Protein AF-A0A6J0RIJ1-F1 (afdb_monomer_lite)

Sequence (533 aa):
MSDLSSSWLGGGSSSSPSESFSSFSINHNDITWEALFMKAVALPAILENGRKVFGPPVEYIGERPSYICELYVSNLPKSLDEVRFLTWLHRCGVVYEMRVMMQSFSMTRGYAFVRYTQEYEALVAYELLKCLFLGGERVCVYRSQGKNRLFVSNIPKQLPMSSLEEGFKKTFRDIERCISFPATETCSLRGDFNRGFAFIEFYDHESAMEAKKKTTPGHMRMWGNDLKVQWARPKLLQAHFKSNNEQKEKRSMAEASSKSQDYCAKLRLFCLANNWCIPVVIYGNCFYQNGFQYGGILLKDPTSGQFSGILMEVAAGRDMQDVHVAMCEVAVQIIDRSNGFPKHHYMVRVLNGFRAELLLVCGNCSDITSLVSHCDRNVFNFNSMVELAVALEVLAQYSTEFILTTYRRSFLVLRNCFSLQRQSHIVQFYSIYPKFRNNPPLNLAFNDTEITLLVSEVIMEHNVNEFLAMGEQLRNPPYMILNSQRVRNADGYRLRYISLEKLESREFYHPHQRINASPIWITGHSYQKSIFK

Secondary structure (DSSP, 8-state):
---------------------------TT---HHHHHHHHHHS-EEEETTEEEE---TT--SPPPPGGGEEEEES--TT--HHHHHHHHTTSS-EEEEEEEEEETTEEEEEEEEEESSHHHHHHHHHHHTT-EETTEE-EEEE-----EEEEE---TTSBHHHHHHHHHHH-TTEEEEEEEESSTT-SSS--BEEEEEEEEESSHHHHHHHHHHT-SS-EEETTEEEEEEEPPPHHHHHHTTS--THHHHHHHHHHTTS---HHHHHHHHHHHTTPPPPEEEEEEEETTTTEEEEEEEEE-TTT--EEEEEEEEE--TT-SBHHHHHHHHHHHHHHHTTSS--SEEEEEEETTTEEEEEEEE---S-TTHHHHTS-TTTS-HHHHHHHHHHHHHHHHS-HHHHHHHHHHHTTSTT-EEEEEETTEEEEEEEPPTTTT-PPPPGGG-----EEEEEEEEEESS-GGG--------SS--EEE-SGGGSPPTT---B----HHHHHTT--SSTT---SSS-TT-----HHHHS--

InterPro domains:
  IPR000504 RNA recognition motif domain [PF00076] (71-130)
  IPR000504 RNA recognition motif domain [PF00076] (150-214)
  IPR000504 RNA recognition motif domain [PS50102] (69-146)
  IPR000504 RNA recognition motif domain [PS50102] (148-234)
  IPR000504 RNA recognition motif domain [SM00360] (70-143)
  IPR000504 RNA recognition motif domain [SM00360] (149-230)
  IPR012677 Nucleotide-binding alpha-beta plait domain superfamily [G3DSA:3.30.70.330] (69-148)
  IPR012677 Nucleotide-binding alpha-beta plait domain superfamily [G3DSA:3.30.70.330] (149-233)
  IPR035979 RNA-binding domain superfamily [SSF54928] (69-235)

Radius of gyration: 30.69 Å; chains: 1; bounding box: 118×57×74 Å

Organism: Bactrocera dorsalis (NCBI:txid27457)

pLDDT: mean 76.87, std 18.91, range [24.38, 97.5]

Structure (mmCIF, N/CA/C/O backbone):
data_AF-A0A6J0RIJ1-F1
#
_entry.id   AF-A0A6J0RIJ1-F1
#
loop_
_atom_site.group_PDB
_atom_site.id
_atom_site.type_symbol
_atom_site.label_atom_id
_atom_site.label_alt_id
_atom_site.label_comp_id
_atom_site.label_asym_id
_atom_site.label_entity_id
_atom_site.label_seq_id
_atom_site.pdbx_PDB_ins_code
_atom_site.Cartn_x
_atom_site.Cartn_y
_atom_site.Cartn_z
_atom_site.occupancy
_atom_site.B_iso_or_equiv
_atom_site.auth_seq_id
_atom_site.auth_comp_id
_atom_site.auth_asym_id
_atom_site.auth_atom_id
_atom_site.pdbx_PDB_model_num
ATOM 1 N N . MET A 1 1 ? 71.657 31.149 -27.073 1.00 35.19 1 MET A N 1
ATOM 2 C CA . MET A 1 1 ? 71.368 30.843 -25.660 1.00 35.19 1 MET A CA 1
ATOM 3 C C . MET A 1 1 ? 69.911 30.408 -25.616 1.00 35.19 1 MET A C 1
ATOM 5 O O . MET A 1 1 ? 69.043 31.262 -25.607 1.00 35.19 1 MET A O 1
ATOM 9 N N . SER A 1 2 ? 69.612 29.215 -26.133 1.00 2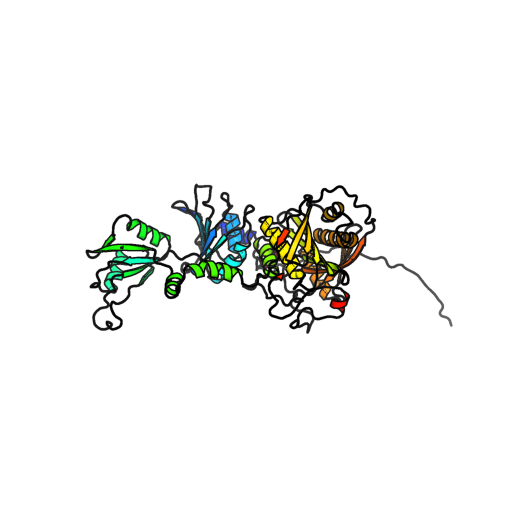8.39 2 SER A N 1
ATOM 10 C CA . SER A 1 2 ? 69.603 27.929 -25.413 1.00 28.39 2 SER A CA 1
ATOM 11 C C . SER A 1 2 ? 68.509 27.899 -24.351 1.00 28.39 2 SER A C 1
ATOM 13 O O . SER A 1 2 ? 68.717 28.466 -23.292 1.00 28.39 2 SER A O 1
ATOM 15 N N . ASP A 1 3 ? 67.395 27.236 -24.672 1.00 27.34 3 ASP A N 1
ATOM 16 C CA . ASP A 1 3 ? 66.779 26.248 -23.781 1.00 27.34 3 ASP A CA 1
ATOM 17 C C . ASP A 1 3 ? 66.022 25.191 -24.613 1.00 27.34 3 ASP A C 1
ATOM 19 O O . ASP A 1 3 ? 64.930 25.388 -25.142 1.00 27.34 3 ASP A O 1
ATOM 23 N N . LEU A 1 4 ? 66.742 24.080 -24.790 1.00 31.11 4 LEU A N 1
ATOM 24 C CA . LEU A 1 4 ? 66.310 22.686 -24.958 1.00 31.11 4 LEU A CA 1
ATOM 25 C C . LEU A 1 4 ? 65.640 22.239 -23.626 1.00 31.11 4 LEU A C 1
ATOM 27 O O . LEU A 1 4 ? 65.943 22.825 -22.599 1.00 31.11 4 LEU A O 1
ATOM 31 N N . SER A 1 5 ? 64.793 21.221 -23.450 1.00 28.19 5 SER A N 1
ATOM 32 C CA . SER A 1 5 ? 64.331 20.082 -24.248 1.00 28.19 5 SER A CA 1
ATOM 33 C C . SER A 1 5 ? 63.334 19.249 -23.405 1.00 28.19 5 SER A C 1
ATOM 35 O O . SER A 1 5 ? 63.549 19.056 -22.214 1.00 28.19 5 SER A O 1
ATOM 37 N N . SER A 1 6 ? 62.296 18.723 -24.067 1.00 27.08 6 SER A N 1
ATOM 38 C CA . SER A 1 6 ? 61.731 17.353 -24.000 1.00 27.08 6 SER A CA 1
ATOM 39 C C . SER A 1 6 ? 61.372 16.628 -22.674 1.00 27.08 6 SER A C 1
ATOM 41 O O . SER A 1 6 ? 62.239 16.215 -21.912 1.00 27.08 6 SER A O 1
ATOM 43 N N . SER A 1 7 ? 60.073 16.273 -22.615 1.00 26.28 7 SER A N 1
ATOM 44 C CA . SER A 1 7 ? 59.458 14.935 -22.399 1.00 26.28 7 SER A CA 1
ATOM 45 C C . SER A 1 7 ? 59.618 14.196 -21.070 1.00 26.28 7 SER A C 1
ATOM 47 O O . SER A 1 7 ? 60.737 13.842 -20.753 1.00 26.28 7 SER A O 1
ATOM 49 N N . TRP A 1 8 ? 58.496 13.768 -20.460 1.00 24.97 8 TRP A N 1
ATOM 50 C CA . TRP A 1 8 ? 58.283 12.400 -19.937 1.00 24.97 8 TRP A CA 1
ATOM 51 C C . TRP A 1 8 ? 56.781 12.038 -19.938 1.00 24.97 8 TRP A C 1
ATOM 53 O O . TRP A 1 8 ? 55.933 12.817 -19.509 1.00 24.97 8 TRP A O 1
ATOM 63 N N . LEU A 1 9 ? 56.482 10.847 -20.463 1.00 27.09 9 LEU A N 1
ATOM 64 C CA . LEU A 1 9 ? 55.205 10.126 -20.414 1.00 27.09 9 LEU A CA 1
ATOM 65 C C . LEU A 1 9 ? 54.968 9.564 -18.998 1.00 27.09 9 LEU A C 1
ATOM 67 O O . LEU A 1 9 ? 55.912 9.088 -18.372 1.00 27.09 9 LEU A O 1
ATOM 71 N N . GLY A 1 10 ? 53.717 9.530 -18.529 1.00 24.81 10 GLY A N 1
ATOM 72 C CA . GLY A 1 10 ? 53.329 8.842 -17.291 1.00 24.81 10 GLY A CA 1
ATOM 73 C C . GLY A 1 10 ? 51.822 8.592 -17.234 1.00 24.81 10 GLY A C 1
ATOM 74 O O . GLY A 1 10 ? 51.041 9.536 -17.276 1.00 24.81 10 GLY A O 1
ATOM 75 N N . GLY A 1 11 ? 51.431 7.316 -17.216 1.00 24.41 11 GLY A N 1
ATOM 76 C CA . GLY A 1 11 ? 50.067 6.827 -17.416 1.00 24.41 11 GLY A CA 1
ATOM 77 C C . GLY A 1 11 ? 49.048 7.218 -16.343 1.00 24.41 11 GLY A C 1
ATOM 78 O O . GLY A 1 11 ? 49.356 7.314 -15.158 1.00 24.41 11 GLY A O 1
ATOM 79 N N . GLY A 1 12 ? 47.802 7.394 -16.788 1.00 24.38 12 GLY A N 1
ATOM 80 C CA . GLY A 1 12 ? 46.637 7.526 -15.922 1.00 24.38 12 GLY A CA 1
ATOM 81 C C . GLY A 1 12 ? 46.197 6.160 -15.408 1.00 24.38 12 GLY A C 1
ATOM 82 O O . GLY A 1 12 ? 45.707 5.336 -16.177 1.00 24.38 12 GLY A O 1
ATOM 83 N N . SER A 1 13 ? 46.357 5.931 -14.108 1.00 25.80 13 SER A N 1
ATOM 84 C CA . SER A 1 13 ? 45.671 4.871 -13.380 1.00 25.80 13 SER A CA 1
ATOM 85 C C . SER A 1 13 ? 44.400 5.435 -12.742 1.00 25.80 13 SER A C 1
ATOM 87 O O . SER A 1 13 ? 44.409 6.407 -11.990 1.00 25.80 13 SER A O 1
ATOM 89 N N . SER A 1 14 ? 43.281 4.807 -13.085 1.00 28.95 14 SER A N 1
ATOM 90 C CA . SER A 1 14 ? 41.968 4.974 -12.477 1.00 28.95 14 SER A CA 1
ATOM 91 C C . SER A 1 14 ? 41.998 4.541 -11.009 1.00 28.95 14 SER A C 1
ATOM 93 O O . SER A 1 14 ? 42.167 3.356 -10.720 1.00 28.95 14 SER A O 1
ATOM 95 N N . SER A 1 15 ? 41.804 5.474 -10.079 1.00 28.08 15 SER A N 1
ATOM 96 C CA . SER A 1 15 ? 41.576 5.162 -8.667 1.00 28.08 15 SER A CA 1
ATOM 97 C C . SER A 1 15 ? 40.080 5.191 -8.352 1.00 28.08 15 SER A C 1
ATOM 99 O O . SER A 1 15 ? 39.456 6.254 -8.324 1.00 28.08 15 SER A O 1
ATOM 101 N N . SER A 1 16 ? 39.518 4.009 -8.108 1.00 26.72 16 SER A N 1
ATOM 102 C CA . SER A 1 16 ? 38.225 3.789 -7.455 1.00 26.72 16 SER A CA 1
ATOM 103 C C . SER A 1 16 ? 38.145 4.570 -6.135 1.00 26.72 16 SER A C 1
ATOM 105 O O . SER A 1 16 ? 39.127 4.564 -5.389 1.00 26.72 16 SER A O 1
ATOM 107 N N . PRO A 1 17 ? 37.013 5.198 -5.771 1.00 28.28 17 PRO A N 1
ATOM 108 C CA . PRO A 1 17 ? 36.883 5.782 -4.448 1.00 28.28 17 PRO A CA 1
ATOM 109 C C . PRO A 1 17 ? 36.555 4.675 -3.445 1.00 28.28 17 PRO A C 1
ATOM 111 O O . PRO A 1 17 ? 35.424 4.198 -3.359 1.00 28.28 17 PRO A O 1
ATOM 114 N N . SER A 1 18 ? 37.583 4.260 -2.708 1.00 26.06 18 SER A N 1
ATOM 115 C CA . SER A 1 18 ? 37.478 3.500 -1.467 1.00 26.06 18 SER A CA 1
ATOM 116 C C . SER A 1 18 ? 36.736 4.308 -0.401 1.00 26.06 18 SER A C 1
ATOM 118 O O . SER A 1 18 ? 36.947 5.513 -0.262 1.00 26.06 18 SER A O 1
ATOM 120 N N . GLU A 1 19 ? 35.885 3.616 0.350 1.00 32.47 19 GLU A N 1
ATOM 121 C CA . GLU A 1 19 ? 35.080 4.130 1.454 1.00 32.47 19 GLU A CA 1
ATOM 122 C C . GLU A 1 19 ? 35.897 4.899 2.502 1.00 32.47 19 GLU A C 1
ATOM 124 O O . GLU A 1 19 ? 36.935 4.439 2.977 1.00 32.47 19 GLU A O 1
ATOM 129 N N . SER A 1 20 ? 35.349 6.024 2.958 1.00 25.62 20 SER A N 1
ATOM 130 C CA . SER A 1 20 ? 35.606 6.543 4.297 1.00 25.62 20 SER A CA 1
ATOM 131 C C . SER A 1 20 ? 34.289 7.022 4.911 1.00 25.62 20 SER A C 1
ATOM 133 O O . SER A 1 20 ? 33.678 8.010 4.506 1.00 25.62 20 SER A O 1
ATOM 135 N N . PHE A 1 21 ? 33.813 6.246 5.884 1.00 34.56 21 PHE A N 1
ATOM 136 C CA . PHE A 1 21 ? 32.752 6.638 6.799 1.00 34.56 21 PHE A CA 1
ATOM 137 C C . PHE A 1 21 ? 33.257 7.793 7.670 1.00 34.56 21 PHE A C 1
ATOM 139 O O . PHE A 1 21 ? 34.181 7.615 8.461 1.00 34.56 21 PHE A O 1
ATOM 146 N N . SER A 1 22 ? 32.617 8.956 7.586 1.00 26.20 22 SER A N 1
ATOM 147 C CA . SER A 1 22 ? 32.747 9.995 8.608 1.00 26.20 22 SER A CA 1
ATOM 148 C C . SER A 1 22 ? 31.375 10.576 8.943 1.00 26.20 22 SER A C 1
ATOM 150 O O . SER A 1 22 ? 30.809 11.360 8.184 1.00 26.20 22 SER A O 1
ATOM 152 N N . SER A 1 23 ? 30.854 10.106 10.080 1.00 32.19 23 SER A N 1
ATOM 153 C CA . SER A 1 23 ? 29.942 10.777 11.017 1.00 32.19 23 SER A CA 1
ATOM 154 C C . SER A 1 23 ? 28.904 11.737 10.425 1.00 32.19 23 SER A C 1
ATOM 156 O O . SER A 1 23 ? 29.131 12.945 10.342 1.00 32.19 23 SER A O 1
ATOM 158 N N . PHE A 1 24 ? 27.712 11.214 10.134 1.00 26.66 24 PHE A N 1
ATOM 159 C CA . PHE A 1 24 ? 26.512 12.045 10.098 1.00 26.66 24 PHE A CA 1
ATOM 160 C C . PHE A 1 24 ? 25.971 12.202 11.517 1.00 26.66 24 PHE A C 1
ATOM 162 O O . PHE A 1 24 ? 25.646 11.227 12.192 1.00 26.66 24 PHE A O 1
ATOM 169 N N . SER A 1 25 ? 25.893 13.453 11.949 1.00 27.98 25 SER A N 1
ATOM 170 C CA . SER A 1 25 ? 25.192 13.913 13.138 1.00 27.98 25 SER A CA 1
ATOM 171 C C . SER A 1 25 ? 23.777 13.328 13.159 1.00 27.98 25 SER A C 1
ATOM 173 O O . SER A 1 25 ? 22.984 13.561 12.245 1.00 27.98 25 SER A O 1
ATOM 175 N N . ILE A 1 26 ? 23.470 12.554 14.198 1.00 29.95 26 ILE A N 1
ATOM 176 C CA . ILE A 1 26 ? 22.133 12.020 14.453 1.00 29.95 26 ILE A CA 1
ATOM 177 C C . ILE A 1 26 ? 21.247 13.205 14.840 1.00 29.95 26 ILE A C 1
ATOM 179 O O . ILE A 1 26 ? 21.358 13.740 15.941 1.00 29.95 26 ILE A O 1
ATOM 183 N N . ASN A 1 27 ? 20.376 13.637 13.930 1.00 31.41 27 ASN A N 1
ATOM 184 C CA . ASN A 1 27 ? 19.250 14.478 14.312 1.00 31.41 27 ASN A CA 1
ATOM 185 C C . ASN A 1 27 ? 18.284 13.619 15.138 1.00 31.41 27 ASN A C 1
ATOM 187 O O . ASN A 1 27 ? 17.731 12.637 14.646 1.00 31.41 27 ASN A O 1
ATOM 191 N N . HIS A 1 28 ? 18.087 13.996 16.399 1.00 40.81 28 HIS A N 1
ATOM 192 C CA . HIS A 1 28 ? 17.037 13.470 17.262 1.00 40.81 28 HIS A CA 1
ATOM 193 C C . HIS A 1 28 ? 15.662 13.758 16.638 1.00 40.81 28 HIS A C 1
ATOM 195 O O . HIS A 1 28 ? 15.274 14.922 16.587 1.00 40.81 28 HIS A O 1
ATOM 201 N N . ASN A 1 29 ? 14.989 12.719 16.115 1.00 45.91 29 ASN A N 1
ATOM 202 C CA . ASN A 1 29 ? 13.521 12.542 15.997 1.00 45.91 29 ASN A CA 1
ATOM 203 C C . ASN A 1 29 ? 13.094 11.409 15.031 1.00 45.91 29 ASN A C 1
ATOM 205 O O . ASN A 1 29 ? 11.922 11.333 14.671 1.00 45.91 29 ASN A O 1
ATOM 209 N N . ASP A 1 30 ? 13.984 10.507 14.605 1.00 52.84 30 ASP A N 1
ATOM 210 C CA . ASP A 1 30 ? 13.561 9.336 13.822 1.00 52.84 30 ASP A CA 1
ATOM 211 C C . ASP A 1 30 ? 12.835 8.328 14.742 1.00 52.84 30 ASP A C 1
ATOM 213 O O . ASP A 1 30 ? 13.439 7.747 15.646 1.00 52.84 30 ASP A O 1
ATOM 217 N N . ILE A 1 31 ? 11.523 8.134 14.556 1.00 64.75 31 ILE A N 1
ATOM 218 C CA . ILE A 1 31 ? 10.723 7.199 15.363 1.00 64.75 31 ILE A CA 1
ATOM 219 C C . ILE A 1 31 ? 11.068 5.769 14.940 1.00 64.75 31 ILE A C 1
ATOM 221 O O . ILE A 1 31 ? 10.541 5.284 13.958 1.00 64.75 31 ILE A O 1
ATOM 225 N N . THR A 1 32 ? 11.933 5.044 15.642 1.00 80.00 32 THR A N 1
ATOM 226 C CA . THR A 1 32 ? 12.315 3.695 15.182 1.00 80.00 32 THR A CA 1
ATOM 227 C C . THR A 1 32 ? 11.222 2.641 15.415 1.00 80.00 32 THR A C 1
ATOM 229 O O . THR A 1 32 ? 10.290 2.836 16.205 1.00 80.00 32 THR A O 1
ATOM 232 N N . TRP A 1 33 ? 11.337 1.484 14.751 1.00 81.19 33 TRP A N 1
ATOM 233 C CA . TRP A 1 33 ? 10.448 0.343 15.000 1.00 81.19 33 TRP A CA 1
ATOM 234 C C . TRP A 1 33 ? 10.475 -0.080 16.474 1.00 81.19 33 TRP A C 1
ATOM 236 O O . TRP A 1 33 ? 9.427 -0.372 17.046 1.00 81.19 33 TRP A O 1
ATOM 246 N N . GLU A 1 34 ? 11.647 -0.049 17.110 1.00 85.19 34 GLU A N 1
ATOM 247 C CA . GLU A 1 34 ? 11.805 -0.345 18.535 1.00 85.19 34 GLU A CA 1
ATOM 248 C C . GLU A 1 34 ? 11.025 0.653 19.395 1.00 85.19 34 GLU A C 1
ATOM 250 O O . GLU A 1 34 ? 10.338 0.246 20.328 1.00 85.19 34 GLU A O 1
ATOM 255 N N . ALA A 1 35 ? 11.050 1.946 19.059 1.00 86.12 35 ALA A N 1
ATOM 256 C CA . ALA A 1 35 ? 10.281 2.955 19.783 1.00 86.12 35 ALA A CA 1
ATOM 257 C C . ALA A 1 35 ? 8.765 2.704 19.688 1.00 86.12 35 ALA A C 1
ATOM 259 O O . ALA A 1 35 ? 8.049 2.828 20.683 1.00 86.12 35 ALA A O 1
ATOM 260 N N . LEU A 1 36 ? 8.261 2.312 18.513 1.00 87.25 36 LEU A N 1
ATOM 261 C CA . LEU A 1 36 ? 6.851 1.942 18.342 1.00 87.25 36 LEU A CA 1
ATOM 262 C C . LEU A 1 36 ? 6.497 0.643 19.067 1.00 87.25 36 LEU A C 1
ATOM 264 O O . LEU A 1 36 ? 5.411 0.537 19.635 1.00 87.25 36 LEU A O 1
ATOM 268 N N . PHE A 1 37 ? 7.410 -0.327 19.071 1.00 89.81 37 PHE A N 1
ATOM 269 C CA . PHE A 1 37 ? 7.231 -1.582 19.789 1.00 89.81 37 PHE A CA 1
ATOM 270 C C . PHE A 1 37 ? 7.133 -1.334 21.295 1.00 89.81 37 PHE A C 1
ATOM 272 O O . PHE A 1 37 ? 6.227 -1.845 21.950 1.00 89.81 37 PHE A O 1
ATOM 279 N N . MET A 1 38 ? 7.992 -0.467 21.836 1.00 89.69 38 MET A N 1
ATOM 280 C CA . MET A 1 38 ? 7.922 -0.058 23.239 1.00 89.69 38 MET A CA 1
ATOM 281 C C . MET A 1 38 ? 6.605 0.655 23.564 1.00 89.69 38 MET A C 1
ATOM 283 O O . MET A 1 38 ? 6.019 0.376 24.606 1.00 89.69 38 MET A O 1
ATOM 287 N N . LYS A 1 39 ? 6.081 1.503 22.663 1.00 88.06 39 LYS A N 1
ATOM 288 C CA . LYS A 1 39 ? 4.739 2.100 22.823 1.00 88.06 39 LYS A CA 1
ATOM 289 C C . LYS A 1 39 ? 3.637 1.040 22.860 1.00 88.06 39 LYS A C 1
ATOM 291 O O . LYS A 1 39 ? 2.752 1.126 23.704 1.00 88.06 39 LYS A O 1
ATOM 296 N N . ALA A 1 40 ? 3.706 0.035 21.987 1.00 90.00 40 ALA A N 1
ATOM 297 C CA . ALA A 1 40 ? 2.732 -1.051 21.947 1.00 90.00 40 ALA A CA 1
ATOM 298 C C . ALA A 1 40 ? 2.751 -1.896 23.232 1.00 90.00 40 ALA A C 1
ATOM 300 O O . ALA A 1 40 ? 1.695 -2.220 23.769 1.00 90.00 40 ALA A O 1
ATOM 301 N N . VAL A 1 41 ? 3.939 -2.230 23.745 1.00 91.50 41 VAL A N 1
ATOM 302 C CA . VAL A 1 41 ? 4.106 -3.010 24.985 1.00 91.50 41 VAL A CA 1
ATOM 303 C C . VAL A 1 41 ? 3.723 -2.205 26.230 1.00 91.50 41 VAL A C 1
ATOM 305 O O . VAL A 1 41 ? 3.242 -2.781 27.201 1.00 91.50 41 VAL A O 1
ATOM 308 N N . ALA A 1 42 ? 3.900 -0.882 26.207 1.00 90.38 42 ALA A N 1
ATOM 309 C CA . ALA A 1 42 ? 3.533 -0.007 27.318 1.00 90.38 42 ALA A CA 1
ATOM 310 C C . ALA A 1 42 ? 2.012 0.128 27.522 1.00 90.38 42 ALA A C 1
ATOM 312 O O . ALA A 1 42 ? 1.578 0.599 28.575 1.00 90.38 42 ALA A O 1
ATOM 313 N N . LEU A 1 43 ? 1.188 -0.263 26.541 1.00 90.12 43 LEU A N 1
ATOM 314 C CA . LEU A 1 43 ? -0.263 -0.224 26.688 1.00 90.12 43 LEU A CA 1
ATOM 315 C C . LEU A 1 43 ? -0.741 -1.320 27.658 1.00 90.12 43 LEU A C 1
ATOM 317 O O . LEU A 1 43 ? -0.416 -2.494 27.458 1.00 90.12 43 LEU A O 1
ATOM 321 N N . PRO A 1 44 ? -1.551 -0.979 28.682 1.00 91.81 44 PRO A N 1
ATOM 322 C CA . PRO A 1 44 ? -2.098 -1.972 29.598 1.00 91.81 44 PRO A CA 1
ATOM 323 C C . PRO A 1 44 ? -2.973 -2.960 28.825 1.00 91.81 44 PRO A C 1
ATOM 325 O O . PRO A 1 44 ? -3.778 -2.555 27.986 1.00 91.81 44 PRO A O 1
ATOM 328 N N . ALA A 1 45 ? -2.811 -4.253 29.104 1.00 91.31 45 ALA A N 1
ATOM 329 C CA . ALA A 1 45 ? -3.559 -5.318 28.451 1.00 91.31 45 ALA A CA 1
ATOM 330 C C . ALA A 1 45 ? -4.464 -6.031 29.461 1.00 91.31 45 ALA A C 1
ATOM 332 O O . ALA A 1 45 ? -3.981 -6.589 30.446 1.00 91.31 45 ALA A O 1
ATOM 333 N N . ILE A 1 46 ? -5.772 -6.039 29.205 1.00 91.06 46 ILE A N 1
ATOM 334 C CA . ILE A 1 46 ? -6.774 -6.667 30.075 1.00 91.06 46 ILE A CA 1
ATOM 335 C C . ILE A 1 46 ? -7.622 -7.632 29.244 1.00 91.06 46 ILE A C 1
ATOM 337 O O . ILE A 1 46 ? -8.050 -7.318 28.130 1.00 91.06 46 ILE A O 1
ATOM 341 N N . LEU A 1 47 ? -7.855 -8.834 29.771 1.00 87.75 47 LEU A N 1
ATOM 342 C CA . LEU A 1 47 ? -8.777 -9.800 29.183 1.00 87.75 47 LEU A CA 1
ATOM 343 C C . LEU A 1 47 ? -10.111 -9.749 29.932 1.00 87.75 47 LEU A C 1
ATOM 345 O O . LEU A 1 47 ? -10.194 -10.157 31.086 1.00 87.75 47 LEU A O 1
ATOM 349 N N . GLU A 1 48 ? -11.165 -9.306 29.255 1.00 82.50 48 GLU A N 1
ATOM 350 C CA . GLU A 1 48 ? -12.499 -9.151 29.842 1.00 82.50 48 GLU A CA 1
ATOM 351 C C . GLU A 1 48 ? -13.551 -9.676 28.877 1.00 82.50 48 GLU A C 1
ATOM 353 O O . GLU A 1 48 ? -13.467 -9.421 27.681 1.00 82.50 48 GLU A O 1
ATOM 358 N N . ASN A 1 49 ? -14.574 -10.386 29.359 1.00 81.69 49 ASN A N 1
ATOM 359 C CA . ASN A 1 49 ? -15.769 -10.716 28.567 1.00 81.69 49 ASN A CA 1
ATOM 360 C C . ASN A 1 49 ? -15.496 -11.355 27.178 1.00 81.69 49 ASN A C 1
ATOM 362 O O . ASN A 1 49 ? -16.268 -11.169 26.235 1.00 81.69 49 ASN A O 1
ATOM 366 N N . GLY A 1 50 ? -14.398 -12.110 27.025 1.00 83.19 50 GLY A N 1
ATOM 367 C CA . GLY A 1 50 ? -14.010 -12.732 25.750 1.00 83.19 50 GLY A CA 1
ATOM 368 C C . GLY A 1 50 ? -13.383 -11.773 24.727 1.00 83.19 50 GLY A C 1
ATOM 369 O O . GLY A 1 50 ? -13.404 -12.052 23.528 1.00 83.19 50 GLY A O 1
ATOM 370 N N . ARG A 1 51 ? -12.828 -10.643 25.169 1.00 87.81 51 ARG A N 1
ATOM 371 C CA . ARG A 1 51 ? -12.032 -9.707 24.362 1.00 87.81 51 ARG A CA 1
ATOM 372 C C . ARG A 1 51 ? -10.749 -9.339 25.106 1.00 87.81 51 ARG A C 1
ATOM 374 O O . ARG A 1 51 ? -10.738 -9.251 26.330 1.00 87.81 51 ARG A O 1
ATOM 381 N N . LYS A 1 52 ? -9.676 -9.130 24.354 1.00 91.62 52 LYS A N 1
ATOM 382 C CA . LYS A 1 52 ? -8.379 -8.664 24.843 1.00 91.62 52 LYS A CA 1
ATOM 383 C C . LYS A 1 52 ? -8.255 -7.188 24.477 1.00 91.62 52 LYS A C 1
ATOM 385 O O . LYS A 1 52 ? -8.275 -6.845 23.294 1.00 91.62 52 LYS A O 1
ATOM 390 N N . VAL A 1 53 ? -8.236 -6.328 25.485 1.00 92.50 53 VAL A N 1
ATOM 391 C CA . VAL A 1 53 ? -8.222 -4.870 25.349 1.00 92.50 53 VAL A CA 1
ATOM 392 C C . VAL A 1 53 ? -6.818 -4.369 25.654 1.00 92.50 53 VAL A C 1
ATOM 394 O O . VAL A 1 53 ? -6.273 -4.707 26.697 1.00 92.50 53 VAL A O 1
ATOM 397 N N . PHE A 1 54 ? -6.247 -3.593 24.739 1.00 94.06 54 PHE A N 1
ATOM 398 C CA . PHE A 1 54 ? -4.985 -2.877 24.896 1.00 94.06 54 PHE A CA 1
ATOM 399 C C . PHE A 1 54 ? -5.281 -1.383 24.995 1.00 94.06 54 PHE A C 1
ATOM 401 O O . PHE A 1 54 ? -5.950 -0.842 24.112 1.00 94.06 54 PHE A O 1
ATOM 408 N N . GLY A 1 55 ? -4.768 -0.723 26.028 1.00 91.19 55 GLY A N 1
ATOM 409 C CA . GLY A 1 55 ? -5.038 0.682 26.329 1.00 91.19 55 GLY A CA 1
ATOM 410 C C . GLY A 1 55 ? -6.161 0.880 27.360 1.00 91.19 55 GLY A C 1
ATOM 411 O O . GLY A 1 55 ? -6.742 -0.099 27.832 1.00 91.19 55 GLY A O 1
ATOM 412 N N . PRO A 1 56 ? -6.480 2.135 27.723 1.00 90.00 56 PRO A N 1
ATOM 413 C CA . PRO A 1 56 ? -5.872 3.374 27.227 1.00 90.00 56 PRO A CA 1
ATOM 414 C C . PRO A 1 56 ? -4.408 3.564 27.662 1.00 90.00 56 PRO A C 1
ATOM 416 O O . PRO A 1 56 ? -3.976 2.916 28.616 1.00 90.00 56 PRO A O 1
ATOM 419 N N . PRO A 1 57 ? -3.618 4.424 26.986 1.00 87.94 57 PRO A N 1
ATOM 420 C CA . PRO A 1 57 ? -2.279 4.764 27.456 1.00 87.94 57 PRO A CA 1
ATOM 421 C C . PRO A 1 57 ? -2.347 5.357 28.867 1.00 87.94 57 PRO A C 1
ATOM 423 O O . PRO A 1 57 ? -3.165 6.238 29.119 1.00 87.94 57 PRO A O 1
ATOM 426 N N . VAL A 1 58 ? -1.481 4.891 29.774 1.00 82.50 58 VAL A N 1
ATOM 427 C CA . VAL A 1 58 ? -1.490 5.292 31.198 1.00 82.50 58 VAL A CA 1
ATOM 428 C C . VAL A 1 58 ? -1.326 6.806 31.366 1.00 82.50 58 VAL A C 1
ATOM 430 O O . VAL A 1 58 ? -1.947 7.409 32.234 1.00 82.50 58 VAL A O 1
ATOM 433 N N . GLU A 1 59 ? -0.527 7.426 30.500 1.00 80.88 59 GLU A N 1
ATOM 434 C CA . GLU A 1 59 ? -0.232 8.863 30.509 1.00 80.88 59 GLU A CA 1
ATOM 435 C C . GLU A 1 59 ? -1.196 9.689 29.639 1.00 80.88 59 GLU A C 1
ATOM 437 O O . GLU A 1 59 ? -0.959 10.873 29.404 1.00 80.88 59 GLU A O 1
ATOM 442 N N . TYR A 1 60 ? -2.270 9.095 29.106 1.00 83.00 60 TYR A N 1
ATOM 443 C CA . TYR A 1 60 ? -3.194 9.829 28.244 1.00 83.00 60 TYR A CA 1
ATOM 444 C C . TYR A 1 60 ? -4.026 10.833 29.051 1.00 83.00 60 TYR A C 1
ATOM 446 O O . TYR A 1 60 ? -4.893 10.460 29.840 1.00 83.00 60 TYR A O 1
ATOM 454 N N . ILE A 1 61 ? -3.789 12.122 28.800 1.00 79.44 61 ILE A N 1
ATOM 455 C CA . ILE A 1 61 ? -4.534 13.235 29.390 1.00 79.44 61 ILE A CA 1
ATOM 456 C C . ILE A 1 61 ? -5.484 13.783 28.322 1.00 79.44 61 ILE A C 1
ATOM 458 O O . ILE A 1 61 ? -5.063 14.477 27.397 1.00 79.44 61 ILE A O 1
ATOM 462 N N . GLY A 1 62 ? -6.769 13.456 28.429 1.00 81.81 62 GLY A N 1
ATOM 463 C CA . GLY A 1 62 ? -7.793 13.915 27.494 1.00 81.81 62 GLY A CA 1
ATOM 464 C C . GLY A 1 62 ? -9.100 13.139 27.619 1.00 81.81 62 GLY A C 1
ATOM 465 O O . GLY A 1 62 ? -9.177 12.118 28.304 1.00 81.81 62 GLY A O 1
ATOM 466 N N . GLU A 1 63 ? -10.139 13.624 26.942 1.00 84.44 63 GLU A N 1
ATOM 467 C CA . GLU A 1 63 ? -11.390 12.880 26.796 1.00 84.44 63 GLU A CA 1
ATOM 468 C C . GLU A 1 63 ? -11.197 11.673 25.872 1.00 84.44 63 GLU A C 1
ATOM 470 O O . GLU A 1 63 ? -10.362 11.679 24.967 1.00 84.44 63 GLU A O 1
ATOM 475 N N . ARG A 1 64 ? -11.991 10.618 26.075 1.00 83.56 64 ARG A N 1
ATOM 476 C CA . ARG A 1 64 ? -11.941 9.441 25.204 1.00 83.56 64 ARG A CA 1
ATOM 477 C C . ARG A 1 64 ? -12.307 9.825 23.769 1.00 83.56 64 ARG A C 1
ATOM 479 O O . ARG A 1 64 ? -13.360 10.426 23.554 1.00 83.56 64 ARG A O 1
ATOM 486 N N . PRO A 1 65 ? -11.517 9.397 22.772 1.00 88.31 65 PRO A N 1
ATOM 487 C CA . PRO A 1 65 ? -11.816 9.677 21.377 1.00 88.31 65 PRO A CA 1
ATOM 488 C C . PRO A 1 65 ? -13.168 9.104 20.932 1.00 88.31 65 PRO A C 1
ATOM 490 O O . PRO A 1 65 ? -13.520 7.954 21.218 1.00 88.31 65 PRO A O 1
ATOM 493 N N . SER A 1 66 ? -13.899 9.913 20.167 1.00 82.12 66 SER A N 1
ATOM 494 C CA . SER A 1 66 ? -15.195 9.580 19.565 1.00 82.12 66 SER A CA 1
ATOM 495 C C . SER A 1 66 ? -15.141 8.323 18.678 1.00 82.12 66 SER A C 1
ATOM 497 O O . SER A 1 66 ? -14.085 7.876 18.229 1.00 82.12 66 SER A O 1
ATOM 499 N N . TYR A 1 67 ? -16.308 7.749 18.365 1.00 79.56 67 TYR A N 1
ATOM 500 C CA . TYR A 1 67 ? -16.434 6.605 17.453 1.00 79.56 67 TYR A CA 1
ATOM 501 C C . TYR A 1 67 ? -15.907 6.878 16.033 1.00 79.56 67 TYR A C 1
ATOM 503 O O . TYR A 1 67 ? -15.585 5.928 15.325 1.00 79.56 67 TYR A O 1
ATOM 511 N N . ILE A 1 68 ? -15.799 8.147 15.615 1.00 83.38 68 ILE A N 1
ATOM 512 C CA . ILE A 1 68 ? -15.205 8.525 14.320 1.00 83.38 68 ILE A CA 1
ATOM 513 C C . ILE A 1 68 ? -13.704 8.203 14.255 1.00 83.38 68 ILE A C 1
ATOM 515 O O . ILE A 1 68 ? -13.180 7.958 13.173 1.00 83.38 68 ILE A O 1
ATOM 519 N N . CYS A 1 69 ? -13.039 8.131 15.413 1.00 89.19 69 CYS A N 1
ATOM 520 C CA . CYS A 1 69 ? -11.643 7.725 15.546 1.00 89.19 69 CYS A CA 1
ATOM 521 C C . CYS A 1 69 ? -11.484 6.195 15.629 1.00 89.19 69 CYS A C 1
ATOM 523 O O . CYS A 1 69 ? -10.371 5.705 15.805 1.00 89.19 69 CYS A O 1
ATOM 525 N N . GLU A 1 70 ? -12.581 5.428 15.561 1.00 91.44 70 GLU A N 1
ATOM 526 C CA . GLU A 1 70 ? -12.573 3.970 15.684 1.00 91.44 70 GLU A CA 1
ATOM 527 C C . GLU A 1 70 ? -12.780 3.273 14.331 1.00 91.44 70 GLU A C 1
ATOM 529 O O . GLU A 1 70 ? -13.726 3.539 13.582 1.00 91.44 70 GLU A O 1
ATOM 534 N N . LEU A 1 71 ? -11.920 2.299 14.055 1.00 91.94 71 LEU A N 1
ATOM 535 C CA . LEU A 1 71 ? -11.986 1.409 12.908 1.00 91.94 71 LEU A CA 1
ATOM 536 C C . LEU A 1 71 ? -12.356 -0.005 13.346 1.00 91.94 71 LEU A C 1
ATOM 538 O O . LEU A 1 71 ? -11.883 -0.508 14.364 1.00 91.94 71 LEU A O 1
ATOM 542 N N . TYR A 1 72 ? -13.175 -0.663 12.536 1.00 92.06 72 TYR A N 1
ATOM 543 C CA . TYR A 1 72 ? -13.392 -2.100 12.588 1.00 92.06 72 TYR A CA 1
ATOM 544 C C . TYR A 1 72 ? -12.424 -2.777 11.619 1.00 92.06 72 TYR A C 1
ATOM 546 O O . TYR A 1 72 ? -12.466 -2.530 10.412 1.00 92.06 72 TYR A O 1
ATOM 554 N N . VAL A 1 73 ? -11.558 -3.628 12.156 1.00 93.00 73 VAL A N 1
ATOM 555 C CA . VAL A 1 73 ? -10.546 -4.376 11.415 1.00 93.00 73 VAL A CA 1
ATOM 556 C C . VAL A 1 73 ? -10.915 -5.852 11.461 1.00 93.00 73 VAL A C 1
ATOM 558 O O . VAL A 1 73 ? -11.139 -6.410 12.527 1.00 93.00 73 VAL A O 1
ATOM 561 N N . SER A 1 74 ? -10.993 -6.497 10.309 1.00 91.38 74 SER A N 1
ATOM 562 C CA . SER A 1 74 ? -11.445 -7.879 10.141 1.00 91.38 74 SER A CA 1
ATOM 563 C C . SER A 1 74 ? -10.537 -8.631 9.182 1.00 91.38 74 SER A C 1
ATOM 565 O O . SER A 1 74 ? -9.651 -8.035 8.567 1.00 91.38 74 SER A O 1
ATOM 567 N N . ASN A 1 75 ? -10.770 -9.937 9.060 1.00 90.25 75 ASN A N 1
ATOM 568 C CA . ASN A 1 75 ? -9.895 -10.842 8.324 1.00 90.25 75 ASN A CA 1
ATOM 569 C C . ASN A 1 75 ? -8.472 -10.875 8.912 1.00 90.25 75 ASN A C 1
ATOM 571 O O . ASN A 1 75 ? -7.474 -10.850 8.199 1.00 90.25 75 ASN A O 1
ATOM 575 N N . LEU A 1 76 ? -8.393 -10.845 10.247 1.00 92.81 76 LEU A N 1
ATOM 576 C CA . LEU A 1 76 ? -7.145 -11.011 10.983 1.00 92.81 76 LEU A CA 1
ATOM 577 C C . LEU A 1 76 ? -6.853 -12.508 11.170 1.00 92.81 76 LEU A C 1
ATOM 579 O O . LEU A 1 76 ? -7.787 -13.279 11.420 1.00 92.81 76 LEU A O 1
ATOM 583 N N . PRO A 1 77 ? -5.579 -12.933 11.124 1.00 90.44 77 PRO A N 1
ATOM 584 C CA . PRO A 1 77 ? -5.212 -14.316 11.397 1.00 90.44 77 PRO A CA 1
ATOM 585 C C . PRO A 1 77 ? -5.642 -14.736 12.809 1.00 90.44 77 PRO A C 1
ATOM 587 O O . PRO A 1 77 ? -5.585 -13.958 13.764 1.00 90.44 77 PRO A O 1
ATOM 590 N N . LYS A 1 78 ? -6.048 -16.002 12.971 1.00 88.00 78 LYS A N 1
ATOM 591 C CA . LYS A 1 78 ? -6.461 -16.535 14.284 1.00 88.00 78 LYS A CA 1
ATOM 592 C C . LYS A 1 78 ? -5.326 -16.499 15.311 1.00 88.00 78 LYS A C 1
ATOM 594 O O . LYS A 1 78 ? -5.584 -16.263 16.488 1.00 88.00 78 LYS A O 1
ATOM 599 N N . SER A 1 79 ? -4.095 -16.706 14.844 1.00 87.00 79 SER A N 1
ATOM 600 C CA . SER A 1 79 ? -2.839 -16.602 15.594 1.00 87.00 79 SER A CA 1
ATOM 601 C C . SER A 1 79 ? -2.173 -15.237 15.370 1.00 87.00 79 SER A C 1
ATOM 603 O O . SER A 1 79 ? -1.008 -15.161 14.978 1.00 87.00 79 SER A O 1
ATOM 605 N N . LEU A 1 80 ? -2.942 -14.154 15.506 1.00 89.88 80 LEU A N 1
ATOM 606 C CA . LEU A 1 80 ? -2.427 -12.793 15.383 1.00 89.88 80 LEU A CA 1
ATOM 607 C C . LEU A 1 80 ? -1.420 -12.513 16.503 1.00 89.88 80 LEU A C 1
ATOM 609 O O . LEU A 1 80 ? -1.758 -12.644 17.674 1.00 89.88 80 LEU A O 1
ATOM 613 N N . ASP A 1 81 ? -0.225 -12.058 16.138 1.00 91.06 81 ASP A N 1
ATOM 614 C CA . ASP A 1 81 ? 0.693 -11.419 17.080 1.00 91.06 81 ASP A CA 1
ATOM 615 C C . ASP A 1 81 ? 0.166 -10.010 17.380 1.00 91.06 81 ASP A C 1
ATOM 617 O O . ASP A 1 81 ? 0.316 -9.085 16.571 1.00 91.06 81 ASP A O 1
ATOM 621 N N . GLU A 1 82 ? -0.537 -9.858 18.505 1.00 92.12 82 GLU A N 1
ATOM 622 C CA . GLU A 1 82 ? -1.251 -8.617 18.796 1.00 92.12 82 GLU A CA 1
ATOM 623 C C . GLU A 1 82 ? -0.294 -7.462 19.091 1.00 92.12 82 GLU A C 1
ATOM 625 O O . GLU A 1 82 ? -0.594 -6.332 18.716 1.00 92.12 82 GLU A O 1
ATOM 630 N N . VAL A 1 83 ? 0.868 -7.730 19.696 1.00 92.31 83 VAL A N 1
ATOM 631 C CA . VAL A 1 83 ? 1.872 -6.699 20.007 1.00 92.31 83 VAL A CA 1
ATOM 632 C C . VAL A 1 83 ? 2.521 -6.197 18.722 1.00 92.31 83 VAL A C 1
ATOM 634 O O . VAL A 1 83 ? 2.634 -4.987 18.512 1.00 92.31 83 VAL A O 1
ATOM 637 N N . ARG A 1 84 ? 2.894 -7.100 17.809 1.00 91.19 84 ARG A N 1
ATOM 638 C CA . ARG A 1 84 ? 3.432 -6.711 16.500 1.00 91.19 84 ARG A CA 1
ATOM 639 C C . ARG A 1 84 ? 2.396 -5.973 15.658 1.00 91.19 84 ARG A C 1
ATOM 641 O O . ARG A 1 84 ? 2.738 -5.002 14.983 1.00 91.19 84 ARG A O 1
ATOM 648 N N . PHE A 1 85 ? 1.133 -6.396 15.712 1.00 93.56 85 PHE A N 1
ATOM 649 C CA . PHE A 1 85 ? 0.057 -5.685 15.028 1.00 93.56 85 PHE A CA 1
ATOM 650 C C . PHE A 1 85 ? -0.166 -4.291 15.622 1.00 93.56 85 PHE A C 1
ATOM 652 O O . PHE A 1 85 ? -0.248 -3.327 14.870 1.00 93.56 85 PHE A O 1
ATOM 659 N N . LEU A 1 86 ? -0.166 -4.156 16.948 1.00 94.06 86 LEU A N 1
ATOM 660 C CA . LEU A 1 86 ? -0.276 -2.876 17.649 1.00 94.06 86 LEU A CA 1
ATOM 661 C C . LEU A 1 86 ? 0.908 -1.943 17.351 1.00 94.06 86 LEU A C 1
ATOM 663 O O . LEU A 1 86 ? 0.712 -0.750 17.128 1.00 94.06 86 LEU A O 1
ATOM 667 N N . THR A 1 87 ? 2.118 -2.495 17.243 1.00 91.38 87 THR A N 1
ATOM 668 C CA . THR A 1 87 ? 3.322 -1.766 16.806 1.00 91.38 87 THR A CA 1
ATOM 669 C C . THR A 1 87 ? 3.140 -1.183 15.408 1.00 91.38 87 THR A C 1
ATOM 671 O O . THR A 1 87 ? 3.496 -0.033 15.156 1.00 91.38 87 THR A O 1
ATOM 674 N N . TRP A 1 88 ? 2.540 -1.958 14.499 1.00 90.00 88 TRP A N 1
ATOM 675 C CA . TRP A 1 88 ? 2.149 -1.444 13.192 1.00 90.00 88 TRP A CA 1
ATOM 676 C C . TRP A 1 88 ? 1.059 -0.374 13.369 1.00 90.00 88 TRP A C 1
ATOM 678 O O . TRP A 1 88 ? 1.281 0.764 12.995 1.00 90.00 88 TRP A O 1
ATOM 688 N N . LEU A 1 89 ? -0.057 -0.620 14.050 1.00 92.81 89 LEU A N 1
ATOM 689 C CA . LEU A 1 89 ? -1.099 0.407 14.231 1.00 92.81 89 LEU A CA 1
ATOM 690 C C . LEU A 1 89 ? -0.564 1.770 14.722 1.00 92.81 89 LEU A C 1
ATOM 692 O O . LEU A 1 89 ? -1.061 2.798 14.260 1.00 92.81 89 LEU A O 1
ATOM 696 N N . HIS A 1 90 ? 0.487 1.780 15.552 1.00 90.69 90 HIS A N 1
ATOM 697 C CA . HIS A 1 90 ? 1.174 2.993 15.998 1.00 90.69 90 HIS A CA 1
ATOM 698 C C . HIS A 1 90 ? 1.944 3.784 14.922 1.00 90.69 90 HIS A C 1
ATOM 700 O O . HIS A 1 90 ? 2.186 4.973 15.118 1.00 90.69 90 HIS A O 1
ATOM 706 N N . ARG A 1 91 ? 2.296 3.190 13.775 1.00 85.31 91 ARG A N 1
ATOM 707 C CA . ARG A 1 91 ? 2.849 3.930 12.619 1.00 85.31 91 ARG A CA 1
ATOM 708 C C . ARG A 1 91 ? 1.790 4.803 11.934 1.00 85.31 91 ARG A C 1
ATOM 710 O O . ARG A 1 91 ? 2.144 5.727 11.217 1.00 85.31 91 ARG A O 1
ATOM 717 N N . CYS A 1 92 ? 0.502 4.496 12.100 1.00 86.81 92 CYS A N 1
ATOM 718 C CA . CYS A 1 92 ? -0.585 5.303 11.534 1.00 86.81 92 CYS A CA 1
ATOM 719 C C . CYS A 1 92 ? -0.990 6.482 12.434 1.00 86.81 92 CYS A C 1
ATOM 721 O O . CYS A 1 92 ? -1.707 7.370 11.981 1.00 86.81 92 CYS A O 1
ATOM 723 N N . GLY A 1 93 ? -0.589 6.460 13.707 1.00 88.00 93 GLY A N 1
ATOM 724 C CA . GLY A 1 93 ? -0.976 7.441 14.717 1.00 88.00 93 GLY A CA 1
ATOM 725 C C . GLY A 1 93 ? -0.990 6.848 16.123 1.00 88.00 93 GLY A C 1
ATOM 726 O O . GLY A 1 93 ? -0.704 5.667 16.328 1.00 88.00 93 GLY A O 1
ATOM 727 N N . VAL A 1 94 ? -1.337 7.651 17.123 1.00 90.44 94 VAL A N 1
ATOM 728 C CA . VAL A 1 94 ? -1.397 7.191 18.513 1.00 90.44 94 VAL A CA 1
ATOM 729 C C . VAL A 1 94 ? -2.650 6.340 18.722 1.00 90.44 94 VAL A C 1
ATOM 731 O O . VAL A 1 94 ? -3.780 6.825 18.660 1.00 90.44 94 VAL A O 1
ATOM 734 N N . VAL A 1 95 ? -2.456 5.044 18.980 1.00 94.38 95 VAL A N 1
ATOM 735 C CA . VAL A 1 95 ? -3.547 4.133 19.336 1.00 94.38 95 VAL A CA 1
ATOM 736 C C . VAL A 1 95 ? -3.995 4.446 20.760 1.00 94.38 95 VAL A C 1
ATOM 738 O O . VAL A 1 95 ? -3.220 4.313 21.705 1.00 94.38 95 VAL A O 1
ATOM 741 N N . TYR A 1 96 ? -5.251 4.861 20.903 1.00 94.00 96 TYR A N 1
ATOM 742 C CA . TYR A 1 96 ? -5.898 5.028 22.198 1.00 94.00 96 TYR A CA 1
ATOM 743 C C . TYR A 1 96 ? -6.330 3.672 22.756 1.00 94.00 96 TYR A C 1
ATOM 745 O O . TYR A 1 96 ? -6.127 3.391 23.924 1.00 94.00 96 TYR A O 1
ATOM 753 N N . GLU A 1 97 ? -6.931 2.808 21.940 1.00 93.25 97 GLU A N 1
ATOM 754 C CA . GLU A 1 97 ? -7.415 1.511 22.413 1.00 93.25 97 GLU A CA 1
ATOM 755 C C . GLU A 1 97 ? -7.491 0.512 21.257 1.00 93.25 97 GLU A C 1
ATOM 757 O O . GLU A 1 97 ? -8.031 0.826 20.197 1.00 93.25 97 GLU A O 1
ATOM 762 N N . MET A 1 98 ? -7.018 -0.717 21.462 1.00 95.19 98 MET A N 1
ATOM 763 C CA . MET A 1 98 ? -7.252 -1.837 20.549 1.00 95.19 98 MET A CA 1
ATOM 764 C C . MET A 1 98 ? -7.994 -2.957 21.275 1.00 95.19 98 MET A C 1
ATOM 766 O O . MET A 1 98 ? -7.509 -3.507 22.255 1.00 95.19 98 MET A O 1
ATOM 770 N N . ARG A 1 99 ? -9.162 -3.349 20.764 1.00 92.62 99 ARG A N 1
ATOM 771 C CA . ARG A 1 99 ? -9.990 -4.430 21.313 1.00 92.62 99 ARG A CA 1
ATOM 772 C C . ARG A 1 99 ? -10.009 -5.599 20.345 1.00 92.62 99 ARG A C 1
ATOM 774 O O . ARG A 1 99 ? -10.713 -5.549 19.338 1.00 92.62 99 ARG A O 1
ATOM 781 N N . VAL A 1 100 ? -9.261 -6.652 20.649 1.00 93.25 100 VAL A N 1
ATOM 782 C CA . VAL A 1 100 ? -9.231 -7.895 19.870 1.00 93.25 100 VAL A CA 1
ATOM 783 C C . VAL A 1 100 ? -10.285 -8.842 20.425 1.00 93.25 100 VAL A C 1
ATOM 785 O O . VAL A 1 100 ? -10.291 -9.154 21.615 1.00 93.25 100 VAL A O 1
ATOM 788 N N . MET A 1 101 ? -11.206 -9.304 19.585 1.00 90.69 101 MET A N 1
ATOM 789 C CA . MET A 1 101 ? -12.225 -10.246 20.044 1.00 90.69 101 MET A CA 1
ATOM 790 C C . MET A 1 101 ? -11.641 -11.653 20.081 1.00 90.69 101 MET A C 1
ATOM 792 O O . MET A 1 101 ? -11.091 -12.117 19.085 1.00 90.69 101 MET A O 1
ATOM 796 N N . MET A 1 102 ? -11.785 -12.345 21.209 1.00 88.94 102 MET A N 1
ATOM 797 C CA . MET A 1 102 ? -11.158 -13.642 21.458 1.00 88.94 102 MET A CA 1
ATOM 798 C C . MET A 1 102 ? -12.192 -14.771 21.387 1.00 88.94 102 MET A C 1
ATOM 800 O O . MET A 1 102 ? -13.349 -14.640 21.801 1.00 88.94 102 MET A O 1
ATOM 804 N N . GLN A 1 103 ? -11.798 -15.893 20.795 1.00 85.81 103 GLN A N 1
ATOM 805 C CA . GLN A 1 103 ? -12.546 -17.147 20.862 1.00 85.81 103 GLN A CA 1
ATOM 806 C C . GLN A 1 103 ? -12.116 -17.947 22.096 1.00 85.81 103 GLN A C 1
ATOM 808 O O . GLN A 1 103 ? -12.960 -18.480 22.810 1.00 85.81 103 GLN A O 1
ATOM 813 N N . SER A 1 104 ? -10.813 -17.988 22.358 1.00 82.06 104 SER A N 1
ATOM 814 C CA . SER A 1 104 ? -10.175 -18.586 23.532 1.00 82.06 104 SER A CA 1
ATOM 815 C C . SER A 1 104 ? -8.983 -17.716 23.944 1.00 82.06 104 SER A C 1
ATOM 817 O O . SER A 1 104 ? -8.664 -16.755 23.248 1.00 82.06 104 SER A O 1
ATOM 819 N N . PHE A 1 105 ? -8.306 -18.031 25.052 1.00 74.00 105 PHE A N 1
ATOM 820 C CA . PHE A 1 105 ? -7.167 -17.239 25.548 1.00 74.00 105 PHE A CA 1
ATOM 821 C C . PHE A 1 105 ? -6.066 -16.979 24.501 1.00 74.00 105 PHE A C 1
ATOM 823 O O . PHE A 1 105 ? -5.420 -15.938 24.561 1.00 74.00 105 PHE A O 1
ATOM 830 N N . SER A 1 106 ? -5.871 -17.886 23.538 1.00 75.94 106 SER A N 1
ATOM 831 C CA . SER A 1 106 ? -4.815 -17.808 22.518 1.00 75.94 106 SER A CA 1
ATOM 832 C C . SER A 1 106 ? -5.320 -17.697 21.076 1.00 75.94 106 SER A C 1
ATOM 834 O O . SER A 1 106 ? -4.505 -17.609 20.161 1.00 75.94 106 SER A O 1
ATOM 836 N N . MET A 1 107 ? -6.638 -17.709 20.839 1.00 85.19 107 MET A N 1
ATOM 837 C CA . MET A 1 107 ? -7.198 -17.611 19.486 1.00 85.19 107 MET A CA 1
ATOM 838 C C . MET A 1 107 ? -8.155 -16.437 19.365 1.00 85.19 107 MET A C 1
ATOM 840 O O . MET A 1 107 ? -9.130 -16.327 20.114 1.00 85.19 107 MET A O 1
ATOM 844 N N . THR A 1 108 ? -7.916 -15.592 18.365 1.00 88.81 108 THR A N 1
ATOM 845 C CA . THR A 1 108 ? -8.804 -14.475 18.039 1.00 88.81 108 THR A CA 1
ATOM 846 C C . THR A 1 108 ? -10.018 -14.960 17.237 1.00 88.81 108 THR A C 1
ATOM 848 O O . THR A 1 108 ? -9.980 -15.978 16.544 1.00 88.81 108 THR A O 1
ATOM 851 N N . ARG A 1 109 ? -11.112 -14.194 17.276 1.00 87.56 109 ARG A N 1
ATOM 852 C CA . ARG A 1 109 ? -12.269 -14.346 16.375 1.00 87.56 109 ARG A CA 1
ATOM 853 C C . ARG A 1 109 ? -12.003 -13.769 14.976 1.00 87.56 109 ARG A C 1
ATOM 855 O O . ARG A 1 109 ? -12.935 -13.674 14.184 1.00 87.56 109 ARG A O 1
ATOM 862 N N . GLY A 1 110 ? -10.771 -13.341 14.689 1.00 89.31 110 GLY A N 1
ATOM 863 C CA . GLY A 1 110 ? -10.364 -12.785 13.396 1.00 89.31 110 GLY A CA 1
ATOM 864 C C . GLY A 1 110 ? -10.759 -11.325 13.156 1.00 89.31 110 GLY A C 1
ATOM 865 O O . GLY A 1 110 ? -10.761 -10.873 12.011 1.00 89.31 110 GLY A O 1
ATOM 866 N N . TYR A 1 111 ? -11.107 -10.570 14.204 1.00 91.94 111 TYR A N 1
ATOM 867 C CA . TYR A 1 111 ? -11.392 -9.139 14.088 1.00 91.94 111 TYR A CA 1
ATOM 868 C C . TYR A 1 111 ? -11.077 -8.359 15.372 1.00 91.94 111 TYR A C 1
ATOM 870 O O . TYR A 1 111 ? -11.091 -8.903 16.481 1.00 91.94 111 TYR A O 1
ATOM 878 N N . ALA A 1 112 ? -10.820 -7.066 15.202 1.00 93.56 112 ALA A N 1
ATOM 879 C CA . ALA A 1 112 ? -10.500 -6.117 16.252 1.00 93.56 112 ALA A CA 1
ATOM 880 C C . ALA A 1 112 ? -11.164 -4.756 15.995 1.00 93.56 112 ALA A C 1
ATOM 882 O O . ALA A 1 112 ? -11.525 -4.416 14.868 1.00 93.56 112 ALA A O 1
ATOM 883 N N . PHE A 1 113 ? -11.307 -3.962 17.049 1.00 93.12 113 PHE A N 1
ATOM 884 C CA . PHE A 1 113 ? -11.631 -2.543 16.953 1.00 93.12 113 PHE A CA 1
ATOM 885 C C . PHE A 1 113 ? -10.411 -1.737 17.367 1.00 93.12 113 PHE A C 1
ATOM 887 O O . PHE A 1 113 ? -9.837 -2.015 18.414 1.00 93.12 113 PHE A O 1
ATOM 894 N N . VAL A 1 114 ? -10.030 -0.751 16.565 1.00 95.12 114 VAL A N 1
ATOM 895 C CA . VAL A 1 114 ? -8.875 0.109 16.836 1.00 95.12 114 VAL A CA 1
ATOM 896 C C . VAL A 1 114 ? -9.363 1.542 16.922 1.00 95.12 114 VAL A C 1
ATOM 898 O O . VAL A 1 114 ? -9.888 2.064 15.943 1.00 95.12 114 VAL A O 1
ATOM 901 N N . ARG A 1 115 ? -9.203 2.172 18.080 1.00 93.75 115 ARG A N 1
ATOM 902 C CA . ARG A 1 115 ? -9.500 3.582 18.317 1.00 93.75 115 ARG A CA 1
ATOM 903 C C . ARG A 1 115 ? -8.194 4.363 18.384 1.00 93.75 115 ARG A C 1
ATOM 905 O O . ARG A 1 115 ? -7.327 4.048 19.194 1.00 93.75 115 ARG A O 1
ATOM 912 N N . TYR A 1 116 ? -8.086 5.385 17.550 1.00 94.44 116 TYR A N 1
ATOM 913 C CA . TYR A 1 116 ? -7.000 6.363 17.565 1.00 94.44 116 TYR A CA 1
ATOM 914 C C . TYR A 1 116 ? -7.355 7.570 18.430 1.00 94.44 116 TYR A C 1
ATOM 916 O O . TYR A 1 116 ? -8.520 7.751 18.790 1.00 94.44 116 TYR A O 1
ATOM 924 N N . THR A 1 117 ? -6.364 8.397 18.763 1.00 91.62 117 THR A N 1
ATOM 925 C CA . THR A 1 117 ? -6.606 9.632 19.521 1.00 91.62 117 THR A CA 1
ATOM 926 C C . THR A 1 117 ? -7.314 10.699 18.689 1.00 91.62 117 THR A C 1
ATOM 928 O O . THR A 1 117 ? -8.141 11.438 19.220 1.00 91.62 117 THR A O 1
ATOM 931 N N . GLN A 1 118 ? -7.054 10.740 17.379 1.00 89.88 118 GLN A N 1
ATOM 932 C CA . GLN A 1 118 ? -7.611 11.730 16.456 1.00 89.88 118 GLN A CA 1
ATOM 933 C C . GLN A 1 118 ? -8.275 11.085 15.231 1.00 89.88 118 GLN A C 1
ATOM 935 O O . GLN A 1 118 ? -7.906 9.996 14.791 1.00 89.88 118 GLN A O 1
ATOM 940 N N . GLU A 1 119 ? -9.237 11.791 14.627 1.00 88.25 119 GLU A N 1
ATOM 941 C CA . GLU A 1 119 ? -9.924 11.321 13.413 1.00 88.25 119 GLU A CA 1
ATOM 942 C C . GLU A 1 119 ? -8.955 11.197 12.227 1.00 88.25 119 GLU A C 1
ATOM 944 O O . GLU A 1 119 ? -9.021 10.229 11.471 1.00 88.25 119 GLU A O 1
ATOM 949 N N . TYR A 1 120 ? -8.021 12.144 12.085 1.00 88.88 120 TYR A N 1
ATOM 950 C CA . TYR A 1 120 ? -7.011 12.124 11.024 1.00 88.88 120 TYR A CA 1
ATOM 951 C C . TYR A 1 120 ? -6.171 10.835 11.044 1.00 88.88 120 TYR A C 1
ATOM 953 O O . TYR A 1 120 ? -5.982 10.207 10.004 1.00 88.88 120 TYR A O 1
ATOM 961 N N . GLU A 1 121 ? -5.742 10.390 12.227 1.00 91.06 121 GLU A N 1
ATOM 962 C CA . GLU A 1 121 ? -4.986 9.143 12.421 1.00 91.06 121 GLU A CA 1
ATOM 963 C C . GLU A 1 121 ? -5.811 7.913 12.011 1.00 91.06 121 GLU A C 1
ATOM 965 O O . GLU A 1 121 ? -5.312 7.005 11.345 1.00 91.06 121 GLU A O 1
ATOM 970 N N . ALA A 1 122 ? -7.108 7.906 12.333 1.00 89.62 122 ALA A N 1
ATOM 971 C CA . ALA A 1 122 ? -8.019 6.852 11.897 1.00 89.62 122 ALA A CA 1
ATOM 972 C C . ALA A 1 122 ? -8.216 6.852 10.369 1.00 89.62 122 ALA A C 1
ATOM 974 O O . ALA A 1 122 ? -8.326 5.787 9.762 1.00 89.62 122 ALA A O 1
ATOM 975 N N . LEU A 1 123 ? -8.227 8.016 9.711 1.00 89.75 123 LEU A N 1
ATOM 976 C CA . LEU A 1 123 ? -8.274 8.098 8.245 1.00 89.75 123 LEU A CA 1
ATOM 977 C C . LEU A 1 123 ? -6.977 7.590 7.601 1.00 89.75 123 LEU A C 1
ATOM 979 O O . LEU A 1 123 ? -7.041 6.850 6.617 1.00 89.75 123 LEU A O 1
ATOM 983 N N . VAL A 1 124 ? -5.822 7.931 8.178 1.00 89.31 124 VAL A N 1
ATOM 984 C CA . VAL A 1 124 ? -4.508 7.410 7.768 1.00 89.31 124 VAL A CA 1
ATOM 985 C C . VAL A 1 124 ? -4.480 5.887 7.879 1.00 89.31 124 VAL A C 1
ATOM 987 O O . VAL A 1 124 ? -4.172 5.193 6.906 1.00 89.31 124 VAL A O 1
ATOM 990 N N . ALA A 1 125 ? -4.882 5.356 9.034 1.00 91.56 125 ALA A N 1
ATOM 991 C CA . ALA A 1 125 ? -4.956 3.923 9.269 1.00 91.56 125 ALA A CA 1
ATOM 992 C C . ALA A 1 125 ? -5.928 3.229 8.310 1.00 91.56 125 ALA A C 1
ATOM 994 O O . ALA A 1 125 ? -5.607 2.173 7.775 1.00 91.56 125 ALA A O 1
ATOM 995 N N . TYR A 1 126 ? -7.086 3.827 8.029 1.00 91.44 126 TYR A N 1
ATOM 996 C CA . TYR A 1 126 ? -8.051 3.285 7.074 1.00 91.44 126 TYR A CA 1
ATOM 997 C C . TYR A 1 126 ? -7.455 3.121 5.665 1.00 91.44 126 TYR A C 1
ATOM 999 O O . TYR A 1 126 ? -7.646 2.081 5.029 1.00 91.44 126 TYR A O 1
ATOM 1007 N N . GLU A 1 127 ? -6.705 4.116 5.183 1.00 87.81 127 GLU A N 1
ATOM 1008 C CA . GLU A 1 127 ? -6.090 4.082 3.853 1.00 87.81 127 GLU A CA 1
ATOM 1009 C C . GLU A 1 127 ? -4.914 3.100 3.748 1.00 87.81 127 GLU A C 1
ATOM 1011 O O . GLU A 1 127 ? -4.741 2.486 2.694 1.00 87.81 127 GLU A O 1
ATOM 1016 N N . LEU A 1 128 ? -4.130 2.905 4.813 1.00 89.88 128 LEU A N 1
ATOM 1017 C CA . LEU A 1 128 ? -2.990 1.981 4.793 1.00 89.88 128 LEU A CA 1
ATOM 1018 C C . LEU A 1 128 ? -3.383 0.537 5.118 1.00 89.88 128 LEU A C 1
ATOM 1020 O O . LEU A 1 128 ? -2.974 -0.388 4.418 1.00 89.88 128 LEU A O 1
ATOM 1024 N N . LEU A 1 129 ? -4.198 0.319 6.151 1.00 91.50 129 LEU A N 1
ATOM 1025 C CA . LEU A 1 129 ? -4.530 -1.025 6.629 1.00 91.50 129 LEU A CA 1
ATOM 1026 C C . LEU A 1 129 ? -5.354 -1.826 5.610 1.00 91.50 129 LEU A C 1
ATOM 1028 O O . LEU A 1 129 ? -5.228 -3.044 5.563 1.00 91.50 129 LEU A O 1
ATOM 1032 N N . LYS A 1 130 ? -6.134 -1.177 4.732 1.00 90.19 130 LYS A N 1
ATOM 1033 C CA . LYS A 1 130 ? -6.817 -1.866 3.615 1.00 90.19 130 LYS A CA 1
ATOM 1034 C C . LYS A 1 130 ? -5.846 -2.488 2.599 1.00 90.19 130 LYS A C 1
ATOM 1036 O O . LYS A 1 130 ? -6.245 -3.338 1.807 1.00 90.19 130 LYS A O 1
ATOM 1041 N N . CYS A 1 131 ? -4.593 -2.035 2.595 1.00 92.31 131 CYS A N 1
ATOM 1042 C CA . CYS A 1 131 ? -3.510 -2.516 1.742 1.00 92.31 131 CYS A CA 1
ATOM 1043 C C . CYS A 1 131 ? -2.542 -3.445 2.495 1.00 92.31 131 CYS A C 1
ATOM 1045 O O . CYS A 1 131 ? -1.579 -3.925 1.901 1.00 92.31 131 CYS A O 1
ATOM 1047 N N . LEU A 1 132 ? -2.773 -3.703 3.785 1.00 93.56 132 LEU A N 1
ATOM 1048 C CA . LEU A 1 132 ? -1.918 -4.543 4.615 1.00 93.56 132 LEU A CA 1
ATOM 1049 C C . LEU A 1 132 ? -2.261 -6.028 4.448 1.00 93.56 132 LEU A C 1
ATOM 1051 O O . LEU A 1 132 ? -3.425 -6.421 4.543 1.00 93.56 132 LEU A O 1
ATOM 1055 N N . PHE A 1 133 ? -1.231 -6.853 4.279 1.00 93.31 133 PHE A N 1
ATOM 1056 C CA . PHE A 1 133 ? -1.315 -8.306 4.334 1.00 93.31 133 PHE A CA 1
ATOM 1057 C C . PHE A 1 133 ? -0.750 -8.825 5.662 1.00 93.31 133 PHE A C 1
ATOM 1059 O O . PHE A 1 133 ? 0.364 -8.484 6.055 1.00 93.31 133 PHE A O 1
ATOM 1066 N N . LEU A 1 134 ? -1.510 -9.677 6.350 1.00 91.31 134 LEU A N 1
ATOM 1067 C CA . LEU A 1 134 ? -1.103 -10.365 7.575 1.00 91.31 134 LEU A CA 1
ATOM 1068 C C . LEU A 1 134 ? -1.346 -11.863 7.411 1.00 91.31 134 LEU A C 1
ATOM 1070 O O . LEU A 1 134 ? -2.443 -12.281 7.061 1.00 91.31 134 LEU A O 1
ATOM 1074 N N . GLY A 1 135 ? -0.323 -12.682 7.661 1.00 85.62 135 GLY A N 1
ATOM 1075 C CA . GLY A 1 135 ? -0.458 -14.142 7.585 1.00 85.62 135 GLY A CA 1
ATOM 1076 C C . GLY A 1 135 ? -0.858 -14.677 6.203 1.00 85.62 135 GLY A C 1
ATOM 1077 O O . GLY A 1 135 ? -1.430 -15.757 6.127 1.00 85.62 135 GLY A O 1
ATOM 1078 N N . GLY A 1 136 ? -0.576 -13.936 5.126 1.00 86.06 136 GLY A N 1
ATOM 1079 C CA . GLY A 1 136 ? -0.971 -14.318 3.767 1.00 86.06 136 GLY A CA 1
ATOM 1080 C C . GLY A 1 136 ? -2.427 -14.005 3.426 1.00 86.06 136 GLY A C 1
ATOM 1081 O O . GLY A 1 136 ? -2.945 -14.548 2.458 1.00 86.06 136 GLY A O 1
ATOM 1082 N N . GLU A 1 137 ? -3.092 -13.145 4.198 1.00 87.38 137 GLU A N 1
ATOM 1083 C CA . GLU A 1 137 ? -4.409 -12.615 3.863 1.00 87.38 137 GLU A CA 1
ATOM 1084 C C . GLU A 1 137 ? -4.426 -11.093 3.965 1.00 87.38 137 GLU A C 1
ATOM 1086 O O . GLU A 1 137 ? -3.725 -10.491 4.782 1.00 87.38 137 GLU A O 1
ATOM 1091 N N . ARG A 1 138 ? -5.245 -10.447 3.131 1.00 90.56 138 ARG A N 1
ATOM 1092 C CA . ARG A 1 138 ? -5.425 -8.998 3.203 1.00 90.56 138 ARG A CA 1
ATOM 1093 C C . ARG A 1 138 ? -6.395 -8.642 4.318 1.00 90.56 138 ARG A C 1
ATOM 1095 O O . ARG A 1 138 ? -7.480 -9.216 4.420 1.00 90.56 138 ARG A O 1
ATOM 1102 N N . VAL A 1 139 ? -6.027 -7.640 5.102 1.00 91.94 139 VAL A N 1
ATOM 1103 C CA . VAL A 1 139 ? -6.872 -7.106 6.164 1.00 91.94 139 VAL A CA 1
ATOM 1104 C C . VAL A 1 139 ? -8.050 -6.336 5.559 1.00 91.94 139 VAL A C 1
ATOM 1106 O O . VAL A 1 139 ? -7.910 -5.601 4.581 1.00 91.94 139 VAL A O 1
ATOM 1109 N N . CYS A 1 140 ? -9.236 -6.489 6.145 1.00 89.25 140 CYS A N 1
ATOM 1110 C CA . CYS A 1 140 ? -10.430 -5.740 5.762 1.00 89.25 140 CYS A CA 1
ATOM 1111 C C . CYS A 1 140 ? -10.760 -4.687 6.817 1.00 89.25 140 CYS A C 1
ATOM 1113 O O . CYS A 1 140 ? -10.925 -5.012 7.992 1.00 89.25 140 CYS A O 1
ATOM 1115 N N . VAL A 1 141 ? -10.902 -3.431 6.398 1.00 89.38 141 VAL A N 1
ATOM 1116 C CA . VAL A 1 141 ? -11.043 -2.290 7.309 1.00 89.38 141 VAL A CA 1
ATOM 1117 C C . VAL A 1 141 ? -12.284 -1.491 6.964 1.00 89.38 141 VAL A C 1
ATOM 1119 O O . VAL A 1 141 ? -12.543 -1.187 5.801 1.00 89.38 141 VAL A O 1
ATOM 1122 N N . TYR A 1 142 ? -13.039 -1.126 7.991 1.00 87.12 142 TYR A N 1
ATOM 1123 C CA . TYR A 1 142 ? -14.273 -0.367 7.877 1.00 87.12 142 TYR A CA 1
ATOM 1124 C C . TYR A 1 142 ? -14.323 0.692 8.973 1.00 87.12 142 TYR A C 1
ATOM 1126 O O . TYR A 1 142 ? -13.783 0.502 10.063 1.00 87.12 142 TYR A O 1
ATOM 1134 N N . ARG A 1 143 ? -15.015 1.804 8.722 1.00 82.50 143 ARG A N 1
ATOM 1135 C CA . ARG A 1 143 ? -15.326 2.758 9.795 1.00 82.50 143 ARG A CA 1
ATOM 1136 C C . ARG A 1 143 ? -16.248 2.098 10.817 1.00 82.50 143 ARG A C 1
ATOM 1138 O O . ARG A 1 143 ? -17.194 1.403 10.433 1.00 82.50 143 ARG A O 1
ATOM 1145 N N . SER A 1 144 ? -15.987 2.314 12.106 1.00 77.94 144 SER A N 1
ATOM 1146 C CA . SER A 1 144 ? -16.855 1.781 13.152 1.00 77.94 144 SER A CA 1
ATOM 1147 C C . SER A 1 144 ? -18.253 2.395 13.049 1.00 77.94 144 SER A C 1
ATOM 1149 O O . SER A 1 144 ? -18.424 3.592 12.829 1.00 77.94 144 SER A O 1
ATOM 1151 N N . GLN A 1 145 ? -19.285 1.565 13.206 1.00 69.50 145 GLN A N 1
ATOM 1152 C CA . GLN A 1 145 ? -20.681 1.986 13.048 1.00 69.50 145 GLN A CA 1
ATOM 1153 C C . GLN A 1 145 ? -21.264 2.684 14.290 1.00 69.50 145 GLN A C 1
ATOM 1155 O O . GLN A 1 145 ? -22.471 2.912 14.329 1.00 69.50 145 GLN A O 1
ATOM 1160 N N . GLY A 1 146 ? -20.446 3.003 15.303 1.00 63.97 146 GLY A N 1
ATOM 1161 C CA . GLY A 1 146 ? -20.879 3.772 16.475 1.00 63.97 146 GLY A CA 1
ATOM 1162 C C . GLY A 1 146 ? -22.119 3.179 17.150 1.00 63.97 146 GLY A C 1
ATOM 1163 O O . GLY A 1 146 ? -23.140 3.848 17.297 1.00 63.97 146 GLY A O 1
ATOM 1164 N N . LYS A 1 147 ? -22.080 1.894 17.533 1.00 69.94 147 LYS A N 1
ATOM 1165 C CA . LYS A 1 147 ? -23.194 1.227 18.239 1.00 69.94 147 LYS A CA 1
ATOM 1166 C C . LYS A 1 147 ? -23.287 1.658 19.714 1.00 69.94 147 LYS A C 1
ATOM 1168 O O . LYS A 1 147 ? -23.498 0.829 20.588 1.00 69.94 147 LYS A O 1
ATOM 1173 N N . ASN A 1 148 ? -23.119 2.938 20.014 1.00 75.31 148 ASN A N 1
ATOM 1174 C CA . ASN A 1 148 ? -23.189 3.498 21.366 1.00 75.31 148 ASN A CA 1
ATOM 1175 C C . ASN A 1 148 ? -24.522 4.213 21.643 1.00 75.31 148 ASN A C 1
ATOM 1177 O O . ASN A 1 148 ? -24.679 4.857 22.672 1.00 75.31 148 ASN A O 1
ATOM 1181 N N . ARG A 1 149 ? -25.506 4.108 20.740 1.00 82.81 149 ARG A N 1
ATOM 1182 C CA . ARG A 1 149 ? -26.802 4.783 20.874 1.00 82.81 149 ARG A CA 1
ATOM 1183 C C . ARG A 1 149 ? -27.955 3.787 20.953 1.00 82.81 149 ARG A C 1
ATOM 1185 O O . ARG A 1 149 ? -28.119 2.941 20.069 1.00 82.81 149 ARG A O 1
ATOM 1192 N N . LEU A 1 150 ? -28.788 3.917 21.981 1.00 86.00 150 LEU A N 1
ATOM 1193 C CA . LEU A 1 150 ? -30.042 3.181 22.132 1.00 86.00 150 LEU A CA 1
ATOM 1194 C C . LEU A 1 150 ? -31.234 4.079 21.803 1.00 86.00 150 LEU A C 1
ATOM 1196 O O . LEU A 1 150 ? -31.244 5.273 22.089 1.00 86.00 150 LEU A O 1
ATOM 1200 N N . PHE A 1 151 ? -32.245 3.485 21.183 1.00 86.94 151 PHE A N 1
ATOM 1201 C CA . PHE A 1 151 ? -33.561 4.062 20.974 1.00 86.94 151 PHE A CA 1
ATOM 1202 C C . PHE A 1 151 ? -34.513 3.472 22.009 1.00 86.94 151 PHE A C 1
ATOM 1204 O O . PHE A 1 151 ? -34.723 2.258 22.044 1.00 86.94 151 PHE A O 1
ATOM 1211 N N . VAL A 1 152 ? -35.083 4.334 22.845 1.00 87.44 152 VAL A N 1
ATOM 1212 C CA . VAL A 1 152 ? -36.062 3.964 23.864 1.00 87.44 152 VAL A CA 1
ATOM 1213 C C . VAL A 1 152 ? -37.412 4.532 23.463 1.00 87.44 152 VAL A C 1
ATOM 1215 O O . VAL A 1 152 ? -37.548 5.728 23.223 1.00 87.44 152 VAL A O 1
ATOM 1218 N N . SER A 1 153 ? -38.414 3.667 23.378 1.00 85.75 153 SER A N 1
ATOM 1219 C CA . SER A 1 153 ? -39.784 4.013 22.991 1.00 85.75 153 SER A CA 1
ATOM 1220 C C . SER A 1 153 ? -40.789 3.578 24.053 1.00 85.75 153 SER A C 1
ATOM 1222 O O . SER A 1 153 ? -40.443 2.818 24.961 1.00 85.75 153 SER A O 1
ATOM 1224 N N . ASN A 1 154 ? -42.032 4.048 23.909 1.00 86.25 154 ASN A N 1
ATOM 1225 C CA . ASN A 1 154 ? -43.140 3.844 24.850 1.00 86.25 154 ASN A CA 1
ATOM 1226 C C . ASN A 1 154 ? -43.014 4.643 26.162 1.00 86.25 154 ASN A C 1
ATOM 1228 O O . ASN A 1 154 ? -43.513 4.241 27.213 1.00 86.25 154 ASN A O 1
ATOM 1232 N N . ILE A 1 155 ? -42.350 5.798 26.096 1.00 85.88 155 ILE A N 1
ATOM 1233 C CA . ILE A 1 155 ? -42.205 6.708 27.233 1.00 85.88 155 ILE A CA 1
ATOM 1234 C C . ILE A 1 155 ? -43.520 7.495 27.423 1.00 85.88 155 ILE A C 1
ATOM 1236 O O . ILE A 1 155 ? -44.097 7.943 26.426 1.00 85.88 155 ILE A O 1
ATOM 1240 N N . PRO A 1 156 ? -44.014 7.693 28.660 1.00 83.88 156 PRO A N 1
ATOM 1241 C CA . PRO A 1 156 ? -45.177 8.542 28.910 1.00 83.88 156 PRO A CA 1
ATOM 1242 C C . PRO A 1 156 ? -44.954 9.977 28.410 1.00 83.88 156 PRO A C 1
ATOM 1244 O O . PRO A 1 156 ? -44.053 10.677 28.872 1.00 83.88 156 PRO A O 1
ATOM 1247 N N . LYS A 1 157 ? -45.804 10.443 27.487 1.00 82.12 157 LYS A N 1
ATOM 1248 C CA . LYS A 1 157 ? -45.697 11.776 26.854 1.00 82.12 157 LYS A CA 1
ATOM 1249 C C . LYS A 1 157 ? -45.899 12.946 27.825 1.00 82.12 157 LYS A C 1
ATOM 1251 O O . LYS A 1 157 ? -45.548 14.070 27.510 1.00 82.12 157 LYS A O 1
ATOM 1256 N N . GLN A 1 158 ? -46.476 12.680 28.995 1.00 75.94 158 GLN A N 1
ATOM 1257 C CA . GLN A 1 158 ? -46.760 13.672 30.038 1.00 75.94 158 GLN A CA 1
ATOM 1258 C C . GLN A 1 158 ? -45.545 13.946 30.942 1.00 75.94 158 GLN A C 1
ATOM 1260 O O . GLN A 1 158 ? -45.618 14.806 31.813 1.00 75.94 158 GLN A O 1
ATOM 1265 N N . LEU A 1 159 ? -44.433 13.220 30.760 1.00 78.62 159 LEU A N 1
ATOM 1266 C CA . LEU A 1 159 ? -43.212 13.446 31.532 1.00 78.62 159 LEU A CA 1
ATOM 1267 C C . LEU A 1 159 ? -42.415 14.632 30.969 1.00 78.62 159 LEU A C 1
ATOM 1269 O O . LEU A 1 159 ? -42.190 14.679 29.749 1.00 78.62 159 LEU A O 1
ATOM 1273 N N . PRO A 1 160 ? -41.936 15.540 31.835 1.00 80.69 160 PRO A N 1
ATOM 1274 C CA . PRO A 1 160 ? -41.028 16.597 31.420 1.00 80.69 160 PRO A CA 1
ATOM 1275 C C . PRO A 1 160 ? -39.661 16.014 31.024 1.00 80.69 160 PRO A C 1
ATOM 1277 O O . PRO A 1 160 ? -39.206 15.014 31.588 1.00 80.69 160 PRO A O 1
ATOM 1280 N N . MET A 1 161 ? -38.995 16.640 30.050 1.00 74.88 161 MET A N 1
ATOM 1281 C CA . MET A 1 161 ? -37.700 16.196 29.518 1.00 74.88 161 MET A CA 1
ATOM 1282 C C . MET A 1 161 ? -36.600 16.169 30.598 1.00 74.88 161 MET A C 1
ATOM 1284 O O . MET A 1 161 ? -35.758 15.274 30.575 1.00 74.88 161 MET A O 1
ATOM 1288 N N . SER A 1 162 ? -36.656 17.065 31.591 1.00 79.62 162 SER A N 1
ATOM 1289 C CA . SER A 1 162 ? -35.729 17.087 32.734 1.00 79.62 162 SER A CA 1
ATOM 1290 C C . SER A 1 162 ? -35.827 15.826 33.603 1.00 79.62 162 SER A C 1
ATOM 1292 O O . SER A 1 162 ? -34.825 15.155 33.845 1.00 79.62 162 SER A O 1
ATOM 1294 N N . SER A 1 163 ? -37.039 15.428 34.002 1.00 82.50 163 SER A N 1
ATOM 1295 C CA . SER A 1 163 ? -37.255 14.208 34.798 1.00 82.50 163 SER A CA 1
ATOM 1296 C C . SER A 1 163 ? -36.934 12.926 34.026 1.00 82.50 163 SER A C 1
ATOM 1298 O O . SER A 1 163 ? -36.612 11.895 34.621 1.00 82.50 163 SER A O 1
ATOM 1300 N N . LEU A 1 164 ? -37.021 12.974 32.696 1.00 82.44 164 LEU A N 1
ATOM 1301 C CA . LEU A 1 164 ? -36.646 11.871 31.821 1.00 82.44 164 LEU A CA 1
ATOM 1302 C C . LEU A 1 164 ? -35.130 11.648 31.822 1.00 82.44 164 LEU A C 1
ATOM 1304 O O . LEU A 1 164 ? -34.681 10.510 31.974 1.00 82.44 164 LEU A O 1
ATOM 1308 N N . GLU A 1 165 ? -34.350 12.723 31.708 1.00 81.94 165 GLU A N 1
ATOM 1309 C CA . GLU A 1 165 ? -32.891 12.658 31.785 1.00 81.94 165 GLU A CA 1
ATOM 1310 C C . GLU A 1 165 ? -32.421 12.159 33.161 1.00 81.94 165 GLU A C 1
ATOM 1312 O O . GLU A 1 165 ? -31.600 11.242 33.230 1.00 81.94 165 GLU A O 1
ATOM 1317 N N . GLU A 1 166 ? -32.994 12.675 34.252 1.00 84.00 166 GLU A N 1
ATOM 1318 C CA . GLU A 1 166 ? -32.694 12.219 35.618 1.00 84.00 166 GLU A CA 1
ATOM 1319 C C . GLU A 1 166 ? -33.038 10.740 35.836 1.00 84.00 166 GLU A C 1
ATOM 1321 O O . GLU A 1 166 ? -32.239 9.986 36.398 1.00 84.00 166 GLU A O 1
ATOM 1326 N N . GLY A 1 167 ? -34.206 10.286 35.366 1.00 85.00 167 GLY A N 1
ATOM 1327 C CA . GLY A 1 167 ? -34.619 8.891 35.524 1.00 85.00 167 GLY A CA 1
ATOM 1328 C C . GLY A 1 167 ? -33.728 7.919 34.751 1.00 85.00 167 GLY A C 1
ATOM 1329 O O . GLY A 1 167 ? -33.396 6.842 35.258 1.00 85.00 167 GLY A O 1
ATOM 1330 N N . PHE A 1 168 ? -33.271 8.308 33.557 1.00 85.44 168 PHE A N 1
ATOM 1331 C CA . PHE A 1 168 ? -32.307 7.511 32.806 1.00 85.44 168 PHE A CA 1
ATOM 1332 C C . PHE A 1 168 ? -30.920 7.518 33.460 1.00 85.44 168 PHE A C 1
ATOM 1334 O O . PHE A 1 168 ? -30.349 6.437 33.601 1.00 85.44 168 PHE A O 1
ATOM 1341 N N . LYS A 1 169 ? -30.421 8.667 33.941 1.00 85.19 169 LYS A N 1
ATOM 1342 C CA . LYS A 1 169 ? -29.145 8.760 34.685 1.00 85.19 169 LYS A CA 1
ATOM 1343 C C . LYS A 1 169 ? -29.152 7.953 35.987 1.00 85.19 169 LYS A C 1
ATOM 1345 O O . LYS A 1 169 ? -28.134 7.402 36.387 1.00 85.19 169 LYS A O 1
ATOM 1350 N N . LYS A 1 170 ? -30.306 7.829 36.650 1.00 84.81 170 LYS A N 1
ATOM 1351 C CA . LYS A 1 170 ? -30.451 6.979 37.843 1.00 84.81 170 LYS A CA 1
ATOM 1352 C C . LYS A 1 170 ? -30.397 5.483 37.512 1.00 84.81 170 LYS A C 1
ATOM 1354 O O . LYS A 1 170 ? -29.977 4.675 38.337 1.00 84.81 170 LYS A O 1
ATOM 1359 N N . THR A 1 171 ? -30.848 5.108 36.318 1.00 81.12 171 THR A N 1
ATOM 1360 C CA . THR A 1 171 ? -31.004 3.704 35.905 1.00 81.12 171 THR A CA 1
ATOM 1361 C C . THR A 1 171 ? -29.757 3.150 35.217 1.00 81.12 171 THR A C 1
ATOM 1363 O O . THR A 1 171 ? -29.413 1.973 35.397 1.00 81.12 171 THR A O 1
ATOM 1366 N N . PHE A 1 172 ? -29.076 4.000 34.450 1.00 81.06 172 PHE A N 1
ATOM 1367 C CA . PHE A 1 172 ? -27.860 3.709 33.705 1.00 81.06 172 PHE A CA 1
ATOM 1368 C C . PHE A 1 172 ? -26.754 4.661 34.173 1.00 81.06 172 PHE A C 1
ATOM 1370 O O . PHE A 1 172 ? -26.949 5.872 34.146 1.00 81.06 172 PHE A O 1
ATOM 1377 N N . ARG A 1 173 ? -25.609 4.119 34.601 1.00 69.50 173 ARG A N 1
ATOM 1378 C CA . ARG A 1 173 ? -24.513 4.917 35.176 1.00 69.50 173 ARG A CA 1
ATOM 1379 C C . ARG A 1 173 ? -23.755 5.746 34.133 1.00 69.50 173 ARG A C 1
ATOM 1381 O O . ARG A 1 173 ? -23.371 6.866 34.439 1.00 69.50 173 ARG A O 1
ATOM 1388 N N . ASP A 1 174 ? -23.635 5.244 32.904 1.00 74.00 174 ASP A N 1
ATOM 1389 C CA . ASP A 1 174 ? -22.679 5.764 31.909 1.00 74.00 174 ASP A CA 1
ATOM 1390 C C . ASP A 1 174 ? -23.364 6.421 30.695 1.00 74.00 174 ASP A C 1
ATOM 1392 O O . ASP A 1 174 ? -23.021 6.189 29.529 1.00 74.00 174 ASP A O 1
ATOM 1396 N N . ILE A 1 175 ? -24.396 7.228 30.962 1.00 80.94 175 ILE A N 1
ATOM 1397 C CA . ILE A 1 175 ? -25.056 8.035 29.928 1.00 80.94 175 ILE A CA 1
ATOM 1398 C C . ILE A 1 175 ? -24.235 9.293 29.670 1.00 80.94 175 ILE A C 1
ATOM 1400 O O . ILE A 1 175 ? -24.063 10.117 30.564 1.00 80.94 175 ILE A O 1
ATOM 1404 N N . GLU A 1 176 ? -23.829 9.486 28.417 1.00 74.69 176 GLU A N 1
ATOM 1405 C CA . GLU A 1 176 ? -23.201 10.727 27.962 1.00 74.69 176 GLU A CA 1
ATOM 1406 C C . GLU A 1 176 ? -24.269 11.783 27.658 1.00 74.69 176 GLU A C 1
ATOM 1408 O O . GLU A 1 176 ? -24.197 12.921 28.121 1.00 74.69 176 GLU A O 1
ATOM 1413 N N . ARG A 1 177 ? -25.302 11.404 26.892 1.00 76.75 177 ARG A N 1
ATOM 1414 C CA . ARG A 1 177 ? -26.366 12.328 26.489 1.00 76.75 177 ARG A CA 1
ATOM 1415 C C . ARG A 1 177 ? -27.712 11.630 26.363 1.00 76.75 177 ARG A C 1
ATOM 1417 O O . ARG A 1 177 ? -27.838 10.585 25.725 1.00 76.75 177 ARG A O 1
ATOM 1424 N N . CYS A 1 178 ? -28.754 12.263 26.896 1.00 79.50 178 CYS A N 1
ATOM 1425 C CA . CYS A 1 178 ? -30.137 11.904 26.606 1.00 79.50 178 CYS A CA 1
ATOM 1426 C C . CYS A 1 178 ? -30.727 12.920 25.622 1.00 79.50 178 CYS A C 1
ATOM 1428 O O . CYS A 1 178 ? -30.839 14.100 25.931 1.00 79.50 178 CYS A O 1
ATOM 1430 N N . ILE A 1 179 ? -31.088 12.475 24.419 1.00 80.44 179 ILE A N 1
ATOM 1431 C CA . ILE A 1 179 ? -31.718 13.317 23.398 1.00 80.44 179 ILE A CA 1
ATOM 1432 C C . ILE A 1 179 ? -33.194 12.941 23.332 1.00 80.44 179 ILE A C 1
ATOM 1434 O O . ILE A 1 179 ? -33.555 11.889 22.794 1.00 80.44 179 ILE A O 1
ATOM 1438 N N . SER A 1 180 ? -34.046 13.814 23.854 1.00 77.94 180 SER A N 1
ATOM 1439 C CA . SER A 1 180 ? -35.496 13.744 23.686 1.00 77.94 180 SER A CA 1
ATOM 1440 C C . SER A 1 180 ? -35.976 14.936 22.857 1.00 77.94 180 SER A C 1
ATOM 1442 O O . SER A 1 180 ? -35.277 15.938 22.732 1.00 77.94 180 SER A O 1
ATOM 1444 N N . PHE A 1 181 ? -37.125 14.785 22.201 1.00 75.94 181 PHE A N 1
ATOM 1445 C CA . PHE A 1 181 ? -37.702 15.833 21.362 1.00 75.94 181 PHE A CA 1
ATOM 1446 C C . PHE A 1 181 ? -39.030 16.294 21.963 1.00 75.94 181 PHE A C 1
ATOM 1448 O O . PHE A 1 181 ? -39.790 15.432 22.432 1.00 75.94 181 PHE A O 1
ATOM 1455 N N . PRO A 1 182 ? -39.338 17.603 21.915 1.00 69.12 182 PRO A N 1
ATOM 1456 C CA . PRO A 1 182 ? -40.613 18.119 22.384 1.00 69.12 182 PRO A CA 1
ATOM 1457 C C . PRO A 1 182 ? -41.765 17.575 21.529 1.00 69.12 182 PRO A C 1
ATOM 1459 O O . PRO A 1 182 ? -41.599 17.248 20.348 1.00 69.12 182 PRO A O 1
ATOM 1462 N N . ALA A 1 183 ? -42.946 17.449 22.135 1.00 62.50 183 ALA A N 1
ATOM 1463 C CA . ALA A 1 183 ? -44.134 16.919 21.467 1.00 62.50 183 ALA A CA 1
ATOM 1464 C C . ALA A 1 183 ? -44.591 17.771 20.260 1.00 62.50 183 ALA A C 1
ATOM 1466 O O . ALA A 1 183 ? -45.104 17.207 19.290 1.00 62.50 183 ALA A O 1
ATOM 1467 N N . THR A 1 184 ? -44.352 19.087 20.289 1.00 60.38 184 THR A N 1
ATOM 1468 C CA . THR A 1 184 ? -44.719 20.068 19.248 1.00 60.38 184 THR A CA 1
ATOM 1469 C C . THR A 1 184 ? -43.734 21.242 19.230 1.00 60.38 184 THR A C 1
ATOM 1471 O O . THR A 1 184 ? -43.290 21.687 20.285 1.00 60.38 184 THR A O 1
ATOM 1474 N N . GLU A 1 185 ? -43.426 21.782 18.043 1.00 56.47 185 GLU A N 1
ATOM 1475 C CA . GLU A 1 185 ? -42.474 22.901 17.842 1.00 56.47 185 GLU A CA 1
ATOM 1476 C C . GLU A 1 185 ? -42.908 24.217 18.526 1.00 56.47 185 GLU A C 1
ATOM 1478 O O . GLU A 1 185 ? -42.094 25.112 18.724 1.00 56.47 185 GLU A O 1
ATOM 1483 N N . THR A 1 186 ? -44.178 24.330 18.930 1.00 49.78 186 THR A N 1
ATOM 1484 C CA . THR A 1 186 ? -44.787 25.540 19.516 1.00 49.78 186 THR A CA 1
ATOM 1485 C C . THR A 1 186 ? -44.864 25.527 21.052 1.00 49.78 186 THR A C 1
ATOM 1487 O O . THR A 1 186 ? -45.340 26.487 21.654 1.00 49.78 186 THR A O 1
ATOM 1490 N N . CYS A 1 187 ? -44.432 24.450 21.718 1.00 49.38 187 CYS A N 1
ATOM 1491 C CA . CYS A 1 187 ? -44.583 24.273 23.169 1.00 49.38 187 CYS A CA 1
ATOM 1492 C C . CYS A 1 187 ? -43.315 24.645 23.951 1.00 49.38 187 CYS A C 1
ATOM 1494 O O . CYS A 1 187 ? -42.804 23.836 24.710 1.00 49.38 187 CYS A O 1
ATOM 1496 N N . SER A 1 188 ? -42.821 25.872 23.797 1.00 51.09 188 SER A N 1
ATOM 1497 C CA . SER A 1 188 ? -41.700 26.414 24.586 1.00 51.09 188 SER A CA 1
ATOM 1498 C C . SER A 1 188 ? -42.140 27.212 25.829 1.00 51.09 188 SER A C 1
ATOM 1500 O O . SER A 1 188 ? -41.298 27.677 26.588 1.00 51.09 188 SER A O 1
ATOM 1502 N N . LEU A 1 189 ? -43.451 27.366 26.073 1.00 50.59 189 LEU A N 1
ATOM 1503 C CA . LEU A 1 189 ? -43.988 28.216 27.156 1.00 50.59 189 LEU A CA 1
ATOM 1504 C C . LEU A 1 189 ? -44.756 27.466 28.265 1.00 50.59 189 LEU A C 1
ATOM 1506 O O . LEU A 1 189 ? -45.130 28.075 29.264 1.00 50.59 189 LEU A O 1
ATOM 1510 N N . ARG A 1 190 ? -45.001 26.155 28.132 1.00 48.97 190 ARG A N 1
ATOM 1511 C CA . ARG A 1 190 ? -45.676 25.332 29.158 1.00 48.97 190 ARG A CA 1
ATOM 1512 C C . ARG A 1 190 ? -45.096 23.922 29.212 1.00 48.97 190 ARG A C 1
ATOM 1514 O O . ARG A 1 190 ? -45.723 22.998 28.714 1.00 48.97 190 ARG A O 1
ATOM 1521 N N . GLY A 1 191 ? -43.938 23.774 29.847 1.00 54.38 191 GLY A N 1
ATOM 1522 C CA . GLY A 1 191 ? -43.373 22.470 30.192 1.00 54.38 191 GLY A CA 1
ATOM 1523 C C . GLY A 1 191 ? -42.897 21.667 28.981 1.00 54.38 191 GLY A C 1
ATOM 1524 O O . GLY A 1 191 ? -43.665 21.263 28.114 1.00 54.38 191 GLY A O 1
ATOM 1525 N N . ASP A 1 192 ? -41.602 21.404 28.951 1.00 65.69 192 ASP A N 1
ATOM 1526 C CA . ASP A 1 192 ? -40.938 20.603 27.932 1.00 65.69 192 ASP A CA 1
ATOM 1527 C C . ASP A 1 192 ? -41.376 19.130 28.013 1.00 65.69 192 ASP A C 1
ATOM 1529 O O . ASP A 1 192 ? -40.731 18.308 28.658 1.00 65.69 192 ASP A O 1
ATOM 1533 N N . PHE A 1 193 ? -42.511 18.781 27.404 1.00 70.12 193 PHE A N 1
ATOM 1534 C CA . PHE A 1 193 ? -43.043 17.415 27.374 1.00 70.12 193 PHE A CA 1
ATOM 1535 C C . PHE A 1 193 ? -42.445 16.595 26.225 1.00 70.12 193 PHE A C 1
ATOM 1537 O O . PHE A 1 193 ? -42.362 17.053 25.081 1.00 70.12 193 PHE A O 1
ATOM 1544 N N . ASN A 1 194 ? -42.062 15.349 26.512 1.00 79.00 194 ASN A N 1
ATOM 1545 C CA . ASN A 1 194 ? -41.399 14.476 25.542 1.00 79.00 194 ASN A CA 1
ATOM 1546 C C . ASN A 1 194 ? -42.368 13.871 24.498 1.00 79.00 194 ASN A C 1
ATOM 1548 O O . ASN A 1 194 ? -43.528 13.565 24.775 1.00 79.00 194 ASN A O 1
ATOM 1552 N N . ARG A 1 195 ? -41.868 13.596 23.288 1.00 79.25 195 ARG A N 1
ATOM 1553 C CA . ARG A 1 195 ? -42.630 12.999 22.169 1.00 79.25 195 ARG A CA 1
ATOM 1554 C C . ARG A 1 195 ? -42.934 11.490 22.315 1.00 79.25 195 ARG A C 1
ATOM 1556 O O . ARG A 1 195 ? -43.497 10.880 21.405 1.00 79.25 195 ARG A O 1
ATOM 1563 N N . GLY A 1 196 ? -42.591 10.867 23.443 1.00 81.44 196 GLY A N 1
ATOM 1564 C CA . GLY A 1 196 ? -42.824 9.444 23.729 1.00 81.44 196 GLY A CA 1
ATOM 1565 C C . GLY A 1 196 ? -41.677 8.503 23.340 1.00 81.44 196 GLY A C 1
ATOM 1566 O O . GLY A 1 196 ? -41.821 7.276 23.398 1.00 81.44 196 GLY A O 1
ATOM 1567 N N . PHE A 1 197 ? -40.533 9.060 22.945 1.00 86.06 197 PHE A N 1
ATOM 1568 C CA . PHE A 1 197 ? -39.292 8.328 22.714 1.00 86.06 197 PHE A CA 1
ATOM 1569 C C . PHE A 1 197 ? -38.085 9.194 23.075 1.00 86.06 197 PHE A C 1
ATOM 1571 O O . PHE A 1 197 ? -38.153 10.424 23.053 1.00 86.06 197 PHE A O 1
ATOM 1578 N N . ALA A 1 198 ? -36.971 8.539 23.371 1.00 86.50 198 ALA A N 1
ATOM 1579 C CA . ALA A 1 198 ? -35.698 9.179 23.646 1.00 86.50 198 ALA A CA 1
ATOM 1580 C C . ALA A 1 198 ? -34.567 8.374 23.011 1.00 86.50 198 ALA A C 1
ATOM 1582 O O . ALA A 1 198 ? -34.653 7.154 22.842 1.00 86.50 198 ALA A O 1
ATOM 1583 N N . PHE A 1 199 ? -33.492 9.065 22.666 1.00 86.00 199 PHE A N 1
ATOM 1584 C CA . PHE A 1 199 ? -32.238 8.430 22.319 1.00 86.00 199 PHE A CA 1
ATOM 1585 C C . PHE A 1 199 ? -31.261 8.590 23.468 1.00 86.00 199 PHE A C 1
ATOM 1587 O O . PHE A 1 199 ? -31.024 9.703 23.928 1.00 86.00 199 PHE A O 1
ATOM 1594 N N . ILE A 1 200 ? -30.670 7.482 23.883 1.00 86.75 200 ILE A N 1
ATOM 1595 C CA . ILE A 1 200 ? -29.640 7.470 24.913 1.00 86.75 200 ILE A CA 1
ATOM 1596 C C . ILE A 1 200 ? -28.318 7.214 24.200 1.00 86.75 200 ILE A C 1
ATOM 1598 O O . ILE A 1 200 ? -28.133 6.150 23.608 1.00 86.75 200 ILE A O 1
ATOM 1602 N N . GLU A 1 201 ? -27.452 8.220 24.179 1.00 82.75 201 GLU A N 1
ATOM 1603 C CA . GLU A 1 201 ? -26.062 8.104 23.744 1.00 82.75 201 GLU A CA 1
ATOM 1604 C C . GLU A 1 201 ? -25.230 7.744 24.983 1.00 82.75 201 GLU A C 1
ATOM 1606 O O . GLU A 1 201 ? -25.229 8.460 25.987 1.00 82.75 201 GLU A O 1
ATOM 1611 N N . PHE A 1 202 ? -24.595 6.578 24.925 1.00 81.81 202 PHE A N 1
ATOM 1612 C CA . PHE A 1 202 ? -23.659 6.097 25.929 1.00 81.81 202 PHE A CA 1
ATOM 1613 C C . PHE A 1 202 ? -22.246 6.482 25.524 1.00 81.81 202 PHE A C 1
ATOM 1615 O O . PHE A 1 202 ? -21.931 6.568 24.330 1.00 81.81 202 PHE A O 1
ATOM 1622 N N . TYR A 1 203 ? -21.400 6.617 26.537 1.00 70.25 203 TYR A N 1
ATOM 1623 C CA . TYR A 1 203 ? -19.981 6.893 26.369 1.00 70.25 203 TYR A CA 1
ATOM 1624 C C . TYR A 1 203 ? -19.275 5.834 25.503 1.00 70.25 203 TYR A C 1
ATOM 1626 O O . TYR A 1 203 ? -18.432 6.139 24.661 1.00 70.25 203 TYR A O 1
ATOM 1634 N N . ASP A 1 204 ? -19.664 4.570 25.653 1.00 69.38 204 ASP A N 1
ATOM 1635 C CA . ASP A 1 204 ? -19.043 3.436 24.986 1.00 69.38 204 ASP A CA 1
ATOM 1636 C C . ASP A 1 204 ? -20.067 2.372 24.557 1.00 69.38 204 ASP A C 1
ATOM 1638 O O . ASP A 1 204 ? -21.209 2.296 25.021 1.00 69.38 204 ASP A O 1
ATOM 1642 N N . HIS A 1 205 ? -19.654 1.530 23.605 1.00 77.00 205 HIS A N 1
ATOM 1643 C CA . HIS A 1 205 ? -20.498 0.440 23.118 1.00 77.00 205 HIS A CA 1
ATOM 1644 C C . HIS A 1 205 ? -20.810 -0.587 24.212 1.00 77.00 205 HIS A C 1
ATOM 1646 O O . HIS A 1 205 ? -21.862 -1.220 24.152 1.00 77.00 205 HIS A O 1
ATOM 1652 N N . GLU A 1 206 ? -19.913 -0.784 25.177 1.00 74.25 206 GLU A N 1
ATOM 1653 C CA . GLU A 1 206 ? -20.117 -1.762 26.236 1.00 74.25 206 GLU A CA 1
ATOM 1654 C C . GLU A 1 206 ? -21.145 -1.282 27.249 1.00 74.25 206 GLU A C 1
ATOM 1656 O O . GLU A 1 206 ? -22.091 -2.028 27.472 1.00 74.25 206 GLU A O 1
ATOM 1661 N N . SER A 1 207 ? -21.085 -0.039 27.725 1.00 80.94 207 SER A N 1
ATOM 1662 C CA . SER A 1 207 ? -22.161 0.526 28.549 1.00 80.94 207 SER A CA 1
ATOM 1663 C C . SER A 1 207 ? -23.503 0.485 27.823 1.00 80.94 207 SER A C 1
ATOM 1665 O O . SER A 1 207 ? -24.524 0.104 28.399 1.00 80.94 207 SER A O 1
ATOM 1667 N N . ALA A 1 208 ? -23.515 0.776 26.516 1.00 84.31 208 ALA A N 1
ATOM 1668 C CA . ALA A 1 208 ? -24.724 0.636 25.708 1.00 84.31 208 ALA A CA 1
ATOM 1669 C C . ALA A 1 208 ? -25.198 -0.827 25.608 1.00 84.31 208 ALA A C 1
ATOM 1671 O O . ALA A 1 208 ? -26.399 -1.105 25.590 1.00 84.31 208 ALA A O 1
ATOM 1672 N N . MET A 1 209 ? -24.271 -1.784 25.527 1.00 82.50 209 MET A N 1
ATOM 1673 C CA . MET A 1 209 ? -24.574 -3.212 25.466 1.00 82.50 209 MET A CA 1
ATOM 1674 C C . MET A 1 209 ? -25.053 -3.741 26.815 1.00 82.50 209 MET A C 1
ATOM 1676 O O . MET A 1 209 ? -25.996 -4.527 26.831 1.00 82.50 209 MET A O 1
ATOM 1680 N N . GLU A 1 210 ? -24.464 -3.310 27.927 1.00 81.75 210 GLU A N 1
ATOM 1681 C CA . GLU A 1 210 ? -24.880 -3.661 29.281 1.00 81.75 210 GLU A CA 1
ATOM 1682 C C . GLU A 1 210 ? -26.271 -3.100 29.567 1.00 81.75 210 GLU A C 1
ATOM 1684 O O . GLU A 1 210 ? -27.165 -3.848 29.967 1.00 81.75 210 GLU A O 1
ATOM 1689 N N . ALA A 1 211 ? -26.507 -1.827 29.239 1.00 84.81 211 ALA A N 1
ATOM 1690 C CA . ALA A 1 211 ? -27.829 -1.214 29.293 1.00 84.81 211 ALA A CA 1
ATOM 1691 C C . ALA A 1 211 ? -28.855 -1.994 28.456 1.00 84.81 211 ALA A C 1
ATOM 1693 O O . ALA A 1 211 ? -29.977 -2.263 28.899 1.00 84.81 211 ALA A O 1
ATOM 1694 N N . LYS A 1 212 ? -28.468 -2.436 27.254 1.00 85.81 212 LYS A N 1
ATOM 1695 C CA . LYS A 1 212 ? -29.321 -3.282 26.415 1.00 85.81 212 LYS A CA 1
ATOM 1696 C C . LYS A 1 212 ? -29.531 -4.687 27.003 1.00 85.81 212 LYS A C 1
ATOM 1698 O O . LYS A 1 212 ? -30.624 -5.242 26.922 1.00 85.81 212 LYS A O 1
ATOM 1703 N N . LYS A 1 213 ? -28.506 -5.287 27.601 1.00 83.62 213 LYS A N 1
ATOM 1704 C CA . LYS A 1 213 ? -28.588 -6.617 28.216 1.00 83.62 213 LYS A CA 1
ATOM 1705 C C . LYS A 1 213 ? -29.503 -6.584 29.437 1.00 83.62 213 LYS A C 1
ATOM 1707 O O . LYS A 1 213 ? -30.371 -7.437 29.552 1.00 83.62 213 LYS A O 1
ATOM 1712 N N . LYS A 1 214 ? -29.392 -5.544 30.268 1.00 82.25 214 LYS A N 1
ATOM 1713 C CA . LYS A 1 214 ? -30.260 -5.280 31.428 1.00 82.25 214 LYS A CA 1
ATOM 1714 C C . LYS A 1 214 ? -31.732 -5.087 31.044 1.00 82.25 214 LYS A C 1
ATOM 1716 O O . LYS A 1 214 ? -32.612 -5.278 31.872 1.00 82.25 214 LYS A O 1
ATOM 1721 N N . THR A 1 215 ? -32.003 -4.736 29.787 1.00 80.06 215 THR A N 1
ATOM 1722 C CA . THR A 1 215 ? -33.356 -4.531 29.244 1.00 80.06 215 THR A CA 1
ATOM 1723 C C . THR A 1 215 ? -33.890 -5.749 28.462 1.00 80.06 215 THR A C 1
ATOM 1725 O O . THR A 1 215 ? -34.993 -5.686 27.924 1.00 80.06 215 THR A O 1
ATOM 1728 N N . THR A 1 216 ? -33.151 -6.873 28.404 1.00 73.38 216 THR A N 1
ATOM 1729 C CA . THR A 1 216 ? -33.534 -8.127 27.709 1.00 73.38 216 THR A CA 1
ATOM 1730 C C . THR A 1 216 ? -33.701 -9.268 28.739 1.00 73.38 216 THR A C 1
ATOM 1732 O O . THR A 1 216 ? -32.782 -9.441 29.536 1.00 73.38 216 THR A O 1
ATOM 1735 N N . PRO A 1 217 ? -34.797 -10.072 28.771 1.00 54.47 217 PRO A N 1
ATOM 1736 C CA . PRO A 1 217 ? -35.805 -10.316 27.734 1.00 54.47 217 PRO A CA 1
ATOM 1737 C C . PRO A 1 217 ? -37.211 -9.790 28.095 1.00 54.47 217 PRO A C 1
ATOM 1739 O O . PRO A 1 217 ? -38.212 -10.410 27.749 1.00 54.47 217 PRO A O 1
ATOM 1742 N N . GLY A 1 218 ? -37.314 -8.669 28.807 1.00 55.62 218 GLY A N 1
ATOM 1743 C CA . GLY A 1 218 ? -38.603 -8.143 29.249 1.00 55.62 218 GLY A CA 1
ATOM 1744 C C . GLY A 1 218 ? -38.521 -6.646 29.480 1.00 55.62 218 GLY A C 1
ATOM 1745 O O . GLY A 1 218 ? -37.588 -6.167 30.115 1.00 55.62 218 GLY A O 1
ATOM 1746 N N . HIS A 1 219 ? -39.480 -5.931 28.900 1.00 63.94 219 HIS A N 1
ATOM 1747 C CA . HIS A 1 219 ? -39.639 -4.484 28.921 1.00 63.94 219 HIS A CA 1
ATOM 1748 C C . HIS A 1 219 ? -39.167 -3.831 30.226 1.00 63.94 219 HIS A C 1
ATOM 1750 O O . HIS A 1 219 ? -39.649 -4.155 31.310 1.00 63.94 219 HIS A O 1
ATOM 1756 N N . MET A 1 220 ? -38.227 -2.892 30.126 1.00 72.81 220 MET A N 1
ATOM 1757 C CA . MET A 1 220 ? -37.780 -2.141 31.295 1.00 72.81 220 MET A CA 1
ATOM 1758 C C . MET A 1 220 ? -38.924 -1.240 31.754 1.00 72.81 220 MET A C 1
ATOM 1760 O O . MET A 1 220 ? -39.248 -0.263 31.079 1.00 72.81 220 MET A O 1
ATOM 1764 N N . ARG A 1 221 ? -39.554 -1.580 32.880 1.00 79.69 221 ARG A N 1
ATOM 1765 C CA . ARG A 1 221 ? -40.675 -0.811 33.416 1.00 79.69 221 ARG A CA 1
ATOM 1766 C C . ARG A 1 221 ? -40.164 0.436 34.129 1.00 79.69 221 ARG A C 1
ATOM 1768 O O . ARG A 1 221 ? -39.542 0.338 35.183 1.00 79.69 221 ARG A O 1
ATOM 1775 N N . MET A 1 222 ? -40.446 1.609 33.570 1.00 80.19 222 MET A N 1
ATOM 1776 C CA . MET A 1 222 ? -40.201 2.901 34.217 1.00 80.19 222 MET A CA 1
ATOM 1777 C C . MET A 1 222 ? -41.424 3.795 34.064 1.00 80.19 222 MET A C 1
ATOM 1779 O O . MET A 1 222 ? -42.106 3.757 33.042 1.00 80.19 222 MET A O 1
ATOM 1783 N N . TRP A 1 223 ? -41.705 4.600 35.090 1.00 85.06 223 TRP A N 1
ATOM 1784 C CA . TRP A 1 223 ? -42.836 5.538 35.098 1.00 85.06 223 TRP A CA 1
ATOM 1785 C C . TRP A 1 223 ? -44.192 4.884 34.766 1.00 85.06 223 TRP A C 1
ATOM 1787 O O . TRP A 1 223 ? -45.015 5.463 34.066 1.00 85.06 223 TRP A O 1
ATOM 1797 N N . GLY A 1 224 ? -44.406 3.648 35.229 1.00 77.38 224 GLY A N 1
ATOM 1798 C CA . GLY A 1 224 ? -45.638 2.891 34.979 1.00 77.38 224 GLY A CA 1
ATOM 1799 C C . GLY A 1 224 ? -45.764 2.288 33.573 1.00 77.38 224 GLY A C 1
ATOM 1800 O O . GLY A 1 224 ? -46.708 1.539 33.343 1.00 77.38 224 GLY A O 1
ATOM 1801 N N . ASN A 1 225 ? -44.806 2.537 32.671 1.00 82.69 225 ASN A N 1
ATOM 1802 C CA . ASN A 1 225 ? -44.804 2.012 31.308 1.00 82.69 225 ASN A CA 1
ATOM 1803 C C . ASN A 1 225 ? -43.678 1.009 31.067 1.00 82.69 225 ASN A C 1
ATOM 1805 O O . ASN A 1 225 ? -42.551 1.158 31.537 1.00 82.69 225 ASN A O 1
ATOM 1809 N N . ASP A 1 226 ? -43.984 0.025 30.232 1.00 82.88 226 ASP A N 1
ATOM 1810 C CA . ASP A 1 226 ? -43.049 -0.973 29.737 1.00 82.88 226 ASP A CA 1
ATOM 1811 C C . ASP A 1 226 ? -42.262 -0.395 28.550 1.00 82.88 226 ASP A C 1
ATOM 1813 O O . ASP A 1 226 ? -42.758 -0.314 27.420 1.00 82.88 226 ASP A O 1
ATOM 1817 N N . LEU A 1 227 ? -41.032 0.063 28.808 1.00 85.88 227 LEU A N 1
ATOM 1818 C CA . LEU A 1 227 ? -40.193 0.699 27.796 1.00 85.88 227 LEU A CA 1
ATOM 1819 C C . LEU A 1 227 ? -39.630 -0.335 26.820 1.00 85.88 227 LEU A C 1
ATOM 1821 O O . LEU A 1 227 ? -39.193 -1.426 27.199 1.00 85.88 227 LEU A O 1
ATOM 1825 N N . LYS A 1 228 ? -39.591 0.033 25.537 1.00 84.88 228 LYS A N 1
ATOM 1826 C CA . LYS A 1 228 ? -39.011 -0.792 24.472 1.00 84.88 228 LYS A CA 1
ATOM 1827 C C . LYS A 1 228 ? -37.680 -0.198 24.028 1.00 84.88 228 LYS A C 1
ATOM 1829 O O . LYS A 1 228 ? -37.649 0.885 23.443 1.00 84.88 228 LYS A O 1
ATOM 1834 N N . VAL A 1 229 ? -36.600 -0.933 24.295 1.00 87.19 229 VAL A N 1
ATOM 1835 C CA . VAL A 1 229 ? -35.214 -0.527 24.027 1.00 87.19 229 VAL A CA 1
ATOM 1836 C C . VAL A 1 229 ? -34.679 -1.268 22.801 1.00 87.19 229 VAL A C 1
ATOM 1838 O O . VAL A 1 229 ? -34.718 -2.495 22.724 1.00 87.19 229 VAL A O 1
ATOM 1841 N N . GLN A 1 230 ? -34.182 -0.526 21.816 1.00 86.12 230 GLN A N 1
ATOM 1842 C CA . GLN A 1 230 ? -33.569 -1.058 20.598 1.00 86.12 230 GLN A CA 1
ATOM 1843 C C . GLN A 1 230 ? -32.248 -0.343 20.315 1.00 86.12 230 GLN A C 1
ATOM 1845 O O . GLN A 1 230 ? -32.017 0.761 20.795 1.00 86.12 230 GLN A O 1
ATOM 1850 N N . TRP A 1 231 ? -31.374 -0.948 19.509 1.00 84.88 231 TRP A N 1
ATOM 1851 C CA . TRP A 1 231 ? -30.231 -0.208 18.972 1.00 84.88 231 TRP A CA 1
ATOM 1852 C C . TRP A 1 231 ? -30.745 0.929 18.087 1.00 84.88 231 TRP A C 1
ATOM 1854 O O . TRP A 1 231 ? -31.580 0.698 17.209 1.00 84.88 231 TRP A O 1
ATOM 1864 N N . ALA A 1 232 ? -30.263 2.149 18.313 1.00 80.19 232 ALA A N 1
ATOM 1865 C CA . ALA A 1 232 ? -30.614 3.263 17.451 1.00 80.19 232 ALA A CA 1
ATOM 1866 C C . ALA A 1 232 ? -29.978 3.061 16.075 1.00 80.19 232 ALA A C 1
ATOM 1868 O O . ALA A 1 232 ? -28.828 2.637 15.953 1.00 80.19 232 ALA A O 1
ATOM 1869 N N . ARG A 1 233 ? -30.719 3.400 15.019 1.00 69.06 233 ARG A N 1
ATOM 1870 C CA . ARG A 1 233 ? -30.145 3.433 13.674 1.00 69.06 233 ARG A CA 1
ATOM 1871 C C . ARG A 1 233 ? -29.124 4.581 13.596 1.00 69.06 233 ARG A C 1
ATOM 1873 O O . ARG A 1 233 ? -29.489 5.696 13.985 1.00 69.06 233 ARG A O 1
ATOM 1880 N N . PRO A 1 234 ? -27.896 4.347 13.098 1.00 62.00 234 PRO A N 1
ATOM 1881 C CA . PRO A 1 234 ? -26.895 5.390 12.879 1.00 62.00 234 PRO A CA 1
ATOM 1882 C C . PRO A 1 234 ? -27.469 6.605 12.134 1.00 62.00 234 PRO A C 1
ATOM 1884 O O . PRO A 1 234 ? -28.283 6.441 11.223 1.00 62.00 234 PRO A O 1
ATOM 1887 N N . LYS A 1 235 ? -27.040 7.826 12.491 1.00 53.69 235 LYS A N 1
ATOM 1888 C CA . LYS A 1 235 ? -27.541 9.082 11.885 1.00 53.69 235 LYS A CA 1
ATOM 1889 C C . LYS A 1 235 ? -27.374 9.099 10.351 1.00 53.69 235 LYS A C 1
ATOM 1891 O O . LYS A 1 235 ? -28.259 9.592 9.660 1.00 53.69 235 LYS A O 1
ATOM 1896 N N . LEU A 1 236 ? -26.316 8.466 9.827 1.00 49.22 236 LEU A N 1
ATOM 1897 C CA . LEU A 1 236 ? -26.074 8.307 8.384 1.00 49.22 236 LEU A CA 1
ATOM 1898 C C . LEU A 1 236 ? -27.189 7.525 7.668 1.00 49.22 236 LEU A C 1
ATOM 1900 O O . LEU A 1 236 ? -27.604 7.909 6.581 1.00 49.22 236 LEU A O 1
ATOM 1904 N N . LEU A 1 237 ? -27.753 6.491 8.300 1.00 40.22 237 LEU A N 1
ATOM 1905 C CA . LEU A 1 237 ? -28.859 5.722 7.719 1.00 40.22 237 LEU A CA 1
ATOM 1906 C C . LEU A 1 237 ? -30.180 6.507 7.765 1.00 40.22 237 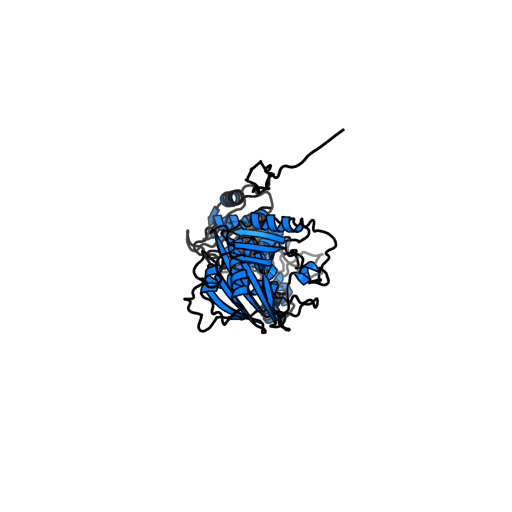LEU A C 1
ATOM 1908 O O . LEU A 1 237 ? -30.989 6.411 6.850 1.00 40.22 237 LEU A O 1
ATOM 1912 N N . GLN A 1 238 ? -30.407 7.331 8.793 1.00 40.78 238 GLN A N 1
ATOM 1913 C CA . GLN A 1 238 ? -31.654 8.100 8.928 1.00 40.78 238 GLN A CA 1
ATOM 1914 C C . GLN A 1 238 ? -31.794 9.222 7.883 1.00 40.78 238 GLN A C 1
ATOM 1916 O O . GLN A 1 238 ? -32.912 9.511 7.461 1.00 40.78 238 GLN A O 1
ATOM 1921 N N . ALA A 1 239 ? -30.683 9.816 7.431 1.00 38.47 239 ALA A N 1
ATOM 1922 C CA . ALA A 1 239 ? -30.686 10.766 6.316 1.00 38.47 239 ALA A CA 1
ATOM 1923 C C . ALA A 1 239 ? -30.958 10.068 4.968 1.00 38.47 239 ALA A C 1
ATOM 1925 O O . ALA A 1 239 ? -31.713 10.585 4.147 1.00 38.47 239 ALA A O 1
ATOM 1926 N N . HIS A 1 240 ? -30.419 8.859 4.775 1.00 34.00 240 HIS A N 1
ATOM 1927 C CA . HIS A 1 240 ? -30.587 8.079 3.548 1.00 34.00 240 HIS A CA 1
ATOM 1928 C C . HIS A 1 240 ? -31.977 7.448 3.382 1.00 34.00 240 HIS A C 1
ATOM 1930 O O . HIS A 1 240 ? -32.429 7.318 2.253 1.00 34.00 240 HIS A O 1
ATOM 1936 N N . PHE A 1 241 ? -32.717 7.143 4.453 1.00 39.69 241 PHE A N 1
ATOM 1937 C CA . PHE A 1 241 ? -34.096 6.630 4.330 1.00 39.69 241 PHE A CA 1
ATOM 1938 C C . PHE A 1 241 ? -35.131 7.694 3.936 1.00 39.69 241 PHE A C 1
ATOM 1940 O O . PHE A 1 241 ? -36.253 7.341 3.580 1.00 39.69 241 PHE A O 1
ATOM 1947 N N . LYS A 1 242 ? -34.768 8.985 3.930 1.00 44.22 242 LYS A N 1
ATOM 1948 C CA . LYS A 1 242 ? -35.571 10.011 3.243 1.00 44.22 242 LYS A CA 1
ATOM 1949 C C . LYS A 1 242 ? -35.370 9.994 1.716 1.00 44.22 242 LYS A C 1
ATOM 1951 O O . LYS A 1 242 ? -36.117 10.668 1.016 1.00 44.22 242 LYS A O 1
ATOM 1956 N N . SER A 1 243 ? -34.427 9.203 1.188 1.00 38.16 243 SER A N 1
ATOM 1957 C CA . SER A 1 243 ? -34.239 8.970 -0.250 1.00 38.16 243 SER A CA 1
ATOM 1958 C C . SER A 1 243 ? -34.319 7.472 -0.575 1.00 38.16 243 SER A C 1
ATOM 1960 O O . SER A 1 243 ? -33.393 6.716 -0.299 1.00 38.16 243 SER A O 1
ATOM 1962 N N . ASN A 1 244 ? -35.424 7.031 -1.173 1.00 33.78 244 ASN A N 1
ATOM 1963 C CA . ASN A 1 244 ? -35.626 5.656 -1.640 1.00 33.78 244 ASN A CA 1
ATOM 1964 C C . ASN A 1 244 ? -34.404 5.055 -2.369 1.00 33.78 244 ASN A C 1
ATOM 1966 O O . ASN A 1 244 ? -33.944 5.610 -3.368 1.00 33.78 244 ASN A O 1
ATOM 1970 N N . ASN A 1 245 ? -33.940 3.895 -1.888 1.00 38.03 245 ASN A N 1
ATOM 1971 C CA . ASN A 1 245 ? -33.699 2.638 -2.621 1.00 38.03 245 ASN A CA 1
ATOM 1972 C C . ASN A 1 245 ? -32.520 1.861 -2.017 1.00 38.03 245 ASN A C 1
ATOM 1974 O O . ASN A 1 245 ? -31.359 2.183 -2.257 1.00 38.03 245 ASN A O 1
ATOM 1978 N N . GLU A 1 246 ? -32.819 0.743 -1.353 1.00 39.78 246 GLU A N 1
ATOM 1979 C CA . GLU A 1 246 ? -31.848 -0.262 -0.875 1.00 39.78 246 GLU A CA 1
ATOM 1980 C C . GLU A 1 246 ? -31.028 -0.904 -2.021 1.00 39.78 246 GLU A C 1
ATOM 1982 O O . GLU A 1 246 ? -29.983 -1.513 -1.805 1.00 39.78 246 GLU A O 1
ATOM 1987 N N . GLN A 1 247 ? -31.432 -0.703 -3.281 1.00 38.44 247 GLN A N 1
ATOM 1988 C CA . GLN A 1 247 ? -30.638 -1.063 -4.464 1.00 38.44 247 GLN A CA 1
ATOM 1989 C C . GLN A 1 247 ? -29.502 -0.071 -4.770 1.00 38.44 247 GLN A C 1
ATOM 1991 O O . GLN A 1 247 ? -28.567 -0.415 -5.497 1.00 38.44 247 GLN A O 1
ATOM 1996 N N . LYS A 1 248 ? -29.548 1.145 -4.210 1.00 37.84 248 LYS A N 1
ATOM 1997 C CA . LYS A 1 248 ? -28.542 2.186 -4.438 1.00 37.84 248 LYS A CA 1
ATOM 1998 C C . LYS A 1 248 ? -27.310 2.023 -3.552 1.00 37.84 248 LYS A C 1
ATOM 2000 O O . LYS A 1 248 ? -26.278 2.518 -3.951 1.00 37.84 248 LYS A O 1
ATOM 2005 N N . GLU A 1 249 ? -27.362 1.291 -2.434 1.00 37.41 249 GLU A N 1
ATOM 2006 C CA . GLU A 1 249 ? -26.174 1.014 -1.597 1.00 37.41 249 GLU A CA 1
ATOM 2007 C C . GLU A 1 249 ? -25.270 -0.075 -2.189 1.00 37.41 249 GLU A C 1
ATOM 2009 O O . GLU A 1 249 ? -24.048 0.064 -2.189 1.00 37.41 249 GLU A O 1
ATOM 2014 N N . LYS A 1 250 ? -25.848 -1.115 -2.809 1.00 37.03 250 LYS A N 1
ATOM 2015 C CA . LYS A 1 250 ? -25.060 -2.070 -3.609 1.00 37.03 250 LYS A CA 1
ATOM 2016 C C . LYS A 1 250 ? -24.475 -1.405 -4.857 1.00 37.03 250 LYS A C 1
ATOM 2018 O O . LYS A 1 250 ? -23.354 -1.724 -5.240 1.00 37.03 250 LYS A O 1
ATOM 2023 N N . ARG A 1 251 ? -25.204 -0.454 -5.460 1.00 36.16 251 ARG A N 1
ATOM 2024 C CA . ARG A 1 251 ? -24.700 0.358 -6.578 1.00 36.16 251 ARG A CA 1
ATOM 2025 C C . ARG A 1 251 ? -23.724 1.445 -6.140 1.00 36.16 251 ARG A C 1
ATOM 2027 O O . ARG A 1 251 ? -22.780 1.646 -6.869 1.00 36.16 251 ARG A O 1
ATOM 2034 N N . SER A 1 252 ? -23.843 2.058 -4.963 1.00 34.56 252 SER A N 1
ATOM 2035 C CA . SER A 1 252 ? -22.944 3.123 -4.495 1.00 34.56 252 SER A CA 1
ATOM 2036 C C . SER A 1 252 ? -21.646 2.585 -3.896 1.00 34.56 252 SER A C 1
ATOM 2038 O O . SER A 1 252 ? -20.612 3.223 -4.048 1.00 34.56 252 SER A O 1
ATOM 2040 N N . MET A 1 253 ? -21.642 1.386 -3.300 1.00 35.16 253 MET A N 1
ATOM 2041 C CA . MET A 1 253 ? -20.401 0.656 -2.998 1.00 35.16 253 MET A CA 1
ATOM 2042 C C . MET A 1 253 ? -19.714 0.155 -4.280 1.00 35.16 253 MET A C 1
ATOM 2044 O O . MET A 1 253 ? -18.486 0.179 -4.363 1.00 35.16 253 MET A O 1
ATOM 2048 N N . ALA A 1 254 ? -20.482 -0.223 -5.309 1.00 30.50 254 ALA A N 1
ATOM 2049 C CA . ALA A 1 254 ? -19.948 -0.543 -6.636 1.00 30.50 254 ALA A CA 1
ATOM 2050 C C . ALA A 1 254 ? -19.532 0.708 -7.449 1.00 30.50 254 ALA A C 1
ATOM 2052 O O . ALA A 1 254 ? -18.587 0.644 -8.227 1.00 30.50 254 ALA A O 1
ATOM 2053 N N . GLU A 1 255 ? -20.161 1.866 -7.239 1.00 28.78 255 GLU A N 1
ATOM 2054 C CA . GLU A 1 255 ? -19.838 3.154 -7.876 1.00 28.78 255 GLU A CA 1
ATOM 2055 C C . GLU A 1 255 ? -18.712 3.880 -7.124 1.00 28.78 255 GLU A C 1
ATOM 2057 O O . GLU A 1 255 ? -17.918 4.577 -7.750 1.00 28.78 255 GLU A O 1
ATOM 2062 N N . ALA A 1 256 ? -18.534 3.654 -5.819 1.00 31.23 256 ALA A N 1
ATOM 2063 C CA . ALA A 1 256 ? -17.321 4.041 -5.092 1.00 31.23 256 ALA A CA 1
ATOM 2064 C C . ALA A 1 256 ? -16.100 3.231 -5.565 1.00 31.23 256 ALA A C 1
ATOM 2066 O O . ALA A 1 256 ? -14.989 3.756 -5.571 1.00 31.23 256 ALA A O 1
ATOM 2067 N N . SER A 1 257 ? -16.319 2.000 -6.044 1.00 36.34 257 SER A N 1
ATOM 2068 C CA . SER A 1 257 ? -15.333 1.208 -6.797 1.00 36.34 257 SER A CA 1
ATOM 2069 C C . SER A 1 257 ? -15.089 1.744 -8.224 1.00 36.34 257 SER A C 1
ATOM 2071 O O . SER A 1 257 ? -14.112 1.354 -8.864 1.00 36.34 257 SER A O 1
ATOM 2073 N N . SER A 1 258 ? -15.928 2.676 -8.709 1.00 33.88 258 SER A N 1
ATOM 2074 C CA . SER A 1 258 ? -15.773 3.377 -9.997 1.00 33.88 258 SER A CA 1
ATOM 2075 C C . SER A 1 258 ? -15.022 4.713 -9.902 1.00 33.88 258 SER A C 1
ATOM 2077 O O . SER A 1 258 ? -14.807 5.370 -10.921 1.00 33.88 258 SER A O 1
ATOM 2079 N N . LYS A 1 259 ? -14.551 5.114 -8.707 1.00 42.69 259 LYS A N 1
ATOM 2080 C CA . LYS A 1 259 ? -13.488 6.125 -8.625 1.00 42.69 259 LYS A CA 1
ATOM 2081 C C . LYS A 1 259 ? -12.289 5.568 -9.381 1.00 42.69 259 LYS A C 1
ATOM 2083 O O . LYS A 1 259 ? -11.764 4.543 -8.959 1.00 42.69 259 LYS A O 1
ATOM 2088 N N . SER A 1 260 ? -11.921 6.230 -10.484 1.00 49.34 260 SER A N 1
ATOM 2089 C CA . SER A 1 260 ? -10.698 6.033 -11.275 1.00 49.34 260 SER A CA 1
ATOM 2090 C C . SER A 1 260 ? -9.646 5.273 -10.470 1.00 49.34 260 SER A C 1
ATOM 2092 O O . SER A 1 260 ? -9.021 5.852 -9.580 1.00 49.34 260 SER A O 1
ATOM 2094 N N . GLN A 1 261 ? -9.542 3.958 -10.691 1.00 65.69 261 GLN A N 1
ATOM 2095 C CA . GLN A 1 261 ? -8.645 3.110 -9.916 1.00 65.69 261 GLN A CA 1
ATOM 2096 C C . GLN A 1 261 ? -7.221 3.477 -10.325 1.00 65.69 261 GLN A C 1
ATOM 2098 O O . GLN A 1 261 ? -6.706 2.994 -11.329 1.00 65.69 261 GLN A O 1
ATOM 2103 N N . ASP A 1 262 ? -6.610 4.398 -9.585 1.00 83.56 262 ASP A N 1
ATOM 2104 C CA . ASP A 1 262 ? -5.219 4.773 -9.789 1.00 83.56 262 ASP A CA 1
ATOM 2105 C C . ASP A 1 262 ? -4.333 3.628 -9.287 1.00 83.56 262 ASP A C 1
ATOM 2107 O O . ASP A 1 262 ? -3.982 3.528 -8.107 1.00 83.56 262 ASP A O 1
ATOM 2111 N N . TYR A 1 263 ? -4.002 2.721 -10.204 1.00 89.00 263 TYR A N 1
ATOM 2112 C CA . TYR A 1 263 ? -3.142 1.578 -9.923 1.00 89.00 263 TYR A CA 1
ATOM 2113 C C . TYR A 1 263 ? -1.714 1.993 -9.553 1.00 89.00 263 TYR A C 1
ATOM 2115 O O . TYR A 1 263 ? -1.047 1.249 -8.838 1.00 89.00 263 TYR A O 1
ATOM 2123 N N . CYS A 1 264 ? -1.263 3.188 -9.949 1.00 88.12 264 CYS A N 1
ATOM 2124 C CA . CYS A 1 264 ? 0.047 3.714 -9.559 1.00 88.12 264 CYS A CA 1
ATOM 2125 C C . CYS A 1 264 ? 0.028 4.104 -8.077 1.00 88.12 264 CYS A C 1
ATOM 2127 O O . CYS A 1 264 ? 0.930 3.763 -7.312 1.00 88.12 264 CYS A O 1
ATOM 2129 N N . ALA A 1 265 ? -1.031 4.787 -7.628 1.00 88.56 265 ALA A N 1
ATOM 2130 C CA . ALA A 1 265 ? -1.248 5.040 -6.205 1.00 88.56 265 ALA A CA 1
ATOM 2131 C C . ALA A 1 265 ? -1.411 3.734 -5.412 1.00 88.56 265 ALA A C 1
ATOM 2133 O O . ALA A 1 265 ? -0.801 3.578 -4.356 1.00 88.56 265 ALA A O 1
ATOM 2134 N N . LYS A 1 266 ? -2.181 2.770 -5.935 1.00 92.00 266 LYS A N 1
ATOM 2135 C CA . LYS A 1 266 ? -2.412 1.483 -5.264 1.00 92.00 266 LYS A CA 1
ATOM 2136 C C . LYS A 1 266 ? -1.123 0.671 -5.090 1.00 92.00 266 LYS A C 1
ATOM 2138 O O . LYS A 1 266 ? -0.918 0.121 -4.011 1.00 92.00 266 LYS A O 1
ATOM 2143 N N . LEU A 1 267 ? -0.245 0.633 -6.097 1.00 93.69 267 LEU A N 1
ATOM 2144 C CA . LEU A 1 267 ? 1.056 -0.039 -6.004 1.00 93.69 267 LEU A CA 1
ATOM 2145 C C . LEU A 1 267 ? 1.923 0.563 -4.888 1.00 93.69 267 LEU A C 1
ATOM 2147 O O . LEU A 1 267 ? 2.408 -0.162 -4.020 1.00 93.69 267 LEU A O 1
ATOM 2151 N N . ARG A 1 268 ? 2.051 1.895 -4.861 1.00 91.44 268 ARG A N 1
ATOM 2152 C CA . ARG A 1 268 ? 2.801 2.620 -3.821 1.00 91.44 268 ARG A CA 1
ATOM 2153 C C . ARG A 1 268 ? 2.223 2.379 -2.424 1.00 91.44 268 ARG A C 1
ATOM 2155 O O . ARG A 1 268 ? 2.970 2.078 -1.496 1.00 91.44 268 ARG A O 1
ATOM 2162 N N . LEU A 1 269 ? 0.894 2.420 -2.283 1.00 91.38 269 LEU A N 1
ATOM 2163 C CA . LEU A 1 269 ? 0.206 2.128 -1.021 1.00 91.38 269 LEU A CA 1
ATOM 2164 C C . LEU A 1 269 ? 0.419 0.683 -0.552 1.00 91.38 269 LEU A C 1
ATOM 2166 O O . LEU A 1 269 ? 0.590 0.471 0.646 1.00 91.38 269 LEU A O 1
ATOM 2170 N N . PHE A 1 270 ? 0.443 -0.304 -1.456 1.00 94.31 270 PHE A N 1
ATOM 2171 C CA . PHE A 1 270 ? 0.786 -1.680 -1.086 1.00 94.31 270 PHE A CA 1
ATOM 2172 C C . PHE A 1 270 ? 2.200 -1.775 -0.529 1.00 94.31 270 PHE A C 1
ATOM 2174 O O . PHE A 1 270 ? 2.392 -2.355 0.541 1.00 94.31 270 PHE A O 1
ATOM 2181 N N . CYS A 1 271 ? 3.174 -1.171 -1.207 1.00 93.25 271 CYS A N 1
ATOM 2182 C CA . CYS A 1 271 ? 4.546 -1.173 -0.724 1.00 93.25 271 CYS A CA 1
ATOM 2183 C C . CYS A 1 271 ? 4.668 -0.477 0.643 1.00 93.25 271 CYS A C 1
ATOM 2185 O O . CYS A 1 271 ? 5.258 -1.035 1.568 1.00 93.25 271 CYS A O 1
ATOM 2187 N N . LEU A 1 272 ? 4.038 0.689 0.812 1.00 90.12 272 LEU A N 1
ATOM 2188 C CA . LEU A 1 272 ? 4.068 1.458 2.059 1.00 90.12 272 LEU A CA 1
ATOM 2189 C C . LEU A 1 272 ? 3.405 0.708 3.231 1.00 90.12 272 LEU A C 1
ATOM 2191 O O . LEU A 1 272 ? 3.975 0.615 4.325 1.00 90.12 272 LEU A O 1
ATOM 2195 N N . ALA A 1 273 ? 2.222 0.128 3.003 1.00 90.88 273 ALA A N 1
ATOM 2196 C CA . ALA A 1 273 ? 1.470 -0.599 4.025 1.00 90.88 273 ALA A CA 1
ATOM 2197 C C . ALA A 1 273 ? 2.204 -1.859 4.509 1.00 90.88 273 ALA A C 1
ATOM 2199 O O . ALA A 1 273 ? 2.170 -2.179 5.695 1.00 90.88 273 ALA A O 1
ATOM 2200 N N . ASN A 1 274 ? 2.912 -2.556 3.618 1.00 91.88 274 ASN A N 1
ATOM 2201 C CA . ASN A 1 274 ? 3.595 -3.813 3.939 1.00 91.88 274 ASN A CA 1
ATOM 2202 C C . ASN A 1 274 ? 5.086 -3.644 4.270 1.00 91.88 274 ASN A C 1
ATOM 2204 O O . ASN A 1 274 ? 5.786 -4.638 4.431 1.00 91.88 274 ASN A O 1
ATOM 2208 N N . ASN A 1 275 ? 5.567 -2.402 4.410 1.00 89.12 275 ASN A N 1
ATOM 2209 C CA . ASN A 1 275 ? 6.979 -2.081 4.656 1.00 89.12 275 ASN A CA 1
ATOM 2210 C C . ASN A 1 275 ? 7.942 -2.569 3.551 1.00 89.12 275 ASN A C 1
ATOM 2212 O O . ASN A 1 275 ? 9.127 -2.798 3.800 1.00 89.12 275 ASN A O 1
ATOM 2216 N N . TRP A 1 276 ? 7.452 -2.714 2.321 1.00 92.69 276 TRP A N 1
ATOM 2217 C CA . TRP A 1 276 ? 8.295 -3.024 1.169 1.00 92.69 276 TRP A CA 1
ATOM 2218 C C . TRP A 1 276 ? 9.077 -1.787 0.723 1.00 92.69 276 TRP A C 1
ATOM 2220 O O . TRP A 1 276 ? 8.794 -0.648 1.109 1.00 92.69 276 TRP A O 1
ATOM 2230 N N . CYS A 1 277 ? 10.116 -2.004 -0.073 1.00 92.56 277 CYS A N 1
ATOM 2231 C CA . CYS A 1 277 ? 10.895 -0.917 -0.647 1.00 92.56 277 CYS A CA 1
ATOM 2232 C C . CYS A 1 277 ? 10.085 -0.107 -1.671 1.00 92.56 277 CYS A C 1
ATOM 2234 O O . CYS A 1 277 ? 9.050 -0.554 -2.170 1.00 92.56 277 CYS A O 1
ATOM 2236 N N . ILE A 1 278 ? 10.590 1.087 -1.999 1.00 92.38 278 ILE A N 1
ATOM 2237 C CA . ILE A 1 278 ? 10.044 1.906 -3.087 1.00 92.38 278 ILE A CA 1
ATOM 2238 C C . ILE A 1 278 ? 10.032 1.053 -4.368 1.00 92.38 278 ILE A C 1
ATOM 2240 O O . ILE A 1 278 ? 11.081 0.492 -4.706 1.00 92.38 278 ILE A O 1
ATOM 2244 N N . PRO A 1 279 ? 8.889 0.930 -5.068 1.00 95.00 279 PRO A N 1
ATOM 2245 C CA . PRO A 1 279 ? 8.837 0.184 -6.318 1.00 95.00 279 PRO A CA 1
ATOM 2246 C C . PRO A 1 279 ? 9.747 0.844 -7.361 1.00 95.00 279 PRO A C 1
ATOM 2248 O O . PRO A 1 279 ? 9.752 2.071 -7.510 1.00 95.00 279 PRO A O 1
ATOM 2251 N N . VAL A 1 280 ? 10.519 0.022 -8.075 1.00 95.94 280 VAL A N 1
ATOM 2252 C CA . VAL A 1 280 ? 11.349 0.481 -9.195 1.00 95.94 280 VAL A CA 1
ATOM 2253 C C . VAL A 1 280 ? 10.681 0.043 -10.489 1.00 95.94 280 VAL A C 1
ATOM 2255 O O . VAL A 1 280 ? 10.573 -1.152 -10.758 1.00 95.94 280 VAL A O 1
ATOM 2258 N N . VAL A 1 281 ? 10.222 1.009 -11.276 1.00 95.94 281 VAL A N 1
ATOM 2259 C CA . VAL A 1 281 ? 9.627 0.796 -12.595 1.00 95.94 281 VAL A CA 1
ATOM 2260 C C . VAL A 1 281 ? 10.691 1.089 -13.642 1.00 95.94 281 VAL A C 1
ATOM 2262 O O . VAL A 1 281 ? 11.269 2.177 -13.655 1.00 95.94 281 VAL A O 1
ATOM 2265 N N . ILE A 1 282 ? 10.953 0.131 -14.524 1.00 96.19 282 ILE A N 1
ATOM 2266 C CA . ILE A 1 282 ? 11.912 0.288 -15.613 1.00 96.19 282 ILE A CA 1
ATOM 2267 C C . ILE A 1 282 ? 11.217 0.167 -16.970 1.00 96.19 282 ILE A C 1
ATOM 2269 O O . ILE A 1 282 ? 10.355 -0.688 -17.171 1.00 96.19 282 ILE A O 1
ATOM 2273 N N . TYR A 1 283 ? 11.613 1.009 -17.914 1.00 95.50 283 TYR A N 1
ATOM 2274 C CA . TYR A 1 283 ? 11.268 0.880 -19.326 1.00 95.50 283 TYR A CA 1
ATOM 2275 C C . TYR A 1 283 ? 12.456 0.287 -20.074 1.00 95.50 283 TYR A C 1
ATOM 2277 O O . TYR A 1 283 ? 13.594 0.669 -19.818 1.00 95.50 283 TYR A O 1
ATOM 2285 N N . GLY A 1 284 ? 12.194 -0.651 -20.975 1.00 93.19 284 GLY A N 1
ATOM 2286 C CA . GLY A 1 284 ? 13.183 -1.224 -21.884 1.00 93.19 284 GLY A CA 1
ATOM 2287 C C . GLY A 1 284 ? 13.020 -0.700 -23.309 1.00 93.19 284 GLY A C 1
ATOM 2288 O O . GLY A 1 284 ? 12.505 0.397 -23.535 1.00 93.19 284 GLY A O 1
ATOM 2289 N N . ASN A 1 285 ? 13.414 -1.521 -24.280 1.00 90.81 285 ASN A N 1
ATOM 2290 C CA . ASN A 1 285 ? 13.321 -1.179 -25.696 1.00 90.81 285 ASN A CA 1
ATOM 2291 C C . ASN A 1 285 ? 11.871 -0.985 -26.158 1.00 90.81 285 ASN A C 1
ATOM 2293 O O . ASN A 1 285 ? 10.945 -1.690 -25.739 1.00 90.81 285 ASN A O 1
ATOM 2297 N N . CYS A 1 286 ? 11.692 -0.034 -27.071 1.00 89.69 286 CYS A N 1
ATOM 2298 C CA . CYS A 1 286 ? 10.417 0.288 -27.694 1.00 89.69 286 CYS A CA 1
ATOM 2299 C C . CYS A 1 286 ? 10.459 -0.036 -29.194 1.00 89.69 286 CYS A C 1
ATOM 2301 O O . CYS A 1 286 ? 11.400 0.337 -29.891 1.00 89.69 286 CYS A O 1
ATOM 2303 N N . PHE A 1 287 ? 9.434 -0.716 -29.705 1.00 87.56 287 PHE A N 1
ATOM 2304 C CA . PHE A 1 287 ? 9.324 -1.114 -31.109 1.00 87.56 287 PHE A CA 1
ATOM 2305 C C . PHE A 1 287 ? 8.109 -0.434 -31.737 1.00 87.56 287 PHE A C 1
ATOM 2307 O O . PHE A 1 287 ? 7.014 -0.998 -31.771 1.00 87.56 287 PHE A O 1
ATOM 2314 N N . TYR A 1 288 ? 8.292 0.790 -32.242 1.00 83.00 288 TYR A N 1
ATOM 2315 C CA . TYR A 1 288 ? 7.200 1.611 -32.783 1.00 83.00 288 TYR A CA 1
ATOM 2316 C C . TYR A 1 288 ? 6.443 0.960 -33.943 1.00 83.00 288 TYR A C 1
ATOM 2318 O O . TYR A 1 288 ? 5.227 1.105 -34.034 1.00 83.00 288 TYR A O 1
ATOM 2326 N N . GLN A 1 289 ? 7.153 0.249 -34.825 1.00 82.06 289 GLN A N 1
ATOM 2327 C CA . GLN A 1 289 ? 6.556 -0.391 -36.003 1.00 82.06 289 GLN A CA 1
ATOM 2328 C C . GLN A 1 289 ? 5.622 -1.540 -35.610 1.00 82.06 289 GLN A C 1
ATOM 2330 O O . GLN A 1 289 ? 4.532 -1.674 -36.162 1.00 82.06 289 GLN A O 1
ATOM 2335 N N . ASN A 1 290 ? 6.033 -2.337 -34.623 1.00 82.12 290 ASN A N 1
ATOM 2336 C CA . ASN A 1 290 ? 5.276 -3.492 -34.145 1.00 82.12 290 ASN A CA 1
ATOM 2337 C C . ASN A 1 290 ? 4.244 -3.094 -33.081 1.00 82.12 290 ASN A C 1
ATOM 2339 O O . ASN A 1 290 ? 3.272 -3.809 -32.863 1.00 82.12 290 ASN A O 1
ATOM 2343 N N . GLY A 1 291 ? 4.435 -1.941 -32.443 1.00 86.69 291 GLY A N 1
ATOM 2344 C CA . GLY A 1 291 ? 3.511 -1.379 -31.475 1.00 86.69 291 GLY A CA 1
ATOM 2345 C C . GLY A 1 291 ? 3.678 -1.925 -30.057 1.00 86.69 291 GLY A C 1
ATOM 2346 O O . GLY A 1 291 ? 2.677 -2.091 -29.361 1.00 86.69 291 GLY A O 1
ATOM 2347 N N . PHE A 1 292 ? 4.908 -2.226 -29.627 1.00 88.94 292 PHE A N 1
ATOM 2348 C CA . PHE A 1 292 ? 5.191 -2.792 -28.300 1.00 88.94 292 PHE A CA 1
ATOM 2349 C C . PHE A 1 292 ? 6.269 -2.009 -27.546 1.00 88.94 292 PHE A C 1
ATOM 2351 O O . PHE A 1 292 ? 7.175 -1.428 -28.143 1.00 88.94 292 PHE A O 1
ATOM 2358 N N . GLN A 1 293 ? 6.173 -2.026 -26.220 1.00 92.69 293 GLN A N 1
ATOM 2359 C CA . GLN A 1 293 ? 7.141 -1.475 -25.279 1.00 92.69 293 GLN A CA 1
ATOM 2360 C C . GLN A 1 293 ? 7.471 -2.552 -24.246 1.00 92.69 293 GLN A C 1
ATOM 2362 O O . GLN A 1 293 ? 6.567 -3.067 -23.586 1.00 92.69 293 GLN A O 1
ATOM 2367 N N . TYR A 1 294 ? 8.752 -2.872 -24.077 1.00 94.25 294 TYR A N 1
ATOM 2368 C CA . TYR A 1 294 ? 9.198 -3.713 -22.969 1.00 94.25 294 TYR A CA 1
ATOM 2369 C C . TYR A 1 294 ? 9.342 -2.868 -21.702 1.00 94.25 294 TYR A C 1
ATOM 2371 O O . TYR A 1 294 ? 9.709 -1.690 -21.766 1.00 94.25 294 TYR A O 1
ATOM 2379 N N . GLY A 1 295 ? 9.050 -3.456 -20.549 1.00 95.62 295 GLY A N 1
ATOM 2380 C CA . GLY A 1 295 ? 9.182 -2.797 -19.256 1.00 95.62 295 GLY A CA 1
ATOM 2381 C C . GLY A 1 295 ? 9.060 -3.785 -18.109 1.00 95.62 295 GLY A C 1
ATOM 2382 O O . GLY A 1 295 ? 8.635 -4.923 -18.295 1.00 95.62 295 GLY A O 1
ATOM 2383 N N . GLY A 1 296 ? 9.461 -3.372 -16.916 1.00 95.94 296 GLY A N 1
ATOM 2384 C CA . GLY A 1 296 ? 9.433 -4.243 -15.755 1.00 95.94 296 GLY A CA 1
ATOM 2385 C C . GLY A 1 296 ? 9.289 -3.494 -14.445 1.00 95.94 296 GLY A C 1
ATOM 2386 O O . GLY A 1 296 ? 9.521 -2.290 -14.362 1.00 95.94 296 GLY A O 1
ATOM 2387 N N . ILE A 1 297 ? 8.884 -4.224 -13.411 1.00 97.50 297 ILE A N 1
ATOM 2388 C CA . ILE A 1 297 ? 8.752 -3.705 -12.051 1.00 97.50 297 ILE A CA 1
ATOM 2389 C C . ILE A 1 297 ? 9.558 -4.596 -11.111 1.00 97.50 297 ILE A C 1
ATOM 2391 O O . ILE A 1 297 ? 9.386 -5.815 -11.105 1.00 97.50 297 ILE A O 1
ATOM 2395 N N . LEU A 1 298 ? 10.416 -3.973 -10.306 1.00 96.44 298 LEU A N 1
ATOM 2396 C CA . LEU A 1 298 ? 11.149 -4.614 -9.222 1.00 96.44 298 LEU A CA 1
ATOM 2397 C C . LEU A 1 298 ? 10.503 -4.257 -7.885 1.00 96.44 298 LEU A C 1
ATOM 2399 O O . LEU A 1 298 ? 10.393 -3.083 -7.517 1.00 96.44 298 LEU A O 1
ATOM 2403 N N . LEU A 1 299 ? 10.127 -5.290 -7.140 1.00 96.06 299 LEU A N 1
ATOM 2404 C CA . LEU A 1 299 ? 9.657 -5.190 -5.763 1.00 96.06 299 LEU A CA 1
ATOM 2405 C C . LEU A 1 299 ? 10.674 -5.855 -4.842 1.00 96.06 299 LEU A C 1
ATOM 2407 O O . LEU A 1 299 ? 11.221 -6.901 -5.185 1.00 96.06 299 LEU A O 1
ATOM 2411 N N . LYS A 1 300 ? 10.918 -5.266 -3.669 1.00 94.00 300 LYS A N 1
ATOM 2412 C CA . LYS A 1 300 ? 11.807 -5.839 -2.650 1.00 94.00 300 LYS A CA 1
ATOM 2413 C C . LYS A 1 300 ? 11.151 -5.799 -1.283 1.00 94.00 300 LYS A C 1
ATOM 2415 O O . LYS A 1 300 ? 10.590 -4.768 -0.903 1.00 94.00 300 LYS A O 1
ATOM 2420 N N . ASP A 1 301 ? 11.276 -6.889 -0.544 1.00 91.88 301 ASP A N 1
ATOM 2421 C CA . ASP A 1 301 ? 10.931 -6.946 0.866 1.00 91.88 301 ASP A CA 1
ATOM 2422 C C . ASP A 1 301 ? 12.220 -6.911 1.701 1.00 91.88 301 ASP A C 1
ATOM 2424 O O . ASP A 1 301 ? 12.961 -7.896 1.739 1.00 91.88 301 ASP A O 1
ATOM 2428 N N . PRO A 1 302 ? 12.506 -5.796 2.395 1.00 87.88 302 PRO A N 1
ATOM 2429 C CA . PRO A 1 302 ? 13.712 -5.683 3.207 1.00 87.88 302 PRO A CA 1
ATOM 2430 C C . PRO A 1 302 ? 13.693 -6.617 4.424 1.00 87.88 302 PRO A C 1
ATOM 2432 O O . PRO A 1 302 ? 14.748 -6.890 4.984 1.00 87.88 302 PRO A O 1
ATOM 2435 N N . THR A 1 303 ? 12.518 -7.101 4.845 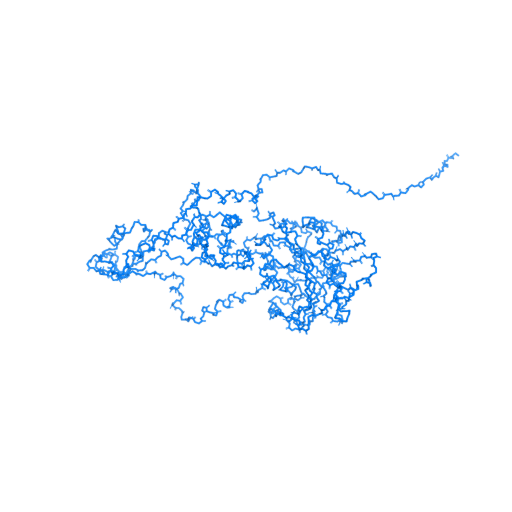1.00 85.31 303 THR A N 1
ATOM 2436 C CA . THR A 1 303 ? 12.378 -7.958 6.031 1.00 85.31 303 THR A CA 1
ATOM 2437 C C . THR A 1 303 ? 12.819 -9.388 5.738 1.00 85.31 303 THR A C 1
ATOM 2439 O O . THR A 1 303 ? 13.490 -10.007 6.559 1.00 85.31 303 THR A O 1
ATOM 2442 N N . SER A 1 304 ? 12.432 -9.920 4.577 1.00 86.06 304 SER A N 1
ATOM 2443 C CA . SER A 1 304 ? 12.818 -11.265 4.135 1.00 86.06 304 SER A CA 1
ATOM 2444 C C . SER A 1 304 ? 14.087 -11.284 3.281 1.00 86.06 304 SER A C 1
ATOM 2446 O O . SER A 1 304 ? 14.653 -12.354 3.071 1.00 86.06 304 SER A O 1
ATOM 2448 N N . GLY A 1 305 ? 14.522 -10.129 2.765 1.00 86.31 305 GLY A N 1
ATOM 2449 C CA . GLY A 1 305 ? 15.604 -10.031 1.783 1.00 86.31 305 GLY A CA 1
ATOM 2450 C C . GLY A 1 305 ? 15.204 -10.512 0.383 1.00 86.31 305 GLY A C 1
ATOM 2451 O O . GLY A 1 305 ? 16.050 -10.553 -0.506 1.00 86.31 305 GLY A O 1
ATOM 2452 N N . GLN A 1 306 ? 13.934 -10.876 0.173 1.00 89.50 306 GLN A N 1
ATOM 2453 C CA . GLN A 1 306 ? 13.437 -11.345 -1.116 1.00 89.50 306 GLN A CA 1
ATOM 2454 C C . GLN A 1 306 ? 13.163 -10.181 -2.067 1.00 89.50 306 GLN A C 1
ATOM 2456 O O . GLN A 1 306 ? 12.784 -9.075 -1.666 1.00 89.50 306 GLN A O 1
ATOM 2461 N N . PHE A 1 307 ? 13.298 -10.456 -3.359 1.00 92.88 307 PHE A N 1
ATOM 2462 C CA . PHE A 1 307 ? 12.919 -9.542 -4.424 1.00 92.88 307 PHE A CA 1
ATOM 2463 C C . PHE A 1 307 ? 12.109 -10.272 -5.492 1.00 92.88 307 PHE A C 1
ATOM 2465 O O . PHE A 1 307 ? 12.170 -11.488 -5.630 1.00 92.88 307 PHE A O 1
ATOM 2472 N N . SER A 1 308 ? 11.318 -9.516 -6.245 1.00 93.69 308 SER A N 1
ATOM 2473 C CA . SER A 1 308 ? 10.476 -10.033 -7.315 1.00 93.69 308 SER A CA 1
ATOM 2474 C C . SER A 1 308 ? 10.560 -9.113 -8.522 1.00 93.69 308 SER A C 1
ATOM 2476 O O . SER A 1 308 ? 10.114 -7.965 -8.457 1.00 93.69 308 SER A O 1
ATOM 2478 N N . GLY A 1 309 ? 11.094 -9.639 -9.625 1.00 94.38 309 GLY A N 1
ATOM 2479 C CA . GLY A 1 309 ? 11.022 -9.024 -10.944 1.00 94.38 309 GLY A CA 1
ATOM 2480 C C . GLY A 1 309 ? 9.756 -9.441 -11.691 1.00 94.38 309 GLY A C 1
ATOM 2481 O O . GLY A 1 309 ? 9.445 -10.629 -11.805 1.00 94.38 309 GLY A O 1
ATOM 2482 N N . ILE A 1 310 ? 9.030 -8.458 -12.213 1.00 95.38 310 ILE A N 1
ATOM 2483 C CA . ILE A 1 310 ? 7.892 -8.662 -13.109 1.00 95.38 310 ILE A CA 1
ATOM 2484 C C . ILE A 1 310 ? 8.272 -8.063 -14.459 1.00 95.38 310 ILE A C 1
ATOM 2486 O O . ILE A 1 310 ? 8.323 -6.842 -14.586 1.00 95.38 310 ILE A O 1
ATOM 2490 N N . LEU A 1 311 ? 8.558 -8.911 -15.444 1.00 94.69 311 LEU A N 1
ATOM 2491 C CA . LEU A 1 311 ? 8.907 -8.514 -16.805 1.00 94.69 311 LEU A CA 1
ATOM 2492 C C . LEU A 1 311 ? 7.657 -8.496 -17.674 1.00 94.69 311 LEU A C 1
ATOM 2494 O O . LEU A 1 311 ? 6.832 -9.411 -17.614 1.00 94.69 311 LEU A O 1
ATOM 2498 N N . MET A 1 312 ? 7.525 -7.455 -18.489 1.00 94.25 312 MET A N 1
ATOM 2499 C CA . MET A 1 312 ? 6.337 -7.215 -19.289 1.00 94.25 312 MET A CA 1
ATOM 2500 C C . MET A 1 312 ? 6.680 -6.820 -20.722 1.00 94.25 312 MET A C 1
ATOM 2502 O O . MET A 1 312 ? 7.510 -5.947 -20.970 1.00 94.25 312 MET A O 1
ATOM 2506 N N . GLU A 1 313 ? 5.959 -7.415 -21.664 1.00 93.25 313 GLU A N 1
ATOM 2507 C CA . GLU A 1 313 ? 5.798 -6.877 -23.012 1.00 93.25 313 GLU A CA 1
ATOM 2508 C C . GLU A 1 313 ? 4.437 -6.193 -23.080 1.00 93.25 313 GLU A C 1
ATOM 2510 O O . GLU A 1 313 ? 3.407 -6.842 -22.887 1.00 93.25 313 GLU A O 1
ATOM 2515 N N . VAL A 1 314 ? 4.417 -4.888 -23.334 1.00 92.38 314 VAL A N 1
ATOM 2516 C CA . VAL A 1 314 ? 3.183 -4.105 -23.352 1.00 92.38 314 VAL A CA 1
ATOM 2517 C C . VAL A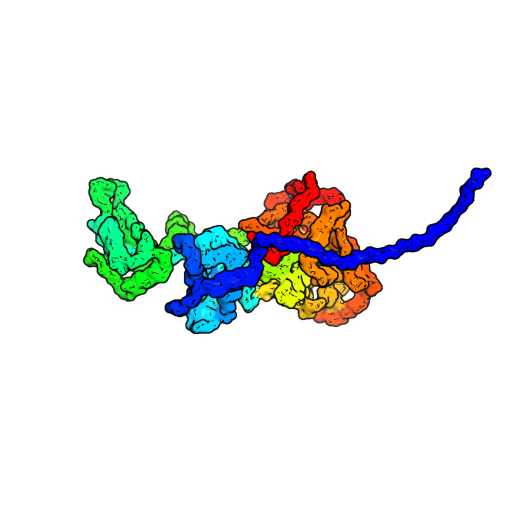 1 314 ? 2.852 -3.661 -24.765 1.00 92.38 314 VAL A C 1
ATOM 2519 O O . VAL A 1 314 ? 3.583 -2.875 -25.365 1.00 92.38 314 VAL A O 1
ATOM 2522 N N . ALA A 1 315 ? 1.723 -4.133 -25.297 1.00 90.19 315 ALA A N 1
ATOM 2523 C CA . ALA A 1 315 ? 1.177 -3.653 -26.558 1.00 90.19 315 ALA A CA 1
ATOM 2524 C C . ALA A 1 315 ? 0.731 -2.193 -26.409 1.00 90.19 315 ALA A C 1
ATOM 2526 O O . ALA A 1 315 ? -0.288 -1.880 -25.798 1.00 90.19 315 ALA A O 1
ATOM 2527 N N . ALA A 1 316 ? 1.495 -1.284 -26.996 1.00 83.81 316 ALA A N 1
ATOM 2528 C CA . ALA A 1 316 ? 1.258 0.151 -27.015 1.00 83.81 316 ALA A CA 1
ATOM 2529 C C . ALA A 1 316 ? 0.454 0.573 -28.263 1.00 83.81 316 ALA A C 1
ATOM 2531 O O . ALA A 1 316 ? 0.705 1.609 -28.893 1.00 83.81 316 ALA A O 1
ATOM 2532 N N . GLY A 1 317 ? -0.525 -0.256 -28.641 1.00 77.19 317 GLY A N 1
ATOM 2533 C CA . GLY A 1 317 ? -1.409 -0.029 -29.780 1.00 77.19 317 GLY A CA 1
ATOM 2534 C C . GLY A 1 317 ? -2.350 1.167 -29.593 1.00 77.19 317 GLY A C 1
ATOM 2535 O O . GLY A 1 317 ? -2.300 1.908 -28.610 1.00 77.19 317 GLY A O 1
ATOM 2536 N N . ARG A 1 318 ? -3.259 1.378 -30.555 1.00 71.81 318 ARG A N 1
ATOM 2537 C CA . ARG A 1 318 ? -4.156 2.553 -30.554 1.00 71.81 318 ARG A CA 1
ATOM 2538 C C . ARG A 1 318 ? -5.049 2.641 -29.311 1.00 71.81 318 ARG A C 1
ATOM 2540 O O . ARG A 1 318 ? -5.352 3.768 -28.898 1.00 71.81 318 ARG A O 1
ATOM 2547 N N . ASP A 1 319 ? -5.403 1.492 -28.744 1.00 74.31 319 ASP A N 1
ATOM 2548 C CA . ASP A 1 319 ? -6.321 1.341 -27.611 1.00 74.31 319 ASP A CA 1
ATOM 2549 C C . ASP A 1 319 ? -5.643 1.491 -26.243 1.00 74.31 319 ASP A C 1
ATOM 2551 O O . ASP A 1 319 ? -6.331 1.716 -25.248 1.00 74.31 319 ASP A O 1
ATOM 2555 N N . MET A 1 320 ? -4.309 1.412 -26.184 1.00 81.00 320 MET A N 1
ATOM 2556 C CA . MET A 1 320 ? -3.550 1.628 -24.953 1.00 81.00 320 MET A CA 1
ATOM 2557 C C . MET A 1 320 ? -3.611 3.110 -24.561 1.00 81.00 320 MET A C 1
ATOM 2559 O O . MET A 1 320 ? -3.296 3.993 -25.370 1.00 81.00 320 MET A O 1
ATOM 2563 N N . GLN A 1 321 ? -4.037 3.382 -23.325 1.00 76.31 321 GLN A N 1
ATOM 2564 C CA . GLN A 1 321 ? -4.101 4.741 -22.782 1.00 76.31 321 GLN A CA 1
ATOM 2565 C C . GLN A 1 321 ? -2.757 5.131 -22.177 1.00 76.31 321 GLN A C 1
ATOM 2567 O O . GLN A 1 321 ? -2.206 6.180 -22.507 1.00 76.31 321 GLN A O 1
ATOM 2572 N N . ASP A 1 322 ? -2.240 4.276 -21.296 1.00 85.69 322 ASP A N 1
ATOM 2573 C CA . ASP A 1 322 ? -1.035 4.549 -20.525 1.00 85.69 322 ASP A CA 1
ATOM 2574 C C . ASP A 1 322 ? -0.313 3.237 -20.189 1.00 85.69 322 ASP A C 1
ATOM 2576 O O . ASP A 1 322 ? -0.800 2.433 -19.385 1.00 85.69 322 ASP A O 1
ATOM 2580 N N . VAL A 1 323 ? 0.853 3.032 -20.814 1.00 88.88 323 VAL A N 1
ATOM 2581 C CA . VAL A 1 323 ? 1.699 1.843 -20.610 1.00 88.88 323 VAL A CA 1
ATOM 2582 C C . VAL A 1 323 ? 2.165 1.722 -19.162 1.00 88.88 323 VAL A C 1
ATOM 2584 O O . VAL A 1 323 ? 2.219 0.616 -18.631 1.00 88.88 323 VAL A O 1
ATOM 2587 N N . HIS A 1 324 ? 2.443 2.835 -18.486 1.00 90.50 324 HIS A N 1
ATOM 2588 C CA . HIS A 1 324 ? 2.862 2.806 -17.090 1.00 90.50 324 HIS A CA 1
ATOM 2589 C C . HIS A 1 324 ? 1.735 2.313 -16.182 1.00 90.50 324 HIS A C 1
ATOM 2591 O O . HIS A 1 324 ? 1.953 1.448 -15.338 1.00 90.50 324 HIS A O 1
ATOM 2597 N N . VAL A 1 325 ? 0.510 2.821 -16.375 1.00 89.19 325 VAL A N 1
ATOM 2598 C CA . VAL A 1 325 ? -0.651 2.357 -15.594 1.00 89.19 325 VAL A CA 1
ATOM 2599 C C . VAL A 1 325 ? -0.916 0.881 -15.855 1.00 89.19 325 VAL A C 1
ATOM 2601 O O . VAL A 1 325 ? -1.233 0.160 -14.913 1.00 89.19 325 VAL A O 1
ATOM 2604 N N . ALA A 1 326 ? -0.754 0.418 -17.099 1.00 90.81 326 ALA A N 1
ATOM 2605 C CA . ALA A 1 326 ? -0.891 -0.996 -17.429 1.00 90.81 326 ALA A CA 1
ATOM 2606 C C . ALA A 1 326 ? 0.117 -1.852 -16.647 1.00 90.81 326 ALA A C 1
ATOM 2608 O O . ALA A 1 326 ? -0.280 -2.850 -16.047 1.00 90.81 326 ALA A O 1
ATOM 2609 N N . MET A 1 327 ? 1.389 -1.438 -16.588 1.00 93.56 327 MET A N 1
ATOM 2610 C CA . MET A 1 327 ? 2.405 -2.143 -15.801 1.00 93.56 327 MET A CA 1
ATOM 2611 C C . MET A 1 327 ? 2.067 -2.150 -14.304 1.00 93.56 327 MET A C 1
ATOM 2613 O O . MET A 1 327 ? 2.065 -3.207 -13.670 1.00 93.56 327 MET A O 1
ATOM 2617 N N . CYS A 1 328 ? 1.706 -0.997 -13.736 1.00 93.88 328 CYS A N 1
ATOM 2618 C CA . CYS A 1 328 ? 1.325 -0.902 -12.327 1.00 93.88 328 CYS A CA 1
ATOM 2619 C C . CYS A 1 328 ? 0.078 -1.739 -12.009 1.00 93.88 328 CYS A C 1
ATOM 2621 O O . CYS A 1 328 ? 0.024 -2.390 -10.967 1.00 93.88 328 CYS A O 1
ATOM 2623 N N . GLU A 1 329 ? -0.908 -1.783 -12.907 1.00 93.56 329 GLU A N 1
ATOM 2624 C CA . GLU A 1 329 ? -2.091 -2.626 -12.752 1.00 93.56 329 GLU A CA 1
ATOM 2625 C C . GLU A 1 329 ? -1.735 -4.114 -12.739 1.00 93.56 329 GLU A C 1
ATOM 2627 O O . GLU A 1 329 ? -2.205 -4.836 -11.860 1.00 93.56 329 GLU A O 1
ATOM 2632 N N . VAL A 1 330 ? -0.883 -4.571 -13.662 1.00 94.81 330 VAL A N 1
ATOM 2633 C CA . VAL A 1 330 ? -0.404 -5.960 -13.679 1.00 94.81 330 VAL A CA 1
ATOM 2634 C C . VAL A 1 330 ? 0.293 -6.304 -12.360 1.00 94.81 330 VAL A C 1
ATOM 2636 O O . VAL A 1 330 ? -0.031 -7.325 -11.754 1.00 94.81 330 VAL A O 1
ATOM 2639 N N . ALA A 1 331 ? 1.191 -5.444 -11.867 1.00 95.94 331 ALA A N 1
ATOM 2640 C CA . ALA A 1 331 ? 1.880 -5.675 -10.597 1.00 95.94 331 ALA A CA 1
ATOM 2641 C C . ALA A 1 331 ? 0.914 -5.734 -9.404 1.00 95.94 331 ALA A C 1
ATOM 2643 O O . ALA A 1 331 ? 1.004 -6.644 -8.582 1.00 95.94 331 ALA A O 1
ATOM 2644 N N . VAL A 1 332 ? -0.055 -4.818 -9.332 1.00 95.25 332 VAL A N 1
ATOM 2645 C CA . VAL A 1 332 ? -1.108 -4.824 -8.305 1.00 95.25 332 VAL A CA 1
ATOM 2646 C C . VAL A 1 332 ? -1.926 -6.115 -8.362 1.00 95.25 332 VAL A C 1
ATOM 2648 O O . VAL A 1 332 ? -2.205 -6.695 -7.316 1.00 95.25 332 VAL A O 1
ATOM 2651 N N . GLN A 1 333 ? -2.315 -6.577 -9.555 1.00 93.62 333 GLN A N 1
ATOM 2652 C CA . GLN A 1 333 ? -3.076 -7.820 -9.702 1.00 93.62 333 GLN A CA 1
ATOM 2653 C C . GLN A 1 333 ? -2.252 -9.051 -9.306 1.00 93.62 333 GLN A C 1
ATOM 2655 O O . GLN A 1 333 ? -2.806 -9.979 -8.719 1.00 93.62 333 GLN A O 1
ATOM 2660 N N . ILE A 1 334 ? -0.943 -9.055 -9.573 1.00 93.69 334 ILE A N 1
ATOM 2661 C CA . ILE A 1 334 ? -0.031 -10.104 -9.100 1.00 93.69 334 ILE A CA 1
ATOM 2662 C C . ILE A 1 334 ? 0.042 -10.099 -7.568 1.00 93.69 334 ILE A C 1
ATOM 2664 O O . ILE A 1 334 ? -0.158 -11.155 -6.976 1.00 93.69 334 ILE A O 1
ATOM 2668 N N . ILE A 1 335 ? 0.230 -8.934 -6.932 1.00 94.56 335 ILE A N 1
ATOM 2669 C CA . ILE A 1 335 ? 0.251 -8.784 -5.461 1.00 94.56 335 ILE A CA 1
ATOM 2670 C C . ILE A 1 335 ? -1.062 -9.273 -4.828 1.00 94.56 335 ILE A C 1
ATOM 2672 O O . ILE A 1 335 ? -1.055 -10.001 -3.834 1.00 94.56 335 ILE A O 1
ATOM 2676 N N . ASP A 1 336 ? -2.198 -8.882 -5.414 1.00 91.25 336 ASP A N 1
ATOM 2677 C CA . ASP A 1 336 ? -3.523 -9.311 -4.962 1.00 91.25 336 ASP A CA 1
ATOM 2678 C C . ASP A 1 336 ? -3.686 -10.840 -5.097 1.00 91.25 336 ASP A C 1
ATOM 2680 O O . ASP A 1 336 ? -4.223 -11.474 -4.194 1.00 91.25 336 ASP A O 1
ATOM 2684 N N . ARG A 1 337 ? -3.184 -11.460 -6.178 1.00 89.88 337 ARG A N 1
ATOM 2685 C CA . ARG A 1 337 ? -3.222 -12.924 -6.379 1.00 89.88 337 ARG A CA 1
ATOM 2686 C C . ARG A 1 337 ? -2.260 -13.687 -5.468 1.00 89.88 337 ARG A C 1
ATOM 2688 O O . ARG A 1 337 ? -2.568 -14.816 -5.097 1.00 89.88 337 ARG A O 1
ATOM 2695 N N . SER A 1 338 ? -1.116 -13.102 -5.111 1.00 89.69 338 SER A N 1
ATOM 2696 C CA . SER A 1 338 ? -0.168 -13.698 -4.163 1.00 89.69 338 SER A CA 1
ATOM 2697 C C . SER A 1 338 ? -0.582 -13.524 -2.701 1.00 89.69 338 SER A C 1
ATOM 2699 O O . SER A 1 338 ? 0.089 -14.069 -1.827 1.00 89.69 338 SER A O 1
ATOM 2701 N N . ASN A 1 339 ? -1.664 -12.781 -2.429 1.00 89.38 339 ASN A N 1
ATOM 2702 C CA . ASN A 1 339 ? -2.109 -12.393 -1.089 1.00 89.38 339 ASN A CA 1
ATOM 2703 C C . ASN A 1 339 ? -0.968 -11.840 -0.210 1.00 89.38 339 ASN A C 1
ATOM 2705 O O . ASN A 1 339 ? -0.838 -12.176 0.970 1.00 89.38 339 ASN A O 1
ATOM 2709 N N . GLY A 1 340 ? -0.114 -11.001 -0.797 1.00 91.25 340 GLY A N 1
ATOM 2710 C CA . GLY A 1 340 ? 1.069 -10.466 -0.130 1.00 91.25 340 GLY A CA 1
ATOM 2711 C C . GLY A 1 340 ? 2.237 -10.307 -1.088 1.00 91.25 340 GLY A C 1
ATOM 2712 O O . GLY A 1 340 ? 2.039 -10.141 -2.292 1.00 91.25 340 GLY A O 1
ATOM 2713 N N . PHE A 1 341 ? 3.458 -10.352 -0.550 1.00 92.75 341 PHE A N 1
ATOM 2714 C CA . PHE A 1 341 ? 4.659 -10.151 -1.354 1.00 92.75 341 PHE A CA 1
ATOM 2715 C C . PHE A 1 341 ? 4.775 -11.249 -2.427 1.00 92.75 341 PHE A C 1
ATOM 2717 O O . PHE A 1 341 ? 4.691 -12.437 -2.090 1.00 92.75 341 PHE A O 1
ATOM 2724 N N . PRO A 1 342 ? 4.954 -10.890 -3.709 1.00 91.75 342 PRO A N 1
ATOM 2725 C CA . PRO A 1 342 ? 5.154 -11.867 -4.767 1.00 91.75 342 PRO A CA 1
ATOM 2726 C C . PRO A 1 342 ? 6.468 -12.628 -4.551 1.00 91.75 342 PRO A C 1
ATOM 2728 O O . PRO A 1 342 ? 7.540 -12.044 -4.595 1.00 91.75 342 PRO A O 1
ATOM 2731 N N . LYS A 1 343 ? 6.388 -13.945 -4.330 1.00 86.62 343 LYS A N 1
ATOM 2732 C CA . LYS A 1 343 ? 7.560 -14.800 -4.040 1.00 86.62 343 LYS A CA 1
ATOM 2733 C C . LYS A 1 343 ? 8.281 -15.341 -5.281 1.00 86.62 343 LYS A C 1
ATOM 2735 O O . LYS A 1 343 ? 9.277 -16.042 -5.152 1.00 86.62 343 LYS A O 1
ATOM 2740 N N . HIS A 1 344 ? 7.747 -15.067 -6.463 1.00 89.38 344 HIS A N 1
ATOM 2741 C CA . HIS A 1 344 ? 8.211 -15.608 -7.738 1.00 89.38 344 HIS A CA 1
ATOM 2742 C C . HIS A 1 344 ? 8.587 -14.474 -8.683 1.00 89.38 344 HIS A C 1
ATOM 2744 O O . HIS A 1 344 ? 8.206 -13.326 -8.462 1.00 89.38 344 HIS A O 1
ATOM 2750 N N . HIS A 1 345 ? 9.280 -14.800 -9.766 1.00 91.19 345 HIS A N 1
ATOM 2751 C CA . HIS A 1 345 ? 9.469 -13.879 -10.884 1.00 91.19 345 HIS A CA 1
ATOM 2752 C C . HIS A 1 345 ? 8.418 -14.153 -11.960 1.00 91.19 345 HIS A C 1
ATOM 2754 O O . HIS A 1 345 ? 8.045 -15.306 -12.185 1.00 91.19 345 HIS A O 1
ATOM 2760 N N . TYR A 1 346 ? 7.924 -13.103 -12.612 1.00 91.19 346 TYR A N 1
ATOM 2761 C CA . TYR A 1 346 ? 6.772 -13.196 -13.511 1.00 91.19 346 TYR A CA 1
ATOM 2762 C C . TYR A 1 346 ? 7.112 -12.647 -14.891 1.00 91.19 346 TYR A C 1
ATOM 2764 O O . TYR A 1 346 ? 7.695 -11.570 -15.004 1.00 91.19 346 TYR A O 1
ATOM 2772 N N . MET A 1 347 ? 6.684 -13.359 -15.933 1.00 90.81 347 MET A N 1
ATOM 2773 C CA . MET A 1 347 ? 6.708 -12.876 -17.312 1.00 90.81 347 MET A CA 1
ATOM 2774 C C . MET A 1 347 ? 5.281 -12.682 -17.812 1.00 90.81 347 MET A C 1
ATOM 2776 O O . MET A 1 347 ? 4.497 -13.635 -17.839 1.00 90.81 347 MET A O 1
ATOM 2780 N N . VAL A 1 348 ? 4.936 -11.461 -18.215 1.00 92.19 348 VAL A N 1
ATOM 2781 C CA . VAL A 1 348 ? 3.572 -11.098 -18.611 1.00 92.19 348 VAL A CA 1
ATOM 2782 C C . VAL A 1 348 ? 3.560 -10.449 -19.989 1.00 92.19 348 VAL A C 1
ATOM 2784 O O . VAL A 1 348 ? 4.379 -9.593 -20.304 1.00 92.19 348 VAL A O 1
ATOM 2787 N N . ARG A 1 349 ? 2.580 -10.812 -20.810 1.00 91.69 349 ARG A N 1
ATOM 2788 C CA . ARG A 1 349 ? 2.289 -10.137 -22.077 1.00 91.69 349 ARG A CA 1
ATOM 2789 C C . ARG A 1 349 ? 0.983 -9.375 -21.974 1.00 91.69 349 ARG A C 1
ATOM 2791 O O . ARG A 1 349 ? -0.057 -9.973 -21.723 1.00 91.69 349 ARG A O 1
ATOM 2798 N N . VAL A 1 350 ? 1.010 -8.071 -22.208 1.00 90.75 350 VAL A N 1
ATOM 2799 C CA . VAL A 1 350 ? -0.181 -7.218 -22.234 1.00 90.75 350 VAL A CA 1
ATOM 2800 C C . VAL A 1 350 ? -0.601 -6.976 -23.682 1.00 90.75 350 VAL A C 1
ATOM 2802 O O . VAL A 1 350 ? 0.132 -6.367 -24.453 1.00 90.75 350 VAL A O 1
ATOM 2805 N N . LEU A 1 351 ? -1.794 -7.444 -24.044 1.00 86.69 351 LEU A N 1
ATOM 2806 C CA . LEU A 1 351 ? -2.361 -7.404 -25.393 1.00 86.69 351 LEU A CA 1
ATOM 2807 C C . LEU A 1 351 ? -3.316 -6.214 -25.606 1.00 86.69 351 LEU A C 1
ATOM 2809 O O . LEU A 1 351 ? -3.960 -5.721 -24.672 1.00 86.69 351 LEU A O 1
ATOM 2813 N N . ASN A 1 352 ? -3.484 -5.821 -26.875 1.00 74.00 352 ASN A N 1
ATOM 2814 C CA . ASN A 1 352 ? -4.516 -4.880 -27.325 1.00 74.00 352 ASN A CA 1
ATOM 2815 C C . ASN A 1 352 ? -5.901 -5.515 -27.091 1.00 74.00 352 ASN A C 1
ATOM 2817 O O . ASN A 1 352 ? -6.247 -6.504 -27.729 1.00 74.00 352 ASN A O 1
ATOM 2821 N N . GLY A 1 353 ? -6.667 -5.007 -26.125 1.00 69.06 353 GLY A N 1
ATOM 2822 C CA . GLY A 1 353 ? -7.883 -5.664 -25.614 1.00 69.06 353 GLY A CA 1
ATOM 2823 C C . GLY A 1 353 ? -7.948 -5.749 -24.089 1.00 69.06 353 GLY A C 1
ATOM 2824 O O . GLY A 1 353 ? -8.865 -6.360 -23.538 1.00 69.06 353 GLY A O 1
ATOM 2825 N N . PHE A 1 354 ? -6.990 -5.118 -23.402 1.00 78.88 354 PHE A N 1
ATOM 2826 C CA . PHE A 1 354 ? -6.952 -5.032 -21.944 1.00 78.88 354 PHE A CA 1
ATOM 2827 C C . PHE A 1 354 ? -6.791 -6.402 -21.282 1.00 78.88 354 PHE A C 1
ATOM 2829 O O . PHE A 1 354 ? -7.355 -6.666 -20.222 1.00 78.88 354 PHE A O 1
ATOM 2836 N N . ARG A 1 355 ? -6.049 -7.297 -21.933 1.00 86.94 355 ARG A N 1
ATOM 2837 C CA . ARG A 1 355 ? -5.769 -8.643 -21.439 1.00 86.94 355 ARG A CA 1
ATOM 2838 C C . ARG A 1 355 ? -4.275 -8.773 -21.194 1.00 86.94 355 ARG A C 1
ATOM 2840 O O . ARG A 1 355 ? -3.491 -8.523 -22.099 1.00 86.94 355 ARG A O 1
ATOM 2847 N N . ALA A 1 356 ? -3.898 -9.167 -19.988 1.00 90.50 356 ALA A N 1
ATOM 2848 C CA . ALA A 1 356 ? -2.524 -9.465 -19.619 1.00 90.50 356 ALA A CA 1
ATOM 2849 C C . ALA A 1 356 ? -2.378 -10.972 -19.372 1.00 90.50 356 ALA A C 1
ATOM 2851 O O . ALA A 1 356 ? -2.990 -11.516 -18.458 1.00 90.50 356 ALA A O 1
ATOM 2852 N N . GLU A 1 357 ? -1.628 -11.664 -20.217 1.00 90.12 357 GLU A N 1
ATOM 2853 C CA . GLU A 1 357 ? -1.400 -13.106 -20.158 1.00 90.12 357 GLU A CA 1
ATOM 2854 C C . GLU A 1 357 ? -0.142 -13.396 -19.344 1.00 90.12 357 GLU A C 1
ATOM 2856 O O . GLU A 1 357 ? 0.932 -12.875 -19.643 1.00 90.12 357 GLU A O 1
ATOM 2861 N N . LEU A 1 358 ? -0.278 -14.204 -18.293 1.00 88.19 358 LEU A N 1
ATOM 2862 C CA . LEU A 1 358 ? 0.848 -14.649 -17.482 1.00 88.19 358 LEU A CA 1
ATOM 2863 C C . LEU A 1 358 ? 1.476 -15.875 -18.143 1.00 88.19 358 LEU A C 1
ATOM 2865 O O . LEU A 1 358 ? 0.893 -16.958 -18.121 1.00 88.19 358 LEU A O 1
ATOM 2869 N N . LEU A 1 359 ? 2.647 -15.685 -18.740 1.00 85.69 359 LEU A N 1
ATOM 2870 C CA . LEU A 1 359 ? 3.282 -16.679 -19.602 1.00 85.69 359 LEU A CA 1
ATOM 2871 C C . LEU A 1 359 ? 4.232 -17.589 -18.826 1.00 85.69 359 LEU A C 1
ATOM 2873 O O . LEU A 1 359 ? 4.240 -18.796 -19.058 1.00 85.69 359 LEU A O 1
ATOM 2877 N N . LEU A 1 360 ? 4.986 -17.027 -17.878 1.00 82.25 360 LEU A N 1
ATOM 2878 C CA . LEU A 1 360 ? 5.927 -17.773 -17.042 1.00 82.25 360 LEU A CA 1
ATOM 2879 C C . LEU A 1 360 ? 5.891 -17.280 -15.596 1.00 82.25 360 LEU A C 1
ATOM 2881 O O . LEU A 1 360 ? 5.759 -16.083 -15.329 1.00 82.25 360 LEU A O 1
ATOM 2885 N N . VAL A 1 361 ? 6.050 -18.228 -14.673 1.00 84.56 361 VAL A N 1
ATOM 2886 C CA . VAL A 1 361 ? 6.263 -17.992 -13.243 1.00 84.56 361 VAL A CA 1
ATOM 2887 C C . VAL A 1 361 ? 7.481 -18.810 -12.840 1.00 84.56 361 VAL A C 1
ATOM 2889 O O . VAL A 1 361 ? 7.430 -20.037 -12.887 1.00 84.56 361 VAL A O 1
ATOM 2892 N N . CYS A 1 362 ? 8.578 -18.150 -12.472 1.00 79.94 362 CYS A N 1
ATOM 2893 C CA . CYS A 1 362 ? 9.781 -18.845 -12.021 1.00 79.94 362 CYS A CA 1
ATOM 2894 C C . CYS A 1 362 ? 9.769 -18.991 -10.497 1.00 79.94 362 CYS A C 1
ATOM 2896 O O . CYS A 1 362 ? 9.657 -18.004 -9.767 1.00 79.94 362 CYS A O 1
ATOM 2898 N N . GLY A 1 363 ? 9.892 -20.240 -10.039 1.00 66.50 363 GLY A N 1
ATOM 2899 C CA . GLY A 1 363 ? 9.979 -20.609 -8.627 1.00 66.50 363 GLY A CA 1
ATOM 2900 C C . GLY A 1 363 ? 11.306 -20.235 -7.963 1.00 66.50 363 GLY A C 1
ATOM 2901 O O . GLY A 1 363 ? 11.363 -20.121 -6.739 1.00 66.50 363 GLY A O 1
ATOM 2902 N N . ASN A 1 364 ? 12.371 -20.060 -8.755 1.00 64.19 364 ASN A N 1
ATOM 2903 C CA . ASN A 1 364 ? 13.690 -19.754 -8.225 1.00 64.19 364 ASN A CA 1
ATOM 2904 C C . ASN A 1 364 ? 13.791 -18.255 -7.916 1.00 64.19 364 ASN A C 1
ATOM 2906 O O . ASN A 1 364 ? 13.635 -17.424 -8.804 1.00 64.19 364 ASN A O 1
ATOM 2910 N N . CYS A 1 365 ? 14.012 -17.928 -6.643 1.00 61.75 365 CYS A N 1
ATOM 2911 C CA . CYS A 1 365 ? 13.927 -16.570 -6.095 1.00 61.75 365 CYS A CA 1
ATOM 2912 C C . CYS A 1 365 ? 15.308 -15.882 -6.013 1.00 61.75 365 CYS A C 1
ATOM 2914 O O . CYS A 1 365 ? 15.428 -14.804 -5.438 1.00 61.75 365 CYS A O 1
ATOM 2916 N N . SER A 1 366 ? 16.368 -16.537 -6.510 1.00 71.62 366 SER A N 1
ATOM 2917 C CA . SER A 1 366 ? 17.743 -16.033 -6.424 1.00 71.62 366 SER A CA 1
ATOM 2918 C C . SER A 1 366 ? 18.184 -15.206 -7.629 1.00 71.62 366 SER A C 1
ATOM 2920 O O . SER A 1 366 ? 19.150 -14.466 -7.494 1.00 71.62 366 SER A O 1
ATOM 2922 N N . ASP A 1 367 ? 17.547 -15.379 -8.792 1.00 80.06 367 ASP A N 1
ATOM 2923 C CA . ASP A 1 367 ? 18.008 -14.779 -10.047 1.00 80.06 367 ASP A CA 1
ATOM 2924 C C . ASP A 1 367 ? 16.851 -14.567 -11.037 1.00 80.06 367 ASP A C 1
ATOM 2926 O O . ASP A 1 367 ? 16.182 -15.520 -11.460 1.00 80.06 367 ASP A O 1
ATOM 2930 N N . ILE A 1 368 ? 16.635 -13.315 -11.445 1.00 83.00 368 ILE A N 1
ATOM 2931 C CA . ILE A 1 368 ? 15.618 -12.921 -12.428 1.00 83.00 368 ILE A CA 1
ATOM 2932 C C . ILE A 1 368 ? 15.988 -13.401 -13.835 1.00 83.00 368 ILE A C 1
ATOM 2934 O O . ILE A 1 368 ? 15.090 -13.696 -14.629 1.00 83.00 368 ILE A O 1
ATOM 2938 N N . THR A 1 369 ? 17.277 -13.533 -14.161 1.00 82.81 369 THR A N 1
ATOM 2939 C CA . THR A 1 369 ? 17.728 -13.959 -15.499 1.00 82.81 369 THR A CA 1
ATOM 2940 C C . THR A 1 369 ? 17.290 -15.387 -15.832 1.00 82.81 369 THR A C 1
ATOM 2942 O O . THR A 1 369 ? 17.028 -15.701 -16.997 1.00 82.81 369 THR A O 1
ATOM 2945 N N . SER A 1 370 ? 17.057 -16.217 -14.807 1.00 77.12 370 SER A N 1
ATOM 2946 C CA . SER A 1 370 ? 16.470 -17.554 -14.950 1.00 77.12 370 SER A CA 1
ATOM 2947 C C . SER A 1 370 ? 15.106 -17.543 -15.649 1.00 77.12 370 SER A C 1
ATOM 2949 O O . SER A 1 370 ? 14.747 -18.502 -16.322 1.00 77.12 370 SER A O 1
ATOM 2951 N N . LEU A 1 371 ? 14.338 -16.455 -15.565 1.00 77.25 371 LEU A N 1
ATOM 2952 C CA . LEU A 1 371 ? 13.051 -16.337 -16.250 1.00 77.25 371 LEU A CA 1
ATOM 2953 C C . LEU A 1 371 ? 13.213 -16.410 -17.778 1.00 77.25 371 LEU A C 1
ATOM 2955 O O . LEU A 1 371 ? 12.351 -16.943 -18.475 1.00 77.25 371 LEU A O 1
ATOM 2959 N N . VAL A 1 372 ? 14.320 -15.873 -18.297 1.00 76.12 372 VAL A N 1
ATOM 2960 C CA . VAL A 1 372 ? 14.559 -15.759 -19.738 1.00 76.12 372 VAL A CA 1
ATOM 2961 C C . VAL A 1 372 ? 15.092 -17.063 -20.326 1.00 76.12 372 VAL A C 1
ATOM 2963 O O . VAL A 1 372 ? 14.767 -17.380 -21.467 1.00 76.12 372 VAL A O 1
ATOM 2966 N N . SER A 1 373 ? 15.806 -17.884 -19.547 1.00 72.06 373 SER A N 1
ATOM 2967 C CA . SER A 1 373 ? 16.235 -19.216 -20.004 1.00 72.06 373 SER A CA 1
ATOM 2968 C C . SER A 1 373 ? 15.065 -20.178 -20.243 1.00 72.06 373 SER A C 1
ATOM 2970 O O . SER A 1 373 ? 15.165 -21.077 -21.071 1.00 72.06 373 SER A O 1
ATOM 2972 N N . HIS A 1 374 ? 13.926 -19.967 -19.578 1.00 69.88 374 HIS A N 1
ATOM 2973 C CA . HIS A 1 374 ? 12.710 -20.771 -19.754 1.00 69.88 374 HIS A CA 1
ATOM 2974 C C . HIS A 1 374 ? 11.777 -20.212 -20.843 1.00 69.88 374 HIS A C 1
ATOM 2976 O O . HIS A 1 374 ? 10.682 -20.734 -21.061 1.00 69.88 374 HIS A O 1
ATOM 2982 N N . CYS A 1 375 ? 12.181 -19.132 -21.514 1.00 67.75 375 CYS A N 1
ATOM 2983 C CA . CYS A 1 375 ? 11.376 -18.458 -22.517 1.00 67.75 375 CYS A CA 1
ATOM 2984 C C . CYS A 1 375 ? 11.632 -19.021 -23.920 1.00 67.75 375 CYS A C 1
ATOM 2986 O O . CYS A 1 375 ? 12.774 -19.148 -24.357 1.00 67.75 375 CYS A O 1
ATOM 2988 N N . ASP A 1 376 ? 10.559 -19.289 -24.667 1.00 67.56 376 ASP A N 1
ATOM 2989 C CA . ASP A 1 376 ? 10.669 -19.616 -26.089 1.00 67.56 376 ASP A CA 1
ATOM 2990 C C . ASP A 1 376 ? 11.064 -18.353 -26.870 1.00 67.56 376 ASP A C 1
ATOM 2992 O O . ASP A 1 376 ? 10.442 -17.292 -26.734 1.00 67.56 376 ASP A O 1
ATOM 2996 N N . ARG A 1 377 ? 12.101 -18.483 -27.703 1.00 70.19 377 ARG A N 1
ATOM 2997 C CA . ARG A 1 377 ? 12.645 -17.418 -28.556 1.00 70.19 377 ARG A CA 1
ATOM 2998 C C . ARG A 1 377 ? 11.635 -16.918 -29.592 1.00 70.19 377 ARG A C 1
ATOM 3000 O O . ARG A 1 377 ? 11.794 -15.810 -30.089 1.00 70.19 377 ARG A O 1
ATOM 3007 N N . ASN A 1 378 ? 10.602 -17.703 -29.903 1.00 64.75 378 ASN A N 1
ATOM 3008 C CA . ASN A 1 378 ? 9.555 -17.318 -30.853 1.00 64.75 378 ASN A CA 1
ATOM 3009 C C . ASN A 1 378 ? 8.457 -16.451 -30.231 1.00 64.75 378 ASN A C 1
ATOM 3011 O O . ASN A 1 378 ? 7.660 -15.854 -30.954 1.00 64.75 378 ASN A O 1
ATOM 3015 N N . VAL A 1 379 ? 8.378 -16.405 -28.898 1.00 69.50 379 VAL A N 1
ATOM 3016 C CA . VAL A 1 379 ? 7.311 -15.682 -28.209 1.00 69.50 379 VAL A CA 1
ATOM 3017 C C . VAL A 1 379 ? 7.665 -14.202 -28.143 1.00 69.50 379 VAL A C 1
ATOM 3019 O O . VAL A 1 379 ? 6.864 -13.396 -28.598 1.00 69.50 379 VAL A O 1
ATOM 3022 N N . PHE A 1 380 ? 8.848 -13.829 -27.656 1.00 76.50 380 PHE A N 1
ATOM 3023 C CA . PHE A 1 380 ? 9.266 -12.428 -27.490 1.00 76.50 380 PHE A CA 1
ATOM 3024 C C . PHE A 1 380 ? 10.536 -12.106 -28.271 1.00 76.50 380 PHE A C 1
ATOM 3026 O O . PHE A 1 380 ? 11.280 -13.006 -28.658 1.00 76.50 380 PHE A O 1
ATOM 3033 N N . ASN A 1 381 ? 10.861 -10.815 -28.399 1.00 82.44 381 ASN A N 1
ATOM 3034 C CA . ASN A 1 381 ? 12.227 -10.432 -28.730 1.00 82.44 381 ASN A CA 1
ATOM 3035 C C . ASN A 1 381 ? 13.157 -10.829 -27.570 1.00 82.44 381 ASN A C 1
ATOM 3037 O O . ASN A 1 381 ? 13.212 -10.156 -26.538 1.00 82.44 381 ASN A O 1
ATOM 3041 N N . PHE A 1 382 ? 13.870 -11.941 -27.757 1.00 79.44 382 PHE A N 1
ATOM 3042 C CA . PHE A 1 382 ? 14.731 -12.540 -26.741 1.00 79.44 382 PHE A CA 1
ATOM 3043 C C . PHE A 1 382 ? 15.746 -11.540 -26.177 1.00 79.44 382 PHE A C 1
ATOM 3045 O O . PHE A 1 382 ? 15.842 -11.397 -24.963 1.00 79.44 382 PHE A O 1
ATOM 3052 N N . ASN A 1 383 ? 16.422 -10.772 -27.036 1.00 84.44 383 ASN A N 1
ATOM 3053 C CA . ASN A 1 383 ? 17.460 -9.831 -26.609 1.00 84.44 383 ASN A CA 1
ATOM 3054 C C . ASN A 1 383 ? 16.898 -8.740 -25.692 1.00 84.44 383 ASN A C 1
ATOM 3056 O O . ASN A 1 383 ? 17.457 -8.484 -24.633 1.00 84.44 383 ASN A O 1
ATOM 3060 N N . SER A 1 384 ? 15.745 -8.161 -26.043 1.00 88.06 384 SER A N 1
ATOM 3061 C CA . SER A 1 384 ? 15.123 -7.113 -25.219 1.00 88.06 384 SER A CA 1
ATOM 3062 C C . SER A 1 384 ? 14.660 -7.638 -23.855 1.00 88.06 384 SER A C 1
ATOM 3064 O O . SER A 1 384 ? 14.726 -6.917 -22.862 1.00 88.06 384 SER A O 1
ATOM 3066 N N . MET A 1 385 ? 14.223 -8.900 -23.782 1.00 87.81 385 MET A N 1
ATOM 3067 C CA . MET A 1 385 ? 13.862 -9.540 -22.513 1.00 87.81 385 MET A CA 1
ATOM 3068 C C . MET A 1 385 ? 15.089 -9.885 -21.662 1.00 87.81 385 MET A C 1
ATOM 3070 O O . MET A 1 385 ? 15.037 -9.705 -20.447 1.00 87.81 385 MET A O 1
ATOM 3074 N N . VAL A 1 386 ? 16.189 -10.336 -22.279 1.00 87.56 386 VAL A N 1
ATOM 3075 C CA . VAL A 1 386 ? 17.471 -10.570 -21.590 1.00 87.56 386 VAL A CA 1
ATOM 3076 C C . VAL A 1 386 ? 18.006 -9.265 -21.006 1.00 87.56 386 VAL A C 1
ATOM 3078 O O . VAL A 1 386 ? 18.296 -9.213 -19.814 1.00 87.56 386 VAL A O 1
ATOM 3081 N N . GLU A 1 387 ? 18.074 -8.197 -21.805 1.00 89.81 387 GLU A N 1
ATOM 3082 C CA . GLU A 1 387 ? 18.521 -6.870 -21.358 1.00 89.81 387 GLU A CA 1
ATOM 3083 C C . GLU A 1 387 ? 17.701 -6.376 -20.159 1.00 89.81 387 GLU A C 1
ATOM 3085 O O . GLU A 1 387 ? 18.256 -5.909 -19.163 1.00 89.81 387 GLU A O 1
ATOM 3090 N N . LEU A 1 388 ? 16.376 -6.539 -20.220 1.00 91.94 388 LEU A N 1
ATOM 3091 C CA . LEU A 1 388 ? 15.470 -6.163 -19.140 1.00 91.94 388 LEU A CA 1
ATOM 3092 C C . LEU A 1 388 ? 15.682 -7.011 -17.874 1.00 91.94 388 LEU A C 1
ATOM 3094 O O . LEU A 1 388 ? 15.674 -6.473 -16.766 1.00 91.94 388 LEU A O 1
ATOM 3098 N N . ALA A 1 389 ? 15.875 -8.324 -18.023 1.00 91.19 389 ALA A N 1
ATOM 3099 C CA . ALA A 1 389 ? 16.125 -9.229 -16.905 1.00 91.19 389 ALA A CA 1
ATOM 3100 C C . ALA A 1 389 ? 17.445 -8.903 -16.202 1.00 91.19 389 ALA A C 1
ATOM 3102 O O . ALA A 1 389 ? 17.465 -8.776 -14.980 1.00 91.19 389 ALA A O 1
ATOM 3103 N N . VAL A 1 390 ? 18.517 -8.689 -16.970 1.00 90.94 390 VAL A N 1
ATOM 3104 C CA . VAL A 1 390 ? 19.830 -8.287 -16.448 1.00 90.94 390 VAL A CA 1
ATOM 3105 C C . VAL A 1 390 ? 19.738 -6.932 -15.749 1.00 90.94 390 VAL A C 1
ATOM 3107 O O . VAL A 1 390 ? 20.265 -6.772 -14.652 1.00 90.94 390 VAL A O 1
ATOM 3110 N N . ALA A 1 391 ? 19.014 -5.967 -16.320 1.00 93.75 391 ALA A N 1
ATOM 3111 C CA . ALA A 1 391 ? 18.803 -4.668 -15.688 1.00 93.75 391 ALA A CA 1
ATOM 3112 C C . ALA A 1 391 ? 18.096 -4.780 -14.324 1.00 93.75 391 ALA A C 1
ATOM 3114 O O . ALA A 1 391 ? 18.522 -4.145 -13.354 1.00 93.75 391 ALA A O 1
ATOM 3115 N N . LEU A 1 392 ? 17.041 -5.597 -14.225 1.00 93.88 392 LEU A N 1
ATOM 3116 C CA . LEU A 1 392 ? 16.347 -5.847 -12.957 1.00 93.88 392 LEU A CA 1
ATOM 3117 C C . LEU A 1 392 ? 17.228 -6.591 -11.956 1.00 93.88 392 LEU A C 1
ATOM 3119 O O . LEU A 1 392 ? 17.197 -6.246 -10.777 1.00 93.88 392 LEU A O 1
ATOM 3123 N N . GLU A 1 393 ? 18.008 -7.570 -12.411 1.00 91.44 393 GLU A N 1
ATOM 3124 C CA . GLU A 1 393 ? 18.913 -8.349 -11.566 1.00 91.44 393 GLU A CA 1
ATOM 3125 C C . GLU A 1 393 ? 20.018 -7.460 -10.986 1.00 91.44 393 GLU A C 1
ATOM 3127 O O . GLU A 1 393 ? 20.215 -7.419 -9.773 1.00 91.44 393 GLU A O 1
ATOM 3132 N N . VAL A 1 394 ? 20.664 -6.632 -11.814 1.00 92.69 394 VAL A N 1
ATOM 3133 C CA . VAL A 1 394 ? 21.654 -5.650 -11.345 1.00 92.69 394 VAL A CA 1
ATOM 3134 C C . VAL A 1 394 ? 21.032 -4.732 -10.294 1.00 92.69 394 VAL A C 1
ATOM 3136 O O . VAL A 1 394 ? 21.619 -4.541 -9.231 1.00 92.69 394 VAL A O 1
ATOM 3139 N N . LEU A 1 395 ? 19.824 -4.209 -10.530 1.00 94.06 395 LEU A N 1
ATOM 3140 C CA . LEU A 1 395 ? 19.113 -3.397 -9.540 1.00 94.06 395 LEU A CA 1
ATOM 3141 C C . LEU A 1 395 ? 18.766 -4.190 -8.276 1.00 94.06 395 LEU A C 1
ATOM 3143 O O . LEU A 1 395 ? 18.839 -3.628 -7.183 1.00 94.06 395 LEU A O 1
ATOM 3147 N N . ALA A 1 396 ? 18.395 -5.467 -8.380 1.00 91.81 396 ALA A N 1
ATOM 3148 C CA . ALA A 1 396 ? 18.040 -6.327 -7.253 1.00 91.81 396 ALA A CA 1
ATOM 3149 C C . ALA A 1 396 ? 19.181 -6.457 -6.234 1.00 91.81 396 ALA A C 1
ATOM 3151 O O . ALA A 1 396 ? 18.922 -6.386 -5.030 1.00 91.81 396 ALA A O 1
ATOM 3152 N N . GLN A 1 397 ? 20.425 -6.488 -6.710 1.00 90.81 397 GLN A N 1
ATOM 3153 C CA . GLN A 1 397 ? 21.629 -6.668 -5.895 1.00 90.81 397 GLN A CA 1
ATOM 3154 C C . GLN A 1 397 ? 22.018 -5.442 -5.044 1.00 90.81 397 GLN A C 1
ATOM 3156 O O . GLN A 1 397 ? 22.746 -5.583 -4.061 1.00 90.81 397 GLN A O 1
ATOM 3161 N N . TYR A 1 398 ? 21.539 -4.236 -5.372 1.00 92.06 398 TYR A N 1
ATOM 3162 C CA . TYR A 1 398 ? 21.836 -3.025 -4.593 1.00 92.06 398 TYR A CA 1
ATOM 3163 C C . TYR A 1 398 ? 20.773 -2.709 -3.537 1.00 92.06 398 TYR A C 1
ATOM 3165 O O . TYR A 1 398 ? 19.581 -2.975 -3.708 1.00 92.06 398 TYR A O 1
ATOM 3173 N N . SER A 1 399 ? 21.183 -2.047 -2.453 1.00 90.75 399 SER A N 1
ATOM 3174 C CA . SER A 1 399 ? 20.240 -1.562 -1.444 1.00 90.75 399 SER A CA 1
ATOM 3175 C C . SER A 1 399 ? 19.333 -0.463 -2.008 1.00 90.75 399 SER A C 1
ATOM 3177 O O . SER A 1 399 ? 19.745 0.365 -2.824 1.00 90.75 399 SER A O 1
ATOM 3179 N N . THR A 1 400 ? 18.085 -0.413 -1.544 1.00 88.88 400 THR A N 1
ATOM 3180 C CA . THR A 1 400 ? 17.112 0.602 -1.981 1.00 88.88 400 THR A CA 1
ATOM 3181 C C . THR A 1 400 ? 17.585 2.023 -1.679 1.00 88.88 400 THR A C 1
ATOM 3183 O O . THR A 1 400 ? 17.362 2.920 -2.483 1.00 88.88 400 THR A O 1
ATOM 3186 N N . GLU A 1 401 ? 18.279 2.240 -0.558 1.00 88.88 401 GLU A N 1
ATOM 3187 C CA . GLU A 1 401 ? 18.869 3.543 -0.215 1.00 88.88 401 GLU A CA 1
ATOM 3188 C C . GLU A 1 401 ? 19.954 3.960 -1.214 1.00 88.88 401 GLU A C 1
ATOM 3190 O O . GLU A 1 401 ? 20.005 5.126 -1.612 1.00 88.88 401 GLU A O 1
ATOM 3195 N N . PHE A 1 402 ? 20.790 3.014 -1.656 1.00 91.88 402 PHE A N 1
ATOM 3196 C CA . PHE A 1 402 ? 21.805 3.277 -2.671 1.00 91.88 402 PHE A CA 1
ATOM 3197 C C . PHE A 1 402 ? 21.160 3.624 -4.015 1.00 91.88 402 PHE A C 1
ATOM 3199 O O . PHE A 1 402 ? 21.468 4.673 -4.575 1.00 91.88 402 PHE A O 1
ATOM 3206 N N . ILE A 1 403 ? 20.214 2.805 -4.495 1.00 92.31 403 ILE A N 1
ATOM 3207 C CA . ILE A 1 403 ? 19.499 3.054 -5.760 1.00 92.31 403 ILE A CA 1
ATOM 3208 C C . ILE A 1 403 ? 18.802 4.410 -5.707 1.00 92.31 403 ILE A C 1
ATOM 3210 O O . ILE A 1 403 ? 18.945 5.215 -6.625 1.00 92.31 403 ILE A O 1
ATOM 3214 N N . LEU A 1 404 ? 18.094 4.690 -4.610 1.00 90.62 404 LEU A N 1
ATOM 3215 C CA . LEU A 1 404 ? 17.416 5.959 -4.406 1.00 90.62 404 LEU A CA 1
ATOM 3216 C C . LEU A 1 404 ? 18.416 7.110 -4.462 1.00 90.62 404 LEU A C 1
ATOM 3218 O O . LEU A 1 404 ? 18.195 8.035 -5.226 1.00 90.62 404 LEU A O 1
ATOM 3222 N N . THR A 1 405 ? 19.525 7.051 -3.722 1.00 90.44 405 THR A N 1
ATOM 3223 C CA . THR A 1 405 ? 20.551 8.108 -3.699 1.00 90.44 405 THR A CA 1
ATOM 3224 C C . THR A 1 405 ? 21.169 8.342 -5.076 1.00 90.44 405 THR A C 1
ATOM 3226 O O . THR A 1 405 ? 21.295 9.491 -5.502 1.00 90.44 405 THR A O 1
ATOM 3229 N N . THR A 1 406 ? 21.513 7.275 -5.795 1.00 91.44 406 THR A N 1
ATOM 3230 C CA . THR A 1 406 ? 22.073 7.346 -7.150 1.00 91.44 406 THR A CA 1
ATOM 3231 C C . THR A 1 406 ? 21.069 7.947 -8.133 1.00 91.44 406 THR A C 1
ATOM 3233 O O . THR A 1 406 ? 21.417 8.865 -8.874 1.00 91.44 406 THR A O 1
ATOM 3236 N N . TYR A 1 407 ? 19.801 7.541 -8.053 1.00 91.25 407 TYR A N 1
ATOM 3237 C CA . TYR A 1 407 ? 18.701 8.130 -8.815 1.00 91.25 407 TYR A CA 1
ATOM 3238 C C . TYR A 1 407 ? 18.516 9.629 -8.530 1.00 91.25 407 TYR A C 1
ATOM 3240 O O . TYR A 1 407 ? 18.205 10.398 -9.430 1.00 91.25 407 TYR A O 1
ATOM 3248 N N . ARG A 1 408 ? 18.757 10.105 -7.301 1.00 87.25 408 ARG A N 1
ATOM 3249 C CA . ARG A 1 408 ? 18.753 11.559 -7.021 1.00 87.25 408 ARG A CA 1
ATOM 3250 C C . ARG A 1 408 ? 19.931 12.258 -7.667 1.00 87.25 408 ARG A C 1
ATOM 3252 O O . ARG A 1 408 ? 19.769 13.310 -8.277 1.00 87.25 408 ARG A O 1
ATOM 3259 N N . ARG A 1 409 ? 21.119 11.675 -7.495 1.00 87.00 409 ARG A N 1
ATOM 3260 C CA . ARG A 1 409 ? 22.377 12.234 -7.992 1.00 87.00 409 ARG A CA 1
ATOM 3261 C C . ARG A 1 409 ? 22.390 12.337 -9.509 1.00 87.00 409 ARG A C 1
ATOM 3263 O O . ARG A 1 409 ? 22.955 13.297 -10.017 1.00 87.00 409 ARG A O 1
ATOM 3270 N N . SER A 1 410 ? 21.731 11.427 -10.227 1.00 88.81 410 SER A N 1
ATOM 3271 C CA . SER A 1 410 ? 21.673 11.496 -11.688 1.00 88.81 410 SER A CA 1
ATOM 3272 C C . SER A 1 410 ? 21.041 12.795 -12.187 1.00 88.81 410 SER A C 1
ATOM 3274 O O . SER A 1 410 ? 21.498 13.328 -13.187 1.00 88.81 410 SER A O 1
ATOM 3276 N N . PHE A 1 411 ? 20.061 13.361 -11.470 1.00 85.25 411 PHE A N 1
ATOM 3277 C CA . PHE A 1 411 ? 19.435 14.640 -11.842 1.00 85.25 411 PHE A CA 1
ATOM 3278 C C . PHE A 1 411 ? 20.325 15.870 -11.606 1.00 85.25 411 PHE A C 1
ATOM 3280 O O . PHE A 1 411 ? 19.952 16.980 -11.985 1.00 85.25 411 PHE A O 1
ATOM 3287 N N . LEU A 1 412 ? 21.481 15.694 -10.960 1.00 82.94 412 LEU A N 1
ATOM 3288 C CA . LEU A 1 412 ? 22.491 16.740 -10.790 1.00 82.94 412 LEU A CA 1
ATOM 3289 C C . LEU A 1 412 ? 23.483 16.777 -11.964 1.00 82.94 412 LEU A C 1
ATOM 3291 O O . LEU A 1 412 ? 24.331 17.663 -12.019 1.00 82.94 412 LEU A O 1
ATOM 3295 N N . VAL A 1 413 ? 23.387 15.821 -12.894 1.00 80.31 413 VAL A N 1
ATOM 3296 C CA . VAL A 1 413 ? 24.272 15.671 -14.053 1.00 80.31 413 VAL A CA 1
ATOM 3297 C C . VAL A 1 413 ? 23.491 15.969 -15.336 1.00 80.31 413 VAL A C 1
ATOM 3299 O O . VAL A 1 413 ? 22.304 15.680 -15.434 1.00 80.31 413 VAL A O 1
ATOM 3302 N N . LEU A 1 414 ? 24.167 16.514 -16.353 1.00 76.75 414 LEU A N 1
ATOM 3303 C CA . LEU A 1 414 ? 23.552 17.001 -17.599 1.00 76.75 414 LEU A CA 1
ATOM 3304 C C . LEU A 1 414 ? 22.654 15.986 -18.328 1.00 76.75 414 LEU A C 1
ATOM 3306 O O . LEU A 1 414 ? 21.682 16.391 -18.960 1.00 76.75 414 LEU A O 1
ATOM 3310 N N . ARG A 1 415 ? 22.980 14.689 -18.268 1.00 78.31 415 ARG A N 1
ATOM 3311 C CA . ARG A 1 415 ? 22.279 13.631 -19.015 1.00 78.31 415 ARG A CA 1
ATOM 3312 C C . ARG A 1 415 ? 21.303 12.797 -18.183 1.00 78.31 415 ARG A C 1
ATOM 3314 O O . ARG A 1 415 ? 20.796 11.813 -18.699 1.00 78.31 415 ARG A O 1
ATOM 3321 N N . ASN A 1 416 ? 21.025 13.156 -16.925 1.00 85.50 416 ASN A N 1
ATOM 3322 C CA . ASN A 1 416 ? 20.103 12.415 -16.047 1.00 85.50 416 ASN A CA 1
ATOM 3323 C C . ASN A 1 416 ? 20.354 10.894 -15.979 1.00 85.50 416 ASN A C 1
ATOM 3325 O O . ASN A 1 416 ? 19.445 10.136 -15.658 1.00 85.50 416 ASN A O 1
ATOM 3329 N N . CYS A 1 417 ? 21.568 10.426 -16.264 1.00 89.44 417 CYS A N 1
ATOM 3330 C CA . CYS A 1 417 ? 21.883 9.008 -16.388 1.00 89.44 417 CYS A CA 1
ATOM 3331 C C . CYS A 1 417 ? 22.886 8.552 -15.329 1.00 89.44 417 CYS A C 1
ATOM 3333 O O . CYS A 1 417 ? 23.658 9.349 -14.793 1.00 89.44 417 CYS A O 1
ATOM 3335 N N . PHE A 1 418 ? 22.885 7.257 -15.041 1.00 92.69 418 PHE A N 1
ATOM 3336 C CA . PHE A 1 418 ? 23.880 6.606 -14.199 1.00 92.69 418 PHE A CA 1
ATOM 3337 C C . PHE A 1 418 ? 24.080 5.159 -14.648 1.00 92.69 418 PHE A C 1
ATOM 3339 O O . PHE A 1 418 ? 23.173 4.543 -15.202 1.00 92.69 418 PHE A O 1
ATOM 3346 N N . SER A 1 419 ? 25.262 4.611 -14.394 1.00 92.94 419 SER A N 1
ATOM 3347 C CA . SER A 1 419 ? 25.581 3.213 -14.673 1.00 92.94 419 SER A CA 1
ATOM 3348 C C . SER A 1 419 ? 25.718 2.430 -13.376 1.00 92.94 419 SER A C 1
ATOM 3350 O O . SER A 1 419 ? 26.277 2.926 -12.396 1.00 92.94 419 SER A O 1
ATOM 3352 N N . LEU A 1 420 ? 25.234 1.194 -13.382 1.00 93.38 420 LEU A N 1
ATOM 3353 C CA . LEU A 1 420 ? 25.485 0.217 -12.331 1.00 93.38 420 LEU A CA 1
ATOM 3354 C C . LEU A 1 420 ? 26.253 -0.955 -12.928 1.00 93.38 420 LEU A C 1
ATOM 3356 O O . LEU A 1 420 ? 25.964 -1.386 -14.043 1.00 93.38 420 LEU A O 1
ATOM 3360 N N . GLN A 1 421 ? 27.223 -1.464 -12.177 1.00 88.50 421 GLN A N 1
ATOM 3361 C CA . GLN A 1 421 ? 28.060 -2.576 -12.604 1.00 88.50 421 GLN A CA 1
ATOM 3362 C C . GLN A 1 421 ? 28.036 -3.681 -11.562 1.00 88.50 421 GLN A C 1
ATOM 3364 O O . GLN A 1 421 ? 28.384 -3.468 -10.398 1.00 88.50 421 GLN A O 1
ATOM 3369 N N . ARG A 1 422 ? 27.719 -4.893 -12.004 1.00 82.25 422 ARG A N 1
ATOM 3370 C CA . ARG A 1 422 ? 27.794 -6.085 -11.169 1.00 82.25 422 ARG A CA 1
ATOM 3371 C C . ARG A 1 422 ? 28.385 -7.229 -11.976 1.00 82.25 422 ARG A C 1
ATOM 3373 O O . ARG A 1 422 ? 27.878 -7.548 -13.044 1.00 82.25 422 ARG A O 1
ATOM 3380 N N . GLN A 1 423 ? 29.429 -7.859 -11.431 1.00 80.44 423 GLN A N 1
ATOM 3381 C CA . GLN A 1 423 ? 30.186 -8.909 -12.126 1.00 80.44 423 GLN A CA 1
ATOM 3382 C C . GLN A 1 423 ? 30.641 -8.409 -13.513 1.00 80.44 423 GLN A C 1
ATOM 3384 O O . GLN A 1 423 ? 31.261 -7.347 -13.587 1.00 80.44 423 GLN A O 1
ATOM 3389 N N . SER A 1 424 ? 30.309 -9.137 -14.579 1.00 77.69 424 SER A N 1
ATOM 3390 C CA . SER A 1 424 ? 30.606 -8.814 -15.978 1.00 77.69 424 SER A CA 1
ATOM 3391 C C . SER A 1 424 ? 29.469 -8.072 -16.701 1.00 77.69 424 SER A C 1
ATOM 3393 O O . SER A 1 424 ? 29.488 -7.938 -17.925 1.00 77.69 424 SER A O 1
ATOM 3395 N N . HIS A 1 425 ? 28.466 -7.580 -15.962 1.00 84.31 425 HIS A N 1
ATOM 3396 C CA . HIS A 1 425 ? 27.344 -6.819 -16.510 1.00 84.31 425 HIS A CA 1
ATOM 3397 C C . HIS A 1 425 ? 27.440 -5.342 -16.125 1.00 84.31 425 HIS A C 1
ATOM 3399 O O . HIS A 1 425 ? 27.528 -4.995 -14.941 1.00 84.31 425 HIS A O 1
ATOM 3405 N N . ILE A 1 426 ? 27.370 -4.464 -17.125 1.00 89.88 426 ILE A N 1
ATOM 3406 C CA . ILE A 1 426 ? 27.250 -3.015 -16.941 1.00 89.88 426 ILE A CA 1
ATOM 3407 C C . ILE A 1 426 ? 25.925 -2.579 -17.551 1.00 89.88 426 ILE A C 1
ATOM 3409 O O . ILE A 1 426 ? 25.661 -2.830 -18.723 1.00 89.88 426 ILE A O 1
ATOM 3413 N N . VAL A 1 427 ? 25.090 -1.919 -16.751 1.00 93.50 427 VAL A N 1
ATOM 3414 C CA . VAL A 1 427 ? 23.788 -1.417 -17.192 1.00 93.50 427 VAL A CA 1
ATOM 3415 C C . VAL A 1 427 ? 23.733 0.085 -16.989 1.00 93.50 427 VAL A C 1
ATOM 3417 O O . VAL A 1 427 ? 23.941 0.583 -15.879 1.00 93.50 427 VAL A O 1
ATOM 3420 N N . GLN A 1 428 ? 23.426 0.809 -18.059 1.00 94.44 428 GLN A N 1
ATOM 3421 C CA . GLN A 1 428 ? 23.198 2.243 -18.035 1.00 94.44 428 GLN A CA 1
ATOM 3422 C C . GLN A 1 428 ? 21.702 2.543 -17.960 1.00 94.44 428 GLN A C 1
ATOM 3424 O O . GLN A 1 428 ? 20.909 2.106 -18.796 1.00 94.44 428 GLN A O 1
ATOM 3429 N N . PHE A 1 429 ? 21.330 3.348 -16.971 1.00 95.19 429 PHE A N 1
ATOM 3430 C CA . PHE A 1 429 ? 19.970 3.806 -16.737 1.00 95.19 429 PHE A CA 1
ATOM 3431 C C . PHE A 1 429 ? 19.856 5.306 -16.991 1.00 95.19 429 PHE A C 1
ATOM 3433 O O . PHE A 1 429 ? 20.721 6.089 -16.596 1.00 95.19 429 PHE A O 1
ATOM 3440 N N . TYR A 1 430 ? 18.748 5.711 -17.598 1.00 93.06 430 TYR A N 1
ATOM 3441 C CA . TYR A 1 430 ? 18.299 7.092 -17.669 1.00 93.06 430 TYR A CA 1
ATOM 3442 C C . TYR A 1 430 ? 17.182 7.311 -16.643 1.00 93.06 430 TYR A C 1
ATOM 3444 O O . TYR A 1 430 ? 16.167 6.613 -16.652 1.00 93.06 430 TYR A O 1
ATOM 3452 N N . SER A 1 431 ? 17.355 8.276 -15.747 1.00 91.88 431 SER A N 1
ATOM 3453 C CA . SER A 1 431 ? 16.392 8.592 -14.694 1.00 91.88 431 SER A CA 1
ATOM 3454 C C . SER A 1 431 ? 15.265 9.468 -15.223 1.00 91.88 431 SER A C 1
ATOM 3456 O O . SER A 1 431 ? 15.492 10.559 -15.749 1.00 91.88 431 SER A O 1
ATOM 3458 N N . ILE A 1 432 ? 14.026 9.019 -15.037 1.00 88.62 432 ILE A N 1
ATOM 3459 C CA . ILE A 1 432 ? 12.826 9.743 -15.458 1.00 88.62 432 ILE A CA 1
ATOM 3460 C C . ILE A 1 432 ? 12.256 10.489 -14.253 1.00 88.62 432 ILE A C 1
ATOM 3462 O O . ILE A 1 432 ? 12.066 9.903 -13.198 1.00 88.62 432 ILE A O 1
ATOM 3466 N N . TYR A 1 433 ? 11.948 11.780 -14.389 1.00 81.44 433 TYR A N 1
ATOM 3467 C CA . TYR A 1 433 ? 11.425 12.580 -13.275 1.00 81.44 433 TYR A CA 1
ATOM 3468 C C . TYR A 1 433 ? 10.135 11.997 -12.676 1.00 81.44 433 TYR A C 1
ATOM 3470 O O . TYR A 1 433 ? 9.205 11.755 -13.434 1.00 81.44 433 TYR A O 1
ATOM 3478 N N . PRO A 1 434 ? 9.965 11.923 -11.339 1.00 73.88 434 PRO A N 1
ATOM 3479 C CA . PRO A 1 434 ? 8.757 11.353 -10.721 1.00 73.88 434 PRO A CA 1
ATOM 3480 C C . PRO A 1 434 ? 7.429 12.001 -11.160 1.00 73.88 434 PRO A C 1
ATOM 3482 O O . PRO A 1 434 ? 6.399 11.338 -11.228 1.00 73.88 434 PRO A O 1
ATOM 3485 N N . LYS A 1 435 ? 7.434 13.299 -11.503 1.00 71.06 435 LYS A N 1
ATOM 3486 C CA . LYS A 1 435 ? 6.240 14.023 -11.989 1.00 71.06 435 LYS A CA 1
ATOM 3487 C C . LYS A 1 435 ? 6.079 14.014 -13.511 1.00 71.06 435 LYS A C 1
ATOM 3489 O O . LYS A 1 435 ? 5.250 14.759 -14.029 1.00 71.06 435 LYS A O 1
ATOM 3494 N N . PHE A 1 436 ? 6.799 13.163 -14.243 1.00 77.56 436 PHE A N 1
ATOM 3495 C CA . PHE A 1 436 ? 6.627 13.038 -15.695 1.00 77.56 436 PHE A CA 1
ATOM 3496 C C . PHE A 1 436 ? 5.224 12.550 -16.105 1.00 77.56 436 PHE A C 1
ATOM 3498 O O . PHE A 1 436 ? 4.873 12.608 -17.270 1.00 77.56 436 PHE A O 1
ATOM 3505 N N . ARG A 1 437 ? 4.375 12.081 -15.191 1.00 78.19 437 ARG A N 1
ATOM 3506 C CA . ARG A 1 437 ? 2.959 11.794 -15.501 1.00 78.19 437 ARG A CA 1
ATOM 3507 C C . ARG A 1 437 ? 1.988 12.769 -14.845 1.00 78.19 437 ARG A C 1
ATOM 3509 O O . ARG A 1 437 ? 0.788 12.641 -15.022 1.00 78.19 437 ARG A O 1
ATOM 3516 N N . ASN A 1 438 ? 2.512 13.743 -14.090 1.00 74.50 438 ASN A N 1
ATOM 3517 C CA . ASN A 1 438 ? 1.738 14.637 -13.229 1.00 74.50 438 ASN A CA 1
ATOM 3518 C C . ASN A 1 438 ? 0.709 13.880 -12.363 1.00 74.50 438 ASN A C 1
ATOM 3520 O O . ASN A 1 438 ? -0.403 14.360 -12.149 1.00 74.50 438 ASN A O 1
ATOM 3524 N N . ASN A 1 439 ? 1.083 12.681 -11.895 1.00 72.50 439 ASN A N 1
ATOM 3525 C CA . ASN A 1 439 ? 0.217 11.850 -11.068 1.00 72.50 439 ASN A CA 1
ATOM 3526 C C . ASN A 1 439 ? -0.216 12.635 -9.822 1.00 72.50 439 ASN A C 1
ATOM 3528 O O . ASN A 1 439 ? 0.615 13.346 -9.239 1.00 72.50 439 ASN A O 1
ATOM 3532 N N . PRO A 1 440 ? -1.481 12.501 -9.387 1.00 73.25 440 PRO A N 1
ATOM 3533 C CA . PRO A 1 440 ? -1.907 13.111 -8.143 1.00 73.25 440 PRO A CA 1
ATOM 3534 C C . PRO A 1 440 ? -1.054 12.566 -6.983 1.00 73.25 440 PRO A C 1
ATOM 3536 O O . PRO A 1 440 ? -0.685 11.380 -6.983 1.00 73.25 440 PRO A O 1
ATOM 3539 N N . PRO A 1 441 ? -0.717 13.415 -5.996 1.00 76.94 441 PRO A N 1
ATOM 3540 C CA . PRO A 1 441 ? -0.050 12.947 -4.791 1.00 76.94 441 PRO A CA 1
ATOM 3541 C C . PRO A 1 441 ? -0.953 11.953 -4.057 1.00 76.94 441 PRO A C 1
ATOM 3543 O O . PRO A 1 441 ? -2.181 11.978 -4.195 1.00 76.94 441 PRO A O 1
ATOM 3546 N N . LEU A 1 442 ? -0.349 11.082 -3.251 1.00 81.19 442 LEU A N 1
ATOM 3547 C CA . LEU A 1 442 ? -1.127 10.224 -2.367 1.00 81.19 442 LEU A CA 1
ATOM 3548 C C . LEU A 1 442 ? -1.923 11.081 -1.370 1.00 81.19 442 LEU A C 1
ATOM 3550 O O . LEU A 1 442 ? -1.462 12.126 -0.903 1.00 81.19 442 LEU A O 1
ATOM 3554 N N . ASN A 1 443 ? -3.131 10.624 -1.033 1.00 78.44 443 ASN A N 1
ATOM 3555 C CA . ASN A 1 443 ? -3.953 11.268 -0.009 1.00 78.44 443 ASN A CA 1
ATOM 3556 C C . ASN A 1 443 ? -3.204 11.319 1.331 1.00 78.44 443 ASN A C 1
ATOM 3558 O O . ASN A 1 443 ? -2.351 10.475 1.596 1.00 78.44 443 ASN A O 1
ATOM 3562 N N . LEU A 1 444 ? -3.561 12.282 2.189 1.00 78.00 444 LEU A N 1
ATOM 3563 C CA . LEU A 1 444 ? -3.007 12.414 3.548 1.00 78.00 444 LEU A CA 1
ATOM 3564 C C . LEU A 1 444 ? -1.475 12.614 3.568 1.00 78.00 444 LEU A C 1
ATOM 3566 O O . LEU A 1 444 ? -0.819 12.286 4.549 1.00 78.00 444 LEU A O 1
ATOM 3570 N N . ALA A 1 445 ? -0.919 13.159 2.475 1.00 75.19 445 ALA A N 1
ATOM 3571 C CA . ALA A 1 445 ? 0.501 13.474 2.313 1.00 75.19 445 ALA A CA 1
ATOM 3572 C C . ALA A 1 445 ? 1.453 12.278 2.519 1.00 75.19 445 ALA A C 1
ATOM 3574 O O . ALA A 1 445 ? 2.596 12.458 2.939 1.00 75.19 445 ALA A O 1
ATOM 3575 N N . PHE A 1 446 ? 1.005 11.057 2.202 1.00 81.12 446 PHE A N 1
ATOM 3576 C CA . PHE A 1 446 ? 1.893 9.895 2.214 1.00 81.12 446 PHE A CA 1
ATOM 3577 C C . PHE A 1 446 ? 3.069 10.070 1.255 1.00 81.12 446 PHE A C 1
ATOM 3579 O O . PHE A 1 446 ? 2.944 10.701 0.204 1.00 81.12 446 PHE A O 1
ATOM 3586 N N . ASN A 1 447 ? 4.195 9.438 1.598 1.00 82.69 447 ASN A N 1
ATOM 3587 C CA . ASN A 1 447 ? 5.345 9.363 0.708 1.00 82.69 447 ASN A CA 1
ATOM 3588 C C . ASN A 1 447 ? 4.931 8.692 -0.609 1.00 82.69 447 ASN A C 1
ATOM 3590 O O . ASN A 1 447 ? 4.584 7.513 -0.653 1.00 82.69 447 ASN A O 1
ATOM 3594 N N . ASP A 1 448 ? 4.988 9.475 -1.677 1.00 80.25 448 ASP A N 1
ATOM 3595 C CA . ASP A 1 448 ? 4.503 9.146 -3.006 1.00 80.25 448 ASP A CA 1
ATOM 3596 C C . ASP A 1 448 ? 5.642 8.775 -3.970 1.00 80.25 448 ASP A C 1
ATOM 3598 O O . ASP A 1 448 ? 5.411 8.640 -5.175 1.00 80.25 448 ASP A O 1
ATOM 3602 N N . THR A 1 449 ? 6.858 8.586 -3.442 1.00 86.00 449 THR A N 1
ATOM 3603 C CA . THR A 1 449 ? 8.056 8.287 -4.231 1.00 86.00 449 THR A CA 1
ATOM 3604 C C . THR A 1 449 ? 7.923 6.980 -4.999 1.00 86.00 449 THR A C 1
ATOM 3606 O O . THR A 1 449 ? 7.438 5.974 -4.490 1.00 86.00 449 THR A O 1
ATOM 3609 N N . GLU A 1 450 ? 8.402 7.008 -6.234 1.00 89.75 450 GLU A N 1
ATOM 3610 C CA . GLU A 1 450 ? 8.540 5.871 -7.136 1.00 89.75 450 GLU A CA 1
ATOM 3611 C C . GLU A 1 450 ? 9.815 6.109 -7.947 1.00 89.75 450 GLU A C 1
ATOM 3613 O O . GLU A 1 450 ? 10.094 7.242 -8.359 1.00 89.75 450 GLU A O 1
ATOM 3618 N N . ILE A 1 451 ? 10.624 5.067 -8.130 1.00 92.25 451 ILE A N 1
ATOM 3619 C CA . ILE A 1 451 ? 11.849 5.170 -8.925 1.00 92.25 451 ILE A CA 1
ATOM 3620 C C . ILE A 1 451 ? 11.493 4.731 -10.336 1.00 92.25 451 ILE A C 1
ATOM 3622 O O . ILE A 1 451 ? 11.115 3.583 -10.545 1.00 92.25 451 ILE A O 1
ATOM 3626 N N . THR A 1 452 ? 11.597 5.647 -11.295 1.00 93.06 452 THR A N 1
ATOM 3627 C CA . THR A 1 452 ? 11.287 5.368 -12.698 1.00 93.06 452 THR A CA 1
ATOM 3628 C C . THR A 1 452 ? 12.546 5.515 -13.543 1.00 93.06 452 THR A C 1
ATOM 3630 O O . THR A 1 452 ? 13.158 6.583 -13.565 1.00 93.06 452 THR A O 1
ATOM 3633 N N . LEU A 1 453 ? 12.933 4.452 -14.243 1.00 95.19 453 LEU A N 1
ATOM 3634 C CA . LEU A 1 453 ? 14.155 4.394 -15.046 1.00 95.19 453 LEU A CA 1
ATOM 3635 C C . LEU A 1 453 ? 13.844 3.946 -16.476 1.00 95.19 453 LEU A C 1
ATOM 3637 O O . LEU A 1 453 ? 12.884 3.222 -16.714 1.00 95.19 453 LEU A O 1
ATOM 3641 N N . LEU A 1 454 ? 14.687 4.331 -17.423 1.00 95.12 454 LEU A N 1
ATOM 3642 C CA . LEU A 1 454 ? 14.752 3.758 -18.765 1.00 95.12 454 LEU A CA 1
ATOM 3643 C C . LEU A 1 454 ? 16.109 3.067 -18.920 1.00 95.12 454 LEU A C 1
ATOM 3645 O O . LEU A 1 454 ? 17.140 3.664 -18.616 1.00 95.12 454 LEU A O 1
ATOM 3649 N N . VAL A 1 455 ? 16.113 1.816 -19.370 1.00 95.06 455 VAL A N 1
ATOM 3650 C CA . VAL A 1 455 ? 17.334 1.085 -19.720 1.00 95.06 455 VAL A CA 1
ATOM 3651 C C . VAL A 1 455 ? 17.860 1.664 -21.031 1.00 95.06 455 VAL A C 1
ATOM 3653 O O . VAL A 1 455 ? 17.148 1.670 -22.031 1.00 95.06 455 VAL A O 1
ATOM 3656 N N . SER A 1 456 ? 19.074 2.212 -20.996 1.00 89.88 456 SER A N 1
ATOM 3657 C CA . SER A 1 456 ? 19.703 2.879 -22.141 1.00 89.88 456 SER A CA 1
ATOM 3658 C C . SER A 1 456 ? 20.676 1.963 -22.870 1.00 89.88 456 SER A C 1
ATOM 3660 O O . SER A 1 456 ? 20.693 1.941 -24.093 1.00 89.88 456 SER A O 1
ATOM 3662 N N . GLU A 1 457 ? 21.516 1.252 -22.122 1.00 87.94 457 GLU A N 1
ATOM 3663 C CA . GLU A 1 457 ? 22.544 0.372 -22.672 1.00 87.94 457 GLU A CA 1
ATOM 3664 C C . GLU A 1 457 ? 22.818 -0.762 -21.683 1.00 87.94 457 GLU A C 1
ATOM 3666 O O . GLU A 1 457 ? 22.814 -0.549 -20.466 1.00 87.94 457 GLU A O 1
ATOM 3671 N N . VAL A 1 458 ? 23.043 -1.966 -22.206 1.00 88.62 458 VAL A N 1
ATOM 3672 C CA . VAL A 1 458 ? 23.409 -3.151 -21.429 1.00 88.62 458 VAL A CA 1
ATOM 3673 C C . VAL A 1 458 ? 24.620 -3.790 -22.093 1.00 88.62 458 VAL A C 1
ATOM 3675 O O . VAL A 1 458 ? 24.542 -4.258 -23.226 1.00 88.62 458 VAL A O 1
ATOM 3678 N N . ILE A 1 459 ? 25.738 -3.826 -21.377 1.00 85.81 459 ILE A N 1
ATOM 3679 C CA . ILE A 1 459 ? 26.978 -4.462 -21.819 1.00 85.81 459 ILE A CA 1
ATOM 3680 C C . ILE A 1 459 ? 27.123 -5.774 -21.045 1.00 85.81 459 ILE A C 1
ATOM 3682 O O . ILE A 1 459 ? 27.146 -5.778 -19.811 1.00 85.81 459 ILE A O 1
ATOM 3686 N N . MET A 1 460 ? 27.200 -6.888 -21.776 1.00 81.38 460 MET A N 1
ATOM 3687 C CA . MET A 1 460 ? 27.375 -8.241 -21.237 1.00 81.38 460 MET A CA 1
ATOM 3688 C C . MET A 1 460 ? 28.630 -8.866 -21.853 1.00 81.38 460 MET A C 1
ATOM 3690 O O . MET A 1 460 ? 28.740 -8.906 -23.076 1.00 81.38 460 MET A O 1
ATOM 3694 N N . GLU A 1 461 ? 29.566 -9.365 -21.037 1.00 64.81 461 GLU A N 1
ATOM 3695 C CA . GLU A 1 461 ? 30.760 -10.054 -21.568 1.00 64.81 461 GLU A CA 1
ATOM 3696 C C . GLU A 1 461 ? 30.478 -11.504 -22.009 1.00 64.81 461 GLU A C 1
ATOM 3698 O O . GLU A 1 461 ? 31.182 -12.028 -22.871 1.00 64.81 461 GLU A O 1
ATOM 3703 N N . HIS A 1 462 ? 29.442 -12.156 -21.463 1.00 62.31 462 HIS A N 1
ATOM 3704 C CA . HIS A 1 462 ? 29.038 -13.515 -21.851 1.00 62.31 462 HIS A CA 1
ATOM 3705 C C . HIS A 1 462 ? 27.961 -13.503 -22.942 1.00 62.31 462 HIS A C 1
ATOM 3707 O O . HIS A 1 462 ? 27.047 -12.675 -22.937 1.00 62.31 462 HIS A O 1
ATOM 3713 N N . ASN A 1 463 ? 28.059 -14.445 -23.885 1.00 52.88 463 ASN A N 1
ATOM 3714 C CA . ASN A 1 463 ? 27.125 -14.556 -25.001 1.00 52.88 463 ASN A CA 1
ATOM 3715 C C . ASN A 1 463 ? 25.704 -14.861 -24.506 1.00 52.88 463 ASN A C 1
ATOM 3717 O O . ASN A 1 463 ? 25.466 -15.852 -23.821 1.00 52.88 463 ASN A O 1
ATOM 3721 N N . VAL A 1 464 ? 24.735 -14.095 -25.011 1.00 54.47 464 VAL A N 1
ATOM 3722 C CA . VAL A 1 464 ? 23.277 -14.272 -24.838 1.00 54.47 464 VAL A CA 1
ATOM 3723 C C . VAL A 1 464 ? 22.792 -15.701 -25.179 1.00 54.47 464 VAL A C 1
ATOM 3725 O O . VAL A 1 464 ? 21.703 -16.117 -24.798 1.00 54.47 464 VAL A O 1
ATOM 3728 N N . ASN A 1 465 ? 23.608 -16.496 -25.876 1.00 48.97 465 ASN A N 1
ATOM 3729 C CA . ASN A 1 465 ? 23.311 -17.874 -26.259 1.00 48.97 465 ASN A CA 1
ATOM 3730 C C . ASN A 1 465 ? 23.577 -18.936 -25.174 1.00 48.97 465 ASN A C 1
ATOM 3732 O O . ASN A 1 465 ? 23.176 -20.078 -25.384 1.00 48.97 465 ASN A O 1
ATOM 3736 N N . GLU A 1 466 ? 24.208 -18.601 -24.042 1.00 50.22 466 GLU A N 1
ATOM 3737 C CA . GLU A 1 466 ? 24.477 -19.562 -22.952 1.00 50.22 466 GLU A CA 1
ATOM 3738 C C . GLU A 1 466 ? 23.259 -19.845 -22.054 1.00 50.22 466 GLU A C 1
ATOM 3740 O O . GLU A 1 466 ? 23.266 -20.811 -21.291 1.00 50.22 466 GLU A O 1
ATOM 3745 N N . PHE A 1 467 ? 22.171 -19.075 -22.184 1.00 54.53 467 PHE A N 1
ATOM 3746 C CA . PHE A 1 467 ? 20.885 -19.386 -21.555 1.00 54.53 467 PHE A CA 1
ATOM 3747 C C . PHE A 1 467 ? 20.236 -20.596 -22.262 1.00 54.53 467 PHE A C 1
ATOM 3749 O O . PHE A 1 467 ? 19.374 -20.449 -23.131 1.00 54.53 467 PHE A O 1
ATOM 3756 N N . LEU A 1 468 ? 20.702 -21.807 -21.938 1.00 45.09 468 LEU A N 1
ATOM 3757 C CA . LEU A 1 468 ? 20.165 -23.070 -22.451 1.00 45.09 468 LEU A CA 1
ATOM 3758 C C . LEU A 1 468 ? 18.765 -23.340 -21.878 1.00 45.09 468 LEU A C 1
ATOM 3760 O O . LEU A 1 468 ? 18.533 -23.240 -20.673 1.00 45.09 468 LEU A O 1
ATOM 3764 N N . ALA A 1 469 ? 17.838 -23.687 -22.771 1.00 42.38 469 ALA A N 1
ATOM 3765 C CA . ALA A 1 469 ? 16.425 -23.866 -22.475 1.00 42.38 469 ALA A CA 1
ATOM 3766 C C . ALA A 1 469 ? 16.110 -25.273 -21.956 1.00 42.38 469 ALA A C 1
ATOM 3768 O O . ALA A 1 469 ? 16.348 -26.253 -22.655 1.00 42.38 469 ALA A O 1
ATOM 3769 N N . MET A 1 470 ? 15.491 -25.356 -20.778 1.00 41.16 470 MET A N 1
ATOM 3770 C CA . MET A 1 470 ? 14.678 -26.494 -20.331 1.00 41.16 470 MET A CA 1
ATOM 3771 C C . MET A 1 470 ? 13.558 -25.940 -19.443 1.00 41.16 470 MET A C 1
ATOM 3773 O O . MET A 1 470 ? 13.696 -25.869 -18.227 1.00 41.16 470 MET A O 1
ATOM 3777 N N . GLY A 1 471 ? 12.457 -25.495 -20.049 1.00 45.16 471 GLY A N 1
ATOM 3778 C CA . GLY A 1 471 ? 11.307 -24.975 -19.313 1.00 45.16 471 GLY A CA 1
ATOM 3779 C C . GLY A 1 471 ? 9.987 -25.373 -19.952 1.00 45.16 471 GLY A C 1
ATOM 3780 O O . GLY A 1 471 ? 9.793 -25.185 -21.151 1.00 45.16 471 GLY A O 1
ATOM 3781 N N . GLU A 1 472 ? 9.069 -25.916 -19.155 1.00 49.50 472 GLU A N 1
ATOM 3782 C CA . GLU A 1 472 ? 7.694 -26.158 -19.590 1.00 49.50 472 GLU A CA 1
ATOM 3783 C C . GLU A 1 472 ? 6.895 -24.848 -19.536 1.00 49.50 472 GLU A C 1
ATOM 3785 O O . GLU A 1 472 ? 6.679 -24.273 -18.469 1.00 49.50 472 GLU A O 1
ATOM 3790 N N . GL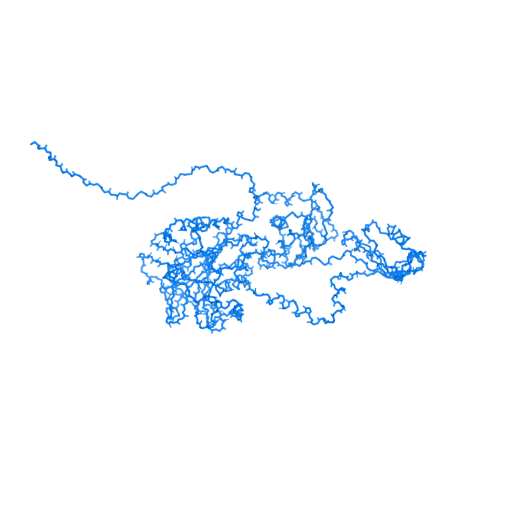N A 1 473 ? 6.433 -24.373 -20.695 1.00 56.97 473 GLN A N 1
ATOM 3791 C CA . GLN A 1 473 ? 5.463 -23.281 -20.762 1.00 56.97 473 GLN A CA 1
ATOM 3792 C C . GLN A 1 473 ? 4.098 -23.718 -20.221 1.00 56.97 473 GLN A C 1
ATOM 3794 O O . GLN A 1 473 ? 3.666 -24.864 -20.381 1.00 56.97 473 GLN A O 1
ATOM 3799 N N . LEU A 1 474 ? 3.364 -22.766 -19.643 1.00 61.72 474 LEU A N 1
ATOM 3800 C CA . LEU A 1 474 ? 1.975 -22.978 -19.252 1.00 61.72 474 LEU A CA 1
ATOM 3801 C C . LEU A 1 474 ? 1.131 -23.249 -20.509 1.00 61.72 474 LEU A C 1
ATOM 3803 O O . LEU A 1 474 ? 0.873 -22.338 -21.290 1.00 61.72 474 LEU A O 1
ATOM 3807 N N . ARG A 1 475 ? 0.651 -24.492 -20.685 1.00 53.38 475 ARG A N 1
ATOM 3808 C CA . ARG A 1 475 ? -0.180 -24.903 -21.843 1.00 53.38 475 ARG A CA 1
ATOM 3809 C C . ARG A 1 475 ? -1.453 -24.060 -22.026 1.00 53.38 475 ARG A C 1
ATOM 3811 O O . ARG A 1 475 ? -1.987 -24.024 -23.124 1.00 53.38 475 ARG A O 1
ATOM 3818 N N . ASN A 1 476 ? -1.924 -23.397 -20.966 1.00 62.62 476 ASN A N 1
ATOM 3819 C CA . ASN A 1 476 ? -3.005 -22.408 -20.978 1.00 62.62 476 ASN A CA 1
ATOM 3820 C C . ASN A 1 476 ? -2.652 -21.269 -20.003 1.00 62.62 476 ASN A C 1
ATOM 3822 O O . ASN A 1 476 ? -2.908 -21.411 -18.801 1.00 62.62 476 ASN A O 1
ATOM 3826 N N . PRO A 1 477 ? -2.047 -20.161 -20.467 1.00 70.88 477 PRO A N 1
ATOM 3827 C CA . PRO A 1 477 ? -1.612 -19.096 -19.576 1.00 70.88 477 PRO A CA 1
ATOM 3828 C C . PRO A 1 477 ? -2.829 -18.412 -18.930 1.00 70.88 477 PRO A C 1
ATOM 3830 O O . PRO A 1 477 ? -3.741 -17.959 -19.637 1.00 70.88 477 PRO A O 1
ATOM 3833 N N . PRO A 1 478 ? -2.884 -18.313 -17.588 1.00 82.62 478 PRO A N 1
ATOM 3834 C CA . PRO A 1 478 ? -3.937 -17.562 -16.931 1.00 82.62 478 PRO A CA 1
ATOM 3835 C C . PRO A 1 478 ? -3.827 -16.093 -17.338 1.00 82.62 478 PRO A C 1
ATOM 3837 O O . PRO A 1 478 ? -2.736 -15.535 -17.444 1.00 82.62 478 PRO A O 1
ATOM 3840 N N . TYR A 1 479 ? -4.968 -15.442 -17.543 1.00 84.38 479 TYR A N 1
ATOM 3841 C CA . TYR A 1 479 ? -4.996 -14.041 -17.942 1.00 84.38 479 TYR A CA 1
ATOM 3842 C C . TYR A 1 479 ? -5.589 -13.139 -16.859 1.00 84.38 479 TYR A C 1
ATOM 3844 O O . TYR A 1 479 ? -6.279 -13.564 -15.929 1.00 84.38 479 TYR A O 1
ATOM 3852 N N . MET A 1 480 ? -5.254 -11.867 -16.971 1.00 87.94 480 MET A N 1
ATOM 3853 C CA . MET A 1 480 ? -5.669 -10.741 -16.152 1.00 87.94 480 MET A CA 1
ATOM 3854 C C . MET A 1 480 ? -6.421 -9.772 -17.057 1.00 87.94 480 MET A C 1
ATOM 3856 O O . MET A 1 480 ? -6.034 -9.569 -18.206 1.00 87.94 480 MET A O 1
ATOM 3860 N N . ILE A 1 481 ? -7.513 -9.196 -16.562 1.00 86.56 481 ILE A N 1
ATOM 3861 C CA . ILE A 1 481 ? -8.255 -8.164 -17.290 1.00 86.56 481 ILE A CA 1
ATOM 3862 C C . ILE A 1 481 ? -7.840 -6.820 -16.709 1.00 86.56 481 ILE A C 1
ATOM 3864 O O . ILE A 1 481 ? -7.983 -6.608 -15.507 1.00 86.56 481 ILE A O 1
ATOM 3868 N N . LEU A 1 482 ? -7.338 -5.934 -17.563 1.00 84.50 482 LEU A N 1
ATOM 3869 C CA . LEU A 1 482 ? -6.917 -4.592 -17.200 1.00 84.50 482 LEU A CA 1
ATOM 3870 C C . LE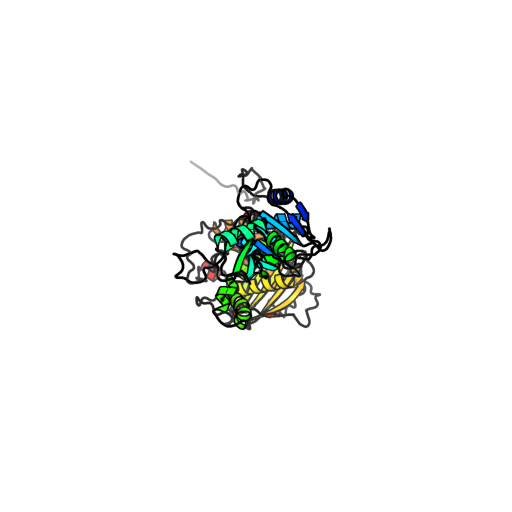U A 1 482 ? -8.114 -3.636 -17.257 1.00 84.50 482 LEU A C 1
ATOM 3872 O O . LEU A 1 482 ? -8.679 -3.365 -18.317 1.00 84.50 482 LEU A O 1
ATOM 3876 N N . ASN A 1 483 ? -8.542 -3.129 -16.109 1.00 83.50 483 ASN A N 1
ATOM 3877 C CA . ASN A 1 483 ? -9.657 -2.194 -16.015 1.00 83.50 483 ASN A CA 1
ATOM 3878 C C . ASN A 1 483 ? -9.204 -0.746 -16.204 1.00 83.50 483 ASN A C 1
ATOM 3880 O O . ASN A 1 483 ? -9.992 0.063 -16.696 1.00 83.50 483 ASN A O 1
ATOM 3884 N N . SER A 1 484 ? -7.947 -0.419 -15.876 1.00 77.75 484 SER A N 1
ATOM 3885 C CA . SER A 1 484 ? -7.422 0.950 -15.998 1.00 77.75 484 SER A CA 1
ATOM 3886 C C . SER A 1 484 ? -7.511 1.488 -17.420 1.00 77.75 484 SER A C 1
ATOM 3888 O O . SER A 1 484 ? -7.834 2.649 -17.644 1.00 77.75 484 SER A O 1
ATOM 3890 N N . GLN A 1 485 ? -7.289 0.609 -18.391 1.00 77.00 485 GLN A N 1
ATOM 3891 C CA . GLN A 1 485 ? -7.207 0.957 -19.802 1.00 77.00 485 GLN A CA 1
ATOM 3892 C C . GLN A 1 485 ? -8.585 1.181 -20.450 1.00 77.00 485 GLN A C 1
ATOM 3894 O O . GLN A 1 485 ? -8.680 1.740 -21.541 1.00 77.00 485 GLN A O 1
ATOM 3899 N N . ARG A 1 486 ? -9.672 0.778 -19.772 1.00 72.44 486 ARG A N 1
ATOM 3900 C CA . ARG A 1 486 ? -11.057 0.976 -20.236 1.00 72.44 486 ARG A CA 1
ATOM 3901 C C . ARG A 1 486 ? -11.575 2.385 -19.955 1.00 72.44 486 ARG A C 1
ATOM 3903 O O . ARG A 1 486 ? -12.537 2.820 -20.589 1.00 72.44 486 ARG A O 1
ATOM 3910 N N . VAL A 1 487 ? -10.962 3.090 -19.007 1.00 65.81 487 VAL A N 1
ATOM 3911 C CA . VAL A 1 487 ? -11.345 4.453 -18.637 1.00 65.81 487 VAL A CA 1
ATOM 3912 C C . VAL A 1 487 ? -10.682 5.416 -19.618 1.00 65.81 487 VAL A C 1
ATOM 3914 O O . VAL A 1 487 ? -9.461 5.444 -19.754 1.00 65.81 487 VAL A O 1
ATOM 3917 N N . ARG A 1 488 ? -11.484 6.207 -20.339 1.00 58.78 488 ARG A N 1
ATOM 3918 C CA . ARG A 1 488 ? -10.938 7.273 -21.188 1.00 58.78 488 ARG A CA 1
ATOM 3919 C C . ARG A 1 488 ? -10.346 8.348 -20.285 1.00 58.78 488 ARG A C 1
ATOM 3921 O O . ARG A 1 488 ? -11.040 8.845 -19.402 1.00 58.78 488 ARG A O 1
ATOM 3928 N N . ASN A 1 489 ? -9.082 8.689 -20.521 1.00 56.69 489 ASN A N 1
ATOM 3929 C CA . ASN A 1 489 ? -8.389 9.714 -19.752 1.00 56.69 489 ASN A CA 1
ATOM 3930 C C . ASN A 1 489 ? -9.152 11.045 -19.867 1.00 56.69 489 ASN A C 1
ATOM 3932 O O . ASN A 1 489 ? -9.412 11.497 -20.985 1.00 56.69 489 ASN A O 1
ATOM 3936 N N . ALA A 1 490 ? -9.533 11.649 -18.736 1.00 52.88 490 ALA A N 1
ATOM 3937 C CA . ALA A 1 490 ? -10.326 12.884 -18.718 1.00 52.88 490 ALA A CA 1
ATOM 3938 C C . ALA A 1 490 ? -9.581 14.056 -19.385 1.00 52.88 490 ALA A C 1
ATOM 3940 O O . ALA A 1 490 ? -10.201 14.883 -20.047 1.00 52.88 490 ALA A O 1
ATOM 3941 N N . ASP A 1 491 ? -8.249 14.046 -19.292 1.00 55.62 491 ASP A N 1
ATOM 3942 C CA . ASP A 1 491 ? -7.364 15.097 -19.803 1.00 55.62 491 ASP A CA 1
ATOM 3943 C C . ASP A 1 491 ? -6.913 14.865 -21.259 1.00 55.62 491 ASP A C 1
ATOM 3945 O O . ASP A 1 491 ? -6.087 15.605 -21.789 1.00 55.62 491 ASP A O 1
ATOM 3949 N N . GLY A 1 492 ? -7.402 13.808 -21.924 1.00 60.78 492 GLY A N 1
ATOM 3950 C CA . GLY A 1 492 ? -7.077 13.497 -23.326 1.00 60.78 492 GLY A CA 1
ATOM 3951 C C . GLY A 1 492 ? -5.630 13.047 -23.594 1.00 60.78 492 GLY A C 1
ATOM 3952 O O . GLY A 1 492 ? -5.299 12.702 -24.729 1.00 60.78 492 GLY A O 1
ATOM 3953 N N . TYR A 1 493 ? -4.777 13.003 -22.569 1.00 67.00 493 TYR A N 1
ATOM 3954 C CA . TYR A 1 493 ? -3.380 12.584 -22.663 1.00 67.00 493 TYR A CA 1
ATOM 3955 C C . TYR A 1 493 ? -3.225 11.053 -22.794 1.00 67.00 493 TYR A C 1
ATOM 3957 O O . TYR A 1 493 ? -3.967 10.296 -22.163 1.00 67.00 493 TYR A O 1
ATOM 3965 N N . ARG A 1 494 ? -2.245 10.584 -23.587 1.00 72.44 494 ARG A N 1
ATOM 3966 C CA . ARG A 1 494 ? -1.919 9.154 -23.756 1.00 72.44 494 ARG A CA 1
ATOM 3967 C C . ARG A 1 494 ? -0.413 8.901 -23.699 1.00 72.44 494 ARG A C 1
ATOM 3969 O O . ARG A 1 494 ? 0.314 9.338 -24.591 1.00 72.44 494 ARG A O 1
ATOM 3976 N N . LEU A 1 495 ? 0.036 8.126 -22.711 1.00 77.88 495 LEU A N 1
ATOM 3977 C CA . LEU A 1 495 ? 1.421 7.659 -22.609 1.00 77.88 495 LEU A CA 1
ATOM 3978 C C . LEU A 1 495 ? 1.573 6.320 -23.334 1.00 77.88 495 LEU A C 1
ATOM 3980 O O . LEU A 1 495 ? 1.347 5.257 -22.757 1.00 77.88 495 LEU A O 1
ATOM 3984 N N . ARG A 1 496 ? 1.950 6.364 -24.613 1.00 79.00 496 ARG A N 1
ATOM 3985 C CA . ARG A 1 496 ? 2.098 5.141 -25.421 1.00 79.00 496 ARG A CA 1
ATOM 3986 C C . ARG A 1 496 ? 3.496 4.541 -25.385 1.00 79.00 496 ARG A C 1
ATOM 3988 O O . ARG A 1 496 ? 3.623 3.333 -25.302 1.00 79.00 496 ARG A O 1
ATOM 3995 N N . TYR A 1 497 ? 4.529 5.367 -25.461 1.00 85.12 497 TYR A N 1
ATOM 3996 C CA . TYR A 1 497 ? 5.915 4.908 -25.531 1.00 85.12 497 TYR A CA 1
ATOM 3997 C C . TYR A 1 497 ? 6.790 5.832 -24.711 1.00 85.12 497 TYR A C 1
ATOM 3999 O O . TYR A 1 497 ? 6.489 7.022 -24.610 1.00 85.12 497 TYR A O 1
ATOM 4007 N N . ILE A 1 498 ? 7.884 5.289 -24.191 1.00 86.62 498 ILE A N 1
ATOM 4008 C CA . ILE A 1 498 ? 8.971 6.077 -23.624 1.00 86.62 498 ILE A CA 1
ATOM 4009 C C . ILE A 1 498 ? 10.250 5.652 -24.318 1.00 86.62 498 ILE A C 1
ATOM 4011 O O . ILE A 1 498 ? 10.570 4.472 -24.383 1.00 86.62 498 ILE A O 1
ATOM 4015 N N . SER A 1 499 ? 10.975 6.637 -24.826 1.00 86.69 499 SER A N 1
ATOM 4016 C CA . SER A 1 499 ? 12.242 6.440 -25.519 1.00 86.69 499 SER A CA 1
ATOM 4017 C C . SER A 1 499 ? 13.222 7.517 -25.110 1.00 86.69 499 SER A C 1
ATOM 4019 O O . SER A 1 499 ? 12.809 8.642 -24.810 1.00 86.69 499 SER A O 1
ATOM 4021 N N . LEU A 1 500 ? 14.506 7.194 -25.199 1.00 85.62 500 LEU A N 1
ATOM 4022 C CA . LEU A 1 500 ? 15.579 8.113 -24.855 1.00 85.62 500 LEU A CA 1
ATOM 4023 C C . LEU A 1 500 ? 15.509 9.406 -25.681 1.00 85.62 500 LEU A C 1
ATOM 4025 O O . LEU A 1 500 ? 15.493 10.484 -25.100 1.00 85.62 500 LEU A O 1
ATOM 4029 N N . GLU A 1 501 ? 15.328 9.302 -27.002 1.00 84.81 501 GLU A N 1
ATOM 4030 C CA . GLU A 1 501 ? 15.254 10.456 -27.915 1.00 84.81 501 GLU A CA 1
ATOM 4031 C C . GLU A 1 501 ? 14.183 11.472 -27.489 1.00 84.81 501 GLU A C 1
ATOM 4033 O O . GLU A 1 501 ? 14.459 12.660 -27.337 1.00 84.81 501 GLU A O 1
ATOM 4038 N N . LYS A 1 502 ? 12.964 10.990 -27.216 1.00 81.12 502 LYS A N 1
ATOM 4039 C CA . LYS A 1 502 ? 11.833 11.815 -26.761 1.00 81.12 502 LYS A CA 1
ATOM 4040 C C . LYS A 1 502 ? 12.037 12.418 -25.365 1.00 81.12 502 LYS A C 1
ATOM 4042 O O . LYS A 1 502 ? 11.528 13.501 -25.072 1.00 81.12 502 LYS A O 1
ATOM 4047 N N . LEU A 1 503 ? 12.736 11.713 -24.470 1.00 81.12 503 LEU A N 1
ATOM 4048 C CA . LEU A 1 503 ? 13.085 12.236 -23.142 1.00 81.12 503 LEU A CA 1
ATOM 4049 C C . LEU A 1 503 ? 14.140 13.345 -23.246 1.00 81.12 503 LEU A C 1
ATOM 4051 O O . LEU A 1 503 ? 13.991 14.388 -22.608 1.00 81.12 503 LEU A O 1
ATOM 4055 N N . GLU A 1 504 ? 15.166 13.152 -24.077 1.00 80.88 504 GLU A N 1
ATOM 4056 C CA . GLU A 1 504 ? 16.212 14.148 -24.333 1.00 80.88 504 GLU A CA 1
ATOM 4057 C C . GLU A 1 504 ? 15.661 15.385 -25.046 1.00 80.88 504 GLU A C 1
ATOM 4059 O O . GLU A 1 504 ? 15.998 16.511 -24.673 1.00 80.88 504 GLU A O 1
ATOM 4064 N N . SER A 1 505 ? 14.735 15.199 -25.992 1.00 77.88 505 SER A N 1
ATOM 4065 C CA . SER A 1 505 ? 14.024 16.296 -26.656 1.00 77.88 505 SER A CA 1
ATOM 4066 C C . SER A 1 505 ? 13.009 17.005 -25.750 1.00 77.88 505 SER A C 1
ATOM 4068 O O . SER A 1 505 ? 12.346 17.940 -26.201 1.00 77.88 505 SER A O 1
ATOM 4070 N N . ARG A 1 506 ? 12.865 16.566 -24.488 1.00 69.75 506 ARG A N 1
ATOM 4071 C CA . ARG A 1 506 ? 11.893 17.065 -23.501 1.00 69.75 506 ARG A CA 1
ATOM 4072 C C . ARG A 1 506 ? 10.465 17.105 -24.047 1.00 69.75 506 ARG A C 1
ATOM 4074 O O . ARG A 1 506 ? 9.718 18.042 -23.766 1.00 69.75 506 ARG A O 1
ATOM 4081 N N . GLU A 1 507 ? 10.087 16.101 -24.840 1.00 67.81 507 GLU A N 1
ATOM 4082 C CA . GLU A 1 507 ? 8.713 15.991 -25.324 1.00 67.81 507 GLU A CA 1
ATOM 4083 C C . GLU A 1 507 ? 7.770 15.860 -24.120 1.00 67.81 507 GLU A C 1
ATOM 4085 O O . GLU A 1 507 ? 8.024 15.097 -23.183 1.00 67.81 507 GLU A O 1
ATOM 4090 N N . PHE A 1 508 ? 6.690 16.640 -24.117 1.00 61.28 508 PHE A N 1
ATOM 4091 C CA . PHE A 1 508 ? 5.769 16.648 -22.992 1.00 61.28 508 PHE A CA 1
ATOM 4092 C C . PHE A 1 508 ? 4.921 15.375 -22.980 1.00 61.28 508 PHE A C 1
ATOM 4094 O O . PHE A 1 508 ? 4.012 15.195 -23.787 1.00 61.28 508 PHE A O 1
ATOM 4101 N N . TYR A 1 509 ? 5.166 14.530 -21.984 1.00 71.19 509 TYR A N 1
ATOM 4102 C CA . TYR A 1 509 ? 4.336 13.368 -21.648 1.00 71.19 509 TYR A CA 1
ATOM 4103 C C . TYR A 1 509 ? 3.156 13.748 -20.734 1.00 71.19 509 TYR A C 1
ATOM 4105 O O . TYR A 1 509 ? 2.605 12.908 -20.042 1.00 71.19 509 TYR A O 1
ATOM 4113 N N . HIS A 1 510 ? 2.797 15.026 -20.629 1.00 69.94 510 HIS A N 1
ATOM 4114 C CA . HIS A 1 510 ? 1.521 15.482 -20.078 1.00 69.94 510 HIS A CA 1
ATOM 4115 C C . HIS A 1 510 ? 1.370 16.977 -20.401 1.00 69.94 510 HIS A C 1
ATOM 4117 O O . HIS A 1 510 ? 2.328 17.718 -20.174 1.00 69.94 510 HIS A O 1
ATOM 4123 N N . PRO A 1 511 ? 0.196 17.477 -20.832 1.00 63.09 511 PRO A N 1
ATOM 4124 C CA . PRO A 1 511 ? 0.016 18.897 -21.170 1.00 63.09 511 PRO A CA 1
ATOM 4125 C C . PRO A 1 511 ? 0.318 19.857 -20.009 1.00 63.09 511 PRO A C 1
ATOM 4127 O O . PRO A 1 511 ? 0.759 20.983 -20.214 1.00 63.09 511 PRO A O 1
ATOM 4130 N N . HIS A 1 512 ? 0.097 19.401 -18.772 1.00 64.12 512 HIS A N 1
ATOM 4131 C CA . HIS A 1 512 ? 0.357 20.169 -17.549 1.00 64.12 512 HIS A CA 1
ATOM 4132 C C . HIS A 1 512 ? 1.729 19.903 -16.906 1.00 64.12 512 HIS A C 1
ATOM 4134 O O . HIS A 1 512 ? 1.961 20.345 -15.780 1.00 64.12 512 HIS A O 1
ATOM 4140 N N . GLN A 1 513 ? 2.646 19.192 -17.573 1.00 66.06 513 GLN A N 1
ATOM 4141 C CA . GLN A 1 513 ? 4.025 19.083 -17.093 1.00 66.06 513 GLN A CA 1
ATOM 4142 C C . GLN A 1 513 ? 4.666 20.475 -17.035 1.00 66.06 513 GLN A C 1
ATOM 4144 O O . GLN A 1 513 ? 4.989 21.080 -18.053 1.00 66.06 513 GLN A O 1
ATOM 4149 N N . ARG A 1 514 ? 4.883 20.991 -15.825 1.00 54.19 514 ARG A N 1
ATOM 4150 C CA . ARG A 1 514 ? 5.660 22.215 -15.604 1.00 54.19 514 ARG A CA 1
ATOM 4151 C C . ARG A 1 514 ? 7.100 21.828 -15.288 1.00 54.19 514 ARG A C 1
ATOM 4153 O O . ARG A 1 514 ? 7.417 21.569 -14.130 1.00 54.19 514 ARG A O 1
ATOM 4160 N N . ILE A 1 515 ? 7.975 21.786 -16.289 1.00 54.31 515 ILE A N 1
ATOM 4161 C CA . ILE A 1 515 ? 9.423 21.625 -16.070 1.00 54.31 515 ILE A CA 1
ATOM 4162 C C . ILE A 1 515 ? 10.090 22.989 -16.275 1.00 54.31 515 ILE A C 1
ATOM 4164 O O . ILE A 1 515 ? 10.743 23.230 -17.282 1.00 54.31 515 ILE A O 1
ATOM 4168 N N . ASN A 1 516 ? 9.891 23.904 -15.320 1.00 46.03 516 ASN A N 1
ATOM 4169 C CA . ASN A 1 516 ? 10.468 25.257 -15.389 1.00 46.03 516 ASN A CA 1
ATOM 4170 C C . ASN A 1 516 ? 11.744 25.431 -14.545 1.00 46.03 516 ASN A C 1
ATOM 4172 O O . ASN A 1 516 ? 12.319 26.513 -14.542 1.00 46.03 516 ASN A O 1
ATOM 4176 N N . ALA A 1 517 ? 12.202 24.391 -13.842 1.00 47.72 517 ALA A N 1
ATOM 4177 C CA . ALA A 1 517 ? 13.493 24.362 -13.151 1.00 47.72 517 ALA A CA 1
ATOM 4178 C C . ALA A 1 517 ? 13.859 22.924 -12.753 1.00 47.72 517 ALA A C 1
ATOM 4180 O O . ALA A 1 517 ? 12.966 22.084 -12.592 1.00 47.72 517 ALA A O 1
ATOM 4181 N N . SER A 1 518 ? 15.155 22.664 -12.532 1.00 46.66 518 SER A N 1
ATOM 4182 C CA . SER A 1 518 ? 15.620 21.457 -11.842 1.00 46.66 518 SER A CA 1
ATOM 4183 C C . SER A 1 518 ? 14.907 21.348 -10.487 1.00 46.66 518 SER A C 1
ATOM 4185 O O . SER A 1 518 ? 14.996 22.266 -9.670 1.00 46.66 518 SER A O 1
ATOM 4187 N N . PRO A 1 519 ? 14.156 20.269 -10.237 1.00 48.19 519 PRO A N 1
ATOM 4188 C CA . PRO A 1 519 ? 13.395 20.090 -9.010 1.00 48.19 519 PRO A CA 1
ATOM 4189 C C . PRO A 1 519 ? 14.192 20.235 -7.707 1.00 48.19 519 PRO A C 1
ATOM 4191 O O . PRO A 1 519 ? 15.025 19.391 -7.402 1.00 48.19 519 PRO A O 1
ATOM 4194 N N . ILE A 1 520 ? 13.811 21.181 -6.840 1.00 43.50 520 ILE A N 1
ATOM 4195 C CA . ILE A 1 520 ? 14.110 21.124 -5.388 1.00 43.50 520 ILE A CA 1
ATOM 4196 C C . ILE A 1 520 ? 13.240 20.042 -4.691 1.00 43.50 520 ILE A C 1
ATOM 4198 O O . ILE A 1 520 ? 13.334 19.821 -3.494 1.00 43.50 520 ILE A O 1
ATOM 4202 N N . TRP A 1 521 ? 12.415 19.293 -5.433 1.00 51.19 521 TRP A N 1
ATOM 4203 C CA . TRP A 1 521 ? 11.494 18.274 -4.909 1.00 51.19 521 TRP A CA 1
ATOM 4204 C C . TRP A 1 521 ? 12.022 16.831 -4.974 1.00 51.19 521 TRP A C 1
ATOM 4206 O O . TRP A 1 521 ? 11.244 15.882 -4.912 1.00 51.19 521 TRP A O 1
ATOM 4216 N N . ILE A 1 522 ? 13.343 16.625 -5.001 1.00 52.16 522 ILE A N 1
ATOM 4217 C CA . ILE A 1 522 ? 13.943 15.299 -4.751 1.00 52.16 522 ILE A CA 1
ATOM 4218 C C . ILE A 1 522 ? 14.049 15.033 -3.228 1.00 52.16 522 ILE A C 1
ATOM 4220 O O . ILE A 1 522 ? 15.038 14.516 -2.711 1.00 52.16 522 ILE A O 1
ATOM 4224 N N . THR A 1 523 ? 13.017 15.426 -2.482 1.00 46.53 523 THR A N 1
ATOM 4225 C CA . THR A 1 523 ? 12.944 15.412 -1.011 1.00 46.53 523 THR A CA 1
ATOM 4226 C C . THR A 1 523 ? 12.200 14.190 -0.484 1.00 46.53 523 THR A C 1
ATOM 4228 O O . THR A 1 523 ? 11.555 14.242 0.558 1.00 46.53 523 THR A O 1
ATOM 4231 N N . GLY A 1 524 ? 12.255 13.071 -1.205 1.00 58.50 524 GLY A N 1
ATOM 4232 C CA . GLY A 1 524 ? 11.753 11.810 -0.673 1.00 58.50 524 GLY A CA 1
ATOM 4233 C C . GLY A 1 524 ? 12.645 11.292 0.456 1.00 58.50 524 GLY A C 1
ATOM 4234 O O . GLY A 1 524 ? 13.835 11.606 0.524 1.00 58.50 524 GLY A O 1
ATOM 4235 N N . HIS A 1 525 ? 12.145 10.390 1.282 1.00 72.19 525 HIS A N 1
ATOM 4236 C CA . HIS A 1 525 ? 12.988 9.424 1.988 1.00 72.19 525 HIS A CA 1
ATOM 4237 C C . HIS A 1 525 ? 12.622 8.018 1.497 1.00 72.19 525 HIS A C 1
ATOM 4239 O O . HIS A 1 525 ? 11.700 7.876 0.690 1.00 72.19 525 HIS A O 1
ATOM 4245 N N . SER A 1 526 ? 13.351 6.982 1.912 1.00 82.12 526 SER A N 1
ATOM 4246 C CA . SER A 1 526 ? 12.838 5.621 1.739 1.00 82.12 526 SER A CA 1
ATOM 4247 C C . SER A 1 526 ? 11.485 5.495 2.436 1.00 82.12 526 SER A C 1
ATOM 4249 O O . SER A 1 526 ? 11.209 6.222 3.393 1.00 82.12 526 SER A O 1
ATOM 4251 N N . TYR A 1 527 ? 10.635 4.576 1.976 1.00 83.94 527 TYR A N 1
ATOM 4252 C CA . TYR A 1 527 ? 9.371 4.310 2.665 1.00 83.94 527 TYR A CA 1
ATOM 4253 C C . TYR A 1 527 ? 9.612 3.995 4.136 1.00 83.94 527 TYR A C 1
ATOM 4255 O O . TYR A 1 527 ? 8.936 4.554 4.986 1.00 83.94 527 TYR A O 1
ATOM 4263 N N . GLN A 1 528 ? 10.660 3.232 4.435 1.00 79.25 528 GLN A N 1
ATOM 4264 C CA . GLN A 1 528 ? 11.092 2.903 5.787 1.00 79.25 528 GLN A CA 1
ATOM 4265 C C . GLN A 1 528 ? 11.316 4.170 6.625 1.00 79.25 528 GLN A C 1
ATOM 4267 O O . GLN A 1 528 ? 10.768 4.278 7.709 1.00 79.25 528 GLN A O 1
ATOM 4272 N N . LYS A 1 529 ? 12.033 5.175 6.112 1.00 74.88 529 LYS A N 1
ATOM 4273 C CA . LYS A 1 529 ? 12.258 6.449 6.821 1.00 74.88 529 LYS A CA 1
ATOM 4274 C C . LYS A 1 529 ? 11.022 7.355 6.883 1.00 74.88 529 LYS A C 1
ATOM 4276 O O . LYS A 1 529 ? 10.899 8.139 7.814 1.00 74.88 529 LYS A O 1
ATOM 4281 N N . SER A 1 530 ? 10.124 7.279 5.901 1.00 68.31 530 SER A N 1
ATOM 4282 C CA . SER A 1 530 ? 8.883 8.074 5.864 1.00 68.31 530 SER A CA 1
ATOM 4283 C C . SER A 1 530 ? 7.740 7.491 6.680 1.00 68.31 530 SER A C 1
ATOM 4285 O O . SER A 1 530 ? 6.760 8.171 6.927 1.00 68.31 530 SER A O 1
ATOM 4287 N N . ILE A 1 531 ? 7.842 6.228 7.062 1.00 58.88 531 ILE A N 1
ATOM 4288 C CA . ILE A 1 531 ? 6.901 5.565 7.961 1.00 58.88 531 ILE A CA 1
ATOM 4289 C C . ILE A 1 531 ? 7.082 6.044 9.416 1.00 58.88 531 ILE A C 1
ATOM 4291 O O . ILE A 1 531 ? 6.193 5.876 10.247 1.00 58.88 531 ILE A O 1
ATOM 4295 N N . PHE A 1 532 ? 8.248 6.613 9.712 1.00 51.12 532 PHE A N 1
ATOM 4296 C CA . PHE A 1 532 ? 8.749 6.935 11.044 1.00 51.12 532 PHE A CA 1
ATOM 4297 C C . PHE A 1 532 ? 8.912 8.449 11.284 1.00 51.12 532 PHE A C 1
ATOM 4299 O O . PHE A 1 532 ? 9.511 8.861 12.278 1.00 51.12 532 PHE A O 1
ATOM 4306 N N . LYS A 1 533 ? 8.394 9.267 10.367 1.00 47.16 533 LYS A N 1
ATOM 4307 C CA . LYS A 1 533 ? 8.339 10.731 10.420 1.00 47.16 533 LYS A CA 1
ATOM 4308 C C . LYS A 1 533 ? 6.931 11.169 10.077 1.00 47.16 533 LYS A C 1
ATOM 4310 O O . LYS A 1 533 ? 6.467 12.136 10.715 1.00 47.16 533 LYS A O 1
#

Foldseek 3Di:
DDDDDDDDDDDDDDDDDDDDDDDDDDDPFFFALVNLLVLLVQFDWDDDPQKIKTDQRPPDDDAFDDLLQKKKKFQAAQQDPSSSVSSLLPLLAAWRMKIFGHPDPRTTPGIIMTGHPDNLSSVSCQLQQQLAFDPLARMDMDRGLQQQKKKKFQAPQADAPVVVVVVVCVVQVFFPDKAFQACDPPPPPPGRGGVGMIMTGGSDNVSVVVVVVVCPPFFDDDPNTRMDMDRDRRPVVVVCVVPDDPVVVVVVVVVVVVPQPQLLLSLQSNCLSHVKWFKAKEWFDDDVVQQWTKIWIKIADPVVLFIEIETEIARLDPLAFEPVSLRSQVVSVQCVVSSHDNQWYWYWYHDDQQKIFTKDTHNDGQAQLLRLLQDDCVPDVSVRRNLNRLVNRLVSPDDSQVLLVVQVVLLVDPQQKDWGDDDQKIWIKRWDDPCLQVDDQHPPNAQSDHTYIYTDDMGGPDDSVVSHHDHDIDPGTDMDGHPSSVDCDPQNAGHRDDDSVCVNVVPRSHPPDDPPDSDPPSPGDISSSRSRD